Protein AF-0000000084593505 (afdb_homodimer)

Radius of gyration: 20.77 Å; Cα contacts (8 Å, |Δi|>4): 816; chains: 2; bounding box: 50×58×51 Å

Sequence (398 aa):
MEMLSFASVDAYVKARTGWPTPNVEFELDYVAETMNPIVPSGGARILPSKTFEEVQDKQFDIILVPGGPGARPNVISPSVHEFVRKQAPRATYVLSVCTGSWILADAGVLEGKRATSNKAAFRDLVANTSRGIQWVPKARWVVDGNIWTASGVTAGADMGYAFMTEVCGDVFATRVKNIVELHASGPEDDEYADVWGLVMEMLSFASVDAYVKARTGWPTPNVEFELDYVAETMNPIVPSGGARILPSKTFEEVQDKQFDIILVPGGPGARPNVISPSVHEFVRKQAPRATYVLSVCTGSWILADAGVLEGKRATSNKAAFRDLVANTSRGIQWVPKARWVVDGNIWTASGVTAGADMGYAFMTEVCGDVFATRVKNIVELHASGPEDDEYADVWGLV

Organism: NCBI:txid1423351

InterPro domains:
  IPR002818 DJ-1/PfpI [PF01965] (25-165)
  IPR029062 Class I glutamine amidotransferase-like [G3DSA:3.40.50.880] (1-194)
  IPR029062 Class I glutamine amidotransferase-like [SSF52317] (26-182)
  IPR052158 Isonitrile Hydratase and Quaternary Amine Regulator [PTHR43130] (11-184)

Secondary structure (DSSP, 8-state):
-GGGGGGBTT-GGGGSTTPPPPSS-B----EESSSSPB--SSSSEEE-SEETTTTTTPPPSEEEE--SGGGSTTTS-HHHHHHHHHHGGG-SEEEE-TTHHHHHHHTTTTTTSEE---GGGHHHHHHTS-TTSEE-SS-SEEEETTEEEE-SHHHHHHHHHHHHHHHH-HHHHHHHHHHHT-----TT--SHHHHTT--/-GGGGGGBTT-GGGGSTTPPPPSS-B----EESSSSPB--SSSSEEE-SEETTTTTTPPPSEEEE--SGGGSTTTS-HHHHHHHHHHGGG-SEEEE-TTHHHHHHHTTTTTTSEE---GGGHHHHHHTS-TTSEE-SS-SEEEETTEEEE-SHHHHHHHHHHHHHHHH-HHHHHHHHHHHT-----TT--THHHHTT--

Nearest PDB structures (foldseek):
  3mgk-assembly1_A  TM=9.082E-01  e=1.115E-14  Clostridium acetobutylicum
  3ewn-assembly1_A  TM=8.687E-01  e=7.189E-12  Pseudomonas syringae pv. tomato
  4ofw-assembly1_C  TM=7.201E-01  e=1.565E-06  Arabidopsis thaliana
  4ogg-assembly1_B  TM=7.476E-01  e=2.875E-05  Arabidopsis thaliana
  3uk7-assembly1_C  TM=7.150E-01  e=3.724E-05  Arabidopsis thaliana

Foldseek 3Di:
DVLLCCQAPPHPCVVDPPADFFLDHDDDFFEEQDQDWDDAPDDDTDGGPYYCVRCVVPAEQEAEFEDDPCLDPVRDDVVLLVSCLVRVVPHNAYEYAACSVLSCQVSVNQQQHEWEHALLCGVVSCVPGDPRHRYDLQWQWDDDRRYIYGYHDLSVVLVVLVVSCVGTNDSNSVVSCVVVVDPHDDGRPGPVSVVSPVD/DVLLCCQAPPHPCVVPPPADFFLDHDDDFFEEQDQDWDDAPDDDTDGGPYYCVRCVPPAEQEAEFEDHPCLDPVRDDVVLLVSCLVRLVPHNAYEYAACSVLSCQVSVNQQQHEWEHALLCGVVSCVPGDPRGRYDLQWQWDDDRRYIYGYHDLSVVLVVLVVSCVGTNDSNSVVSCVVVVDPHDDGRPGPVSVVSPVD

Solvent-accessible surface area (backbone atoms only — not comparable to full-atom values): 21102 Å² total; per-residue (Å²): 116,40,69,62,25,68,37,25,78,80,24,70,59,74,76,42,86,86,56,69,76,51,74,44,68,39,86,86,78,44,71,31,88,47,71,61,69,42,74,49,78,41,61,62,32,30,43,41,75,37,30,51,76,78,42,66,88,58,80,53,55,65,47,74,36,68,42,52,83,57,35,38,83,95,61,39,57,68,67,56,39,52,51,48,48,67,44,52,84,73,25,67,32,38,35,21,24,13,36,11,33,48,42,39,43,76,37,52,72,37,62,73,30,56,33,27,37,17,50,79,49,36,69,63,49,58,72,71,44,69,86,55,34,45,71,44,66,67,33,18,33,32,75,43,90,51,35,37,18,9,6,15,57,49,22,31,54,32,44,49,48,54,49,33,32,71,56,20,30,58,71,33,33,49,51,51,37,58,51,35,45,56,85,76,57,55,48,69,64,36,68,50,19,50,76,60,63,67,100,116,42,71,62,25,67,38,25,78,81,24,70,61,76,76,42,86,87,55,70,77,51,74,42,68,38,87,87,77,44,70,30,86,48,71,61,68,43,76,50,77,41,60,64,33,30,42,42,73,38,29,51,76,78,44,66,90,58,82,52,55,64,47,76,36,66,42,50,83,58,35,37,85,93,60,40,59,68,66,58,39,53,51,47,47,66,42,54,85,74,25,66,31,38,37,22,23,15,37,11,35,50,43,39,43,76,37,52,72,37,63,74,31,55,33,28,37,16,49,80,50,35,67,63,50,59,74,72,46,69,86,54,35,44,71,42,67,67,33,18,32,31,76,43,88,54,35,36,17,8,7,16,59,47,22,30,53,32,44,49,48,55,48,32,32,72,55,20,30,59,70,34,32,49,52,51,38,59,51,36,45,56,86,74,57,55,48,68,64,36,69,50,19,49,76,59,63,68,100

pLDDT: mean 95.3, std 5.59, range [55.53, 98.94]

Structure (mmCIF, N/CA/C/O backbone):
data_AF-0000000084593505-model_v1
#
loop_
_entity.id
_entity.type
_entity.pdbx_description
1 polymer 'DJ-1/PfpI family protein'
#
loop_
_atom_site.group_PDB
_atom_site.id
_atom_site.type_symbol
_atom_site.label_atom_id
_atom_site.label_alt_id
_atom_site.label_comp_id
_atom_site.label_asym_id
_atom_site.label_entity_id
_atom_site.label_seq_id
_atom_site.pdbx_PDB_ins_code
_atom_site.Cartn_x
_atom_site.Cartn_y
_atom_site.Cartn_z
_atom_site.occupancy
_atom_site.B_iso_or_equiv
_atom_site.auth_seq_id
_atom_site.auth_comp_id
_atom_site.auth_asym_id
_atom_site.auth_atom_id
_atom_site.pdbx_PDB_model_num
ATOM 1 N N . MET A 1 1 ? -2.961 -4.918 -1.441 1 55.53 1 MET A N 1
ATOM 2 C CA . MET A 1 1 ? -4.266 -5.574 -1.437 1 55.53 1 MET A CA 1
ATOM 3 C C . MET A 1 1 ? -5.18 -4.961 -0.378 1 55.53 1 MET A C 1
ATOM 5 O O . MET A 1 1 ? -6.176 -5.57 0.013 1 55.53 1 MET A O 1
ATOM 9 N N . GLU A 1 2 ? -4.805 -3.879 -0.123 1 71.25 2 GLU A N 1
ATOM 10 C CA . GLU A 1 2 ? -5.523 -3.076 0.862 1 71.25 2 GLU A CA 1
ATOM 11 C C . GLU A 1 2 ? -6.949 -2.783 0.4 1 71.25 2 GLU A C 1
ATOM 13 O O . GLU A 1 2 ? -7.883 -2.777 1.208 1 71.25 2 GLU A O 1
ATOM 18 N N . MET A 1 3 ? -7.074 -2.896 -0.898 1 83.94 3 MET A N 1
ATOM 19 C CA . MET A 1 3 ? -8.383 -2.539 -1.436 1 83.94 3 MET A CA 1
ATOM 20 C C . MET A 1 3 ? -9.406 -3.635 -1.152 1 83.94 3 MET A C 1
ATOM 22 O O . MET A 1 3 ? -10.578 -3.346 -0.891 1 83.94 3 MET A O 1
ATOM 26 N N . LEU A 1 4 ? -8.938 -4.875 -1.129 1 88.5 4 LEU A N 1
ATOM 27 C CA . LEU A 1 4 ? -9.844 -5.996 -0.936 1 88.5 4 LEU A CA 1
ATOM 28 C C . LEU A 1 4 ? -10.422 -5.996 0.477 1 88.5 4 LEU A C 1
ATOM 30 O O . LEU A 1 4 ? -11.477 -6.586 0.725 1 88.5 4 LEU A O 1
ATOM 34 N N . SER A 1 5 ? -9.695 -5.32 1.359 1 90.44 5 SER A N 1
ATOM 35 C CA . SER A 1 5 ? -10.133 -5.273 2.75 1 90.44 5 SER A CA 1
ATOM 36 C C . SER A 1 5 ? -11.43 -4.484 2.896 1 90.44 5 SER A C 1
ATOM 38 O O . SER A 1 5 ? -12.133 -4.617 3.9 1 90.44 5 SER A O 1
ATOM 40 N N . PHE A 1 6 ? -11.766 -3.682 1.907 1 92.69 6 PHE A N 1
ATOM 41 C CA . PHE A 1 6 ? -13.016 -2.926 1.938 1 92.69 6 PHE A CA 1
ATOM 42 C C . PHE A 1 6 ? -14.211 -3.863 1.884 1 92.69 6 PHE A C 1
ATOM 44 O O . PHE A 1 6 ? -15.312 -3.498 2.305 1 92.69 6 PHE A O 1
ATOM 51 N N . ALA A 1 7 ? -13.977 -5.074 1.341 1 94.06 7 ALA A N 1
ATOM 52 C CA . ALA A 1 7 ? -15.062 -6.047 1.223 1 94.06 7 ALA A CA 1
ATOM 53 C C . ALA A 1 7 ? -15 -7.078 2.346 1 94.06 7 ALA A C 1
ATOM 55 O O . ALA A 1 7 ? -15.672 -8.109 2.283 1 94.06 7 ALA A O 1
ATOM 56 N N . SER A 1 8 ? -14.164 -6.844 3.311 1 93.31 8 SER A N 1
ATOM 57 C CA . SER A 1 8 ? -14.086 -7.75 4.453 1 93.31 8 SER A CA 1
ATOM 58 C C . SER A 1 8 ? -15.359 -7.707 5.281 1 93.31 8 SER A C 1
ATOM 60 O O . SER A 1 8 ? -15.992 -6.656 5.398 1 93.31 8 SER A O 1
ATOM 62 N N . VAL A 1 9 ? -15.664 -8.781 5.934 1 91.69 9 VAL A N 1
ATOM 63 C CA . VAL A 1 9 ? -16.844 -8.883 6.785 1 91.69 9 VAL A CA 1
ATOM 64 C C . VAL A 1 9 ? -16.734 -7.898 7.945 1 91.69 9 VAL A C 1
ATOM 66 O O . VAL A 1 9 ? -17.75 -7.43 8.469 1 91.69 9 VAL A O 1
ATOM 69 N N . ASP A 1 10 ? -15.531 -7.461 8.25 1 86.69 10 ASP A N 1
ATOM 70 C CA . ASP A 1 10 ? -15.312 -6.59 9.398 1 86.69 10 ASP A CA 1
ATOM 71 C C . ASP A 1 10 ? -14.945 -5.176 8.953 1 86.69 10 ASP A C 1
ATOM 73 O O . ASP A 1 10 ? -14.43 -4.383 9.742 1 86.69 10 ASP A O 1
ATOM 77 N N . ALA A 1 11 ? -15.203 -4.902 7.691 1 87.19 11 ALA A N 1
ATOM 78 C CA . ALA A 1 11 ? -14.781 -3.607 7.164 1 87.19 11 ALA A CA 1
ATOM 79 C C . ALA A 1 11 ? -15.516 -2.463 7.852 1 87.19 11 ALA A C 1
ATOM 81 O O . ALA A 1 11 ? -16.734 -2.537 8.062 1 87.19 11 ALA A O 1
ATOM 82 N N . TYR A 1 12 ? -14.797 -1.421 8.117 1 82.69 12 TYR A N 1
ATOM 83 C CA . TYR A 1 12 ? -15.352 -0.256 8.805 1 82.69 12 TYR A CA 1
ATOM 84 C C . TYR A 1 12 ? -16.422 0.413 7.953 1 82.69 12 TYR A C 1
ATOM 86 O O . TYR A 1 12 ? -17.344 1.034 8.484 1 82.69 12 TYR A O 1
ATOM 94 N N . VAL A 1 13 ? -16.312 0.259 6.723 1 81 13 VAL A N 1
ATOM 95 C CA . VAL A 1 13 ? -17.203 0.961 5.793 1 81 13 VAL A CA 1
ATOM 96 C C . VAL A 1 13 ? -18.625 0.44 5.941 1 81 13 VAL A C 1
ATOM 98 O O . VAL A 1 13 ? -19.578 1.127 5.578 1 81 13 VAL A O 1
ATOM 101 N N . LYS A 1 14 ? -18.797 -0.645 6.48 1 81.94 14 LYS A N 1
ATOM 102 C CA . LYS A 1 14 ? -20.125 -1.246 6.617 1 81.94 14 LYS A CA 1
ATOM 103 C C . LYS A 1 14 ? -20.984 -0.458 7.602 1 81.94 14 LYS A C 1
ATOM 105 O O . LYS A 1 14 ? -22.219 -0.57 7.586 1 81.94 14 LYS A O 1
ATOM 110 N N . ALA A 1 15 ? -20.328 0.276 8.375 1 77.75 15 ALA A N 1
ATOM 111 C CA . ALA A 1 15 ? -21.047 1.062 9.367 1 77.75 15 ALA A CA 1
ATOM 112 C C . ALA A 1 15 ? -21.516 2.389 8.781 1 77.75 15 ALA A C 1
ATOM 114 O O . ALA A 1 15 ? -22.297 3.117 9.406 1 77.75 15 ALA A O 1
ATOM 115 N N . ARG A 1 16 ? -21.109 2.662 7.547 1 82.56 16 ARG A N 1
ATOM 116 C CA . ARG A 1 16 ? -21.469 3.938 6.93 1 82.56 16 ARG A CA 1
ATOM 117 C C . ARG A 1 16 ? -22.797 3.836 6.184 1 82.56 16 ARG A C 1
ATOM 119 O O . ARG A 1 16 ? -23 2.902 5.406 1 82.56 16 ARG A O 1
ATOM 126 N N . THR A 1 17 ? -23.531 4.852 6.434 1 85 17 THR A N 1
ATOM 127 C CA . THR A 1 17 ? -24.828 4.879 5.77 1 85 17 THR A CA 1
ATOM 128 C C . THR A 1 17 ? -24.672 5.02 4.262 1 85 17 THR A C 1
ATOM 130 O O . THR A 1 17 ? -23.859 5.824 3.789 1 85 17 THR A O 1
ATOM 133 N N . GLY A 1 18 ? -25.406 4.223 3.539 1 89.56 18 GLY A N 1
ATOM 134 C CA . GLY A 1 18 ? -25.453 4.355 2.092 1 89.56 18 GLY A CA 1
ATOM 135 C C . GLY A 1 18 ? -24.328 3.625 1.392 1 89.56 18 GLY A C 1
ATOM 136 O O . GLY A 1 18 ? -24.203 3.684 0.166 1 89.56 18 GLY A O 1
ATOM 137 N N . TRP A 1 19 ? -23.562 3.002 2.152 1 91.69 19 TRP A N 1
ATOM 138 C CA . TRP A 1 19 ? -22.484 2.225 1.535 1 91.69 19 TRP A CA 1
ATOM 139 C C . TRP A 1 19 ? -23.062 1.031 0.771 1 91.69 19 TRP A C 1
ATOM 141 O O . TRP A 1 19 ? -23.953 0.339 1.264 1 91.69 19 TRP A O 1
ATOM 151 N N . PRO A 1 20 ? -22.516 0.832 -0.457 1 95.88 20 PRO A N 1
ATOM 152 C CA . PRO A 1 20 ? -23.047 -0.29 -1.234 1 95.88 20 PRO A CA 1
ATOM 153 C C . PRO A 1 20 ? -22.672 -1.647 -0.635 1 95.88 20 PRO A C 1
ATOM 155 O O . PRO A 1 20 ? -21.594 -1.804 -0.057 1 95.88 20 PRO A O 1
ATOM 158 N N . THR A 1 21 ? -23.547 -2.641 -0.848 1 95.06 21 THR A N 1
ATOM 159 C CA . THR A 1 21 ? -23.312 -4.008 -0.397 1 95.06 21 THR A CA 1
ATOM 160 C C . THR A 1 21 ? -22.578 -4.809 -1.471 1 95.06 21 THR A C 1
ATOM 162 O O . THR A 1 21 ? -23.031 -4.879 -2.615 1 95.06 21 THR A O 1
ATOM 165 N N . PRO A 1 22 ? -21.5 -5.402 -1.088 1 96.31 22 PRO A N 1
ATOM 166 C CA . PRO A 1 22 ? -20.828 -6.23 -2.09 1 96.31 22 PRO A CA 1
ATOM 167 C C . PRO A 1 22 ? -21.531 -7.562 -2.33 1 96.31 22 PRO A C 1
ATOM 169 O O . PRO A 1 22 ? -22.219 -8.078 -1.436 1 96.31 22 PRO A O 1
ATOM 172 N N . ASN A 1 23 ? -21.344 -8.133 -3.531 1 97.5 23 ASN A N 1
ATOM 173 C CA . ASN A 1 23 ? -21.875 -9.453 -3.848 1 97.5 23 ASN A CA 1
ATOM 174 C C . ASN A 1 23 ? -21.25 -10.539 -2.971 1 97.5 23 ASN A C 1
ATOM 176 O O . ASN A 1 23 ? -21.906 -11.523 -2.633 1 97.5 23 ASN A O 1
ATOM 180 N N . VAL A 1 24 ? -19.969 -10.328 -2.672 1 96.12 24 VAL A N 1
ATOM 181 C CA . VAL A 1 24 ? -19.203 -11.266 -1.856 1 96.12 24 VAL A CA 1
ATOM 182 C C . VAL A 1 24 ? -18.406 -10.492 -0.801 1 96.12 24 VAL A C 1
ATOM 184 O O . VAL A 1 24 ? -17.844 -9.438 -1.091 1 96.12 24 VAL A O 1
ATOM 187 N N . GLU A 1 25 ? -18.453 -11.023 0.406 1 95.38 25 GLU A N 1
ATOM 188 C CA . GLU A 1 25 ? -17.609 -10.5 1.471 1 95.38 25 GLU A CA 1
ATOM 189 C C . GLU A 1 25 ? -16.484 -11.477 1.81 1 95.38 25 GLU A C 1
ATOM 191 O O . GLU A 1 25 ? -16.641 -12.688 1.646 1 95.38 25 GLU A O 1
ATOM 196 N N . PHE A 1 26 ? -15.43 -10.898 2.289 1 95.06 26 PHE A N 1
ATOM 197 C CA . PHE A 1 26 ? -14.242 -11.711 2.529 1 95.06 26 PHE A CA 1
ATOM 198 C C . PHE A 1 26 ? -14 -11.891 4.023 1 95.06 26 PHE A C 1
ATOM 200 O O . PHE A 1 26 ? -14.07 -10.922 4.789 1 95.06 26 PHE A O 1
ATOM 207 N N . GLU A 1 27 ? -13.789 -13.078 4.426 1 95.06 27 GLU A N 1
ATOM 208 C CA . GLU A 1 27 ? -13.055 -13.344 5.66 1 95.06 27 GLU A CA 1
ATOM 209 C C . GLU A 1 27 ? -11.562 -13.477 5.398 1 95.06 27 GLU A C 1
ATOM 211 O O . GLU A 1 27 ? -11.117 -14.438 4.762 1 95.06 27 GLU A O 1
ATOM 216 N N . LEU A 1 28 ? -10.781 -12.547 5.922 1 94.81 28 LEU A N 1
ATOM 217 C CA . LEU A 1 28 ? -9.383 -12.43 5.523 1 94.81 28 LEU A CA 1
ATOM 218 C C . LEU A 1 28 ? -8.461 -13.023 6.578 1 94.81 28 LEU A C 1
ATOM 220 O O . LEU A 1 28 ? -8.586 -12.711 7.766 1 94.81 28 LEU A O 1
ATOM 224 N N . ASP A 1 29 ? -7.559 -13.875 6.164 1 95.56 29 ASP A N 1
ATOM 225 C CA . ASP A 1 29 ? -6.453 -14.367 6.98 1 95.56 29 ASP A CA 1
ATOM 226 C C . ASP A 1 29 ? -5.109 -14.016 6.352 1 95.56 29 ASP A C 1
ATOM 228 O O . ASP A 1 29 ? -4.957 -14.07 5.129 1 95.56 29 ASP A O 1
ATOM 232 N N . TYR A 1 30 ? -4.219 -13.625 7.152 1 96.25 30 TYR A N 1
ATOM 233 C CA . TYR A 1 30 ? -2.809 -13.492 6.801 1 96.25 30 TYR A CA 1
ATOM 234 C C . TYR A 1 30 ? -1.996 -14.648 7.363 1 96.25 30 TYR A C 1
ATOM 236 O O . TYR A 1 30 ? -1.678 -14.672 8.555 1 96.25 30 TYR A O 1
ATOM 244 N N . VAL A 1 31 ? -1.683 -15.562 6.484 1 97.5 31 VAL A N 1
ATOM 245 C CA . VAL A 1 31 ? -1.169 -16.859 6.934 1 97.5 31 VAL A CA 1
ATOM 246 C C . VAL A 1 31 ? 0.339 -16.922 6.707 1 97.5 31 VAL A C 1
ATOM 248 O O . VAL A 1 31 ? 0.834 -16.5 5.66 1 97.5 31 VAL A O 1
ATOM 251 N N . ALA A 1 32 ? 1.06 -17.375 7.711 1 97 32 ALA A N 1
ATOM 252 C CA . ALA A 1 32 ? 2.514 -17.5 7.641 1 97 32 ALA A CA 1
ATOM 253 C C . ALA A 1 32 ? 2.99 -18.75 8.359 1 97 32 ALA A C 1
ATOM 255 O O . ALA A 1 32 ? 2.186 -19.484 8.93 1 97 32 ALA A O 1
ATOM 256 N N . GLU A 1 33 ? 4.289 -19.016 8.234 1 96.31 33 GLU A N 1
ATOM 257 C CA . GLU A 1 33 ? 4.887 -20.203 8.836 1 96.31 33 GLU A CA 1
ATOM 258 C C . GLU A 1 33 ? 4.797 -20.141 10.359 1 96.31 33 GLU A C 1
ATOM 260 O O . GLU A 1 33 ? 4.555 -21.156 11.016 1 96.31 33 GLU A O 1
ATOM 265 N N . THR A 1 34 ? 5.07 -18.984 10.938 1 96.94 34 THR A N 1
ATOM 266 C CA . THR A 1 34 ? 4.98 -18.734 12.375 1 96.94 34 THR A CA 1
ATOM 267 C C . THR A 1 34 ? 4.176 -17.469 12.648 1 96.94 34 THR A C 1
ATOM 269 O O . THR A 1 34 ? 3.787 -16.766 11.727 1 96.94 34 THR A O 1
ATOM 272 N N . MET A 1 35 ? 3.957 -17.234 13.922 1 96.94 35 MET A N 1
ATOM 273 C CA . MET A 1 35 ? 3.246 -16.031 14.32 1 96.94 35 MET A CA 1
ATOM 274 C C . MET A 1 35 ? 4.219 -14.867 14.531 1 96.94 35 MET A C 1
ATOM 276 O O . MET A 1 35 ? 3.812 -13.773 14.938 1 96.94 35 MET A O 1
ATOM 280 N N . ASN A 1 36 ? 5.547 -15.125 14.242 1 96.38 36 ASN A N 1
ATOM 281 C CA . ASN A 1 36 ? 6.523 -14.047 14.359 1 96.38 36 ASN A CA 1
ATOM 282 C C . ASN A 1 36 ? 6.234 -12.922 13.367 1 96.38 36 ASN A C 1
ATOM 284 O O . ASN A 1 36 ? 5.828 -13.172 12.234 1 96.38 36 ASN A O 1
ATOM 288 N N . PRO A 1 37 ? 6.477 -11.633 13.797 1 96.06 37 PRO A N 1
ATOM 289 C CA . PRO A 1 37 ? 6.297 -10.523 12.852 1 96.06 37 PRO A CA 1
ATOM 290 C C . PRO A 1 37 ? 7.113 -10.695 11.578 1 96.06 37 PRO A C 1
ATOM 292 O O . PRO A 1 37 ? 8.25 -11.18 11.625 1 96.06 37 PRO A O 1
ATOM 295 N N . ILE A 1 38 ? 6.523 -10.344 10.461 1 92.62 38 ILE A N 1
ATOM 296 C CA . ILE A 1 38 ? 7.188 -10.336 9.164 1 92.62 38 ILE A CA 1
ATOM 297 C C . ILE A 1 38 ? 7.652 -8.922 8.82 1 92.62 38 ILE A C 1
ATOM 299 O O . ILE A 1 38 ? 6.883 -7.965 8.945 1 92.62 38 ILE A O 1
ATOM 303 N N . VAL A 1 39 ? 8.867 -8.82 8.414 1 87.56 39 VAL A N 1
ATOM 304 C CA . VAL A 1 39 ? 9.422 -7.531 8.016 1 87.56 39 VAL A CA 1
ATOM 305 C C . VAL A 1 39 ? 9.406 -7.41 6.492 1 87.56 39 VAL A C 1
ATOM 307 O O . VAL A 1 39 ? 10.25 -7.996 5.809 1 87.56 39 VAL A O 1
ATOM 310 N N . PRO A 1 40 ? 8.461 -6.637 6.016 1 86.69 40 PRO A N 1
ATOM 311 C CA . PRO A 1 40 ? 8.492 -6.418 4.566 1 86.69 40 PRO A CA 1
ATOM 312 C C . PRO A 1 40 ? 9.641 -5.52 4.125 1 86.69 40 PRO A C 1
ATOM 314 O O . PRO A 1 40 ? 10.273 -4.867 4.961 1 86.69 40 PRO A O 1
ATOM 317 N N . SER A 1 41 ? 9.992 -5.637 2.789 1 79.69 41 SER A N 1
ATOM 318 C CA . SER A 1 41 ? 10.992 -4.715 2.256 1 79.69 41 SER A CA 1
ATOM 319 C C . SER A 1 41 ? 10.547 -3.266 2.404 1 79.69 41 SER A C 1
ATOM 321 O O . SER A 1 41 ? 11.383 -2.365 2.547 1 79.69 41 SER A O 1
ATOM 323 N N . GLY A 1 42 ? 9.25 -3.105 2.314 1 74.88 42 GLY A N 1
ATOM 324 C CA . GLY A 1 42 ? 8.703 -1.77 2.492 1 74.88 42 GLY A CA 1
ATOM 325 C C . GLY A 1 42 ? 7.648 -1.695 3.58 1 74.88 42 GLY A C 1
ATOM 326 O O . GLY A 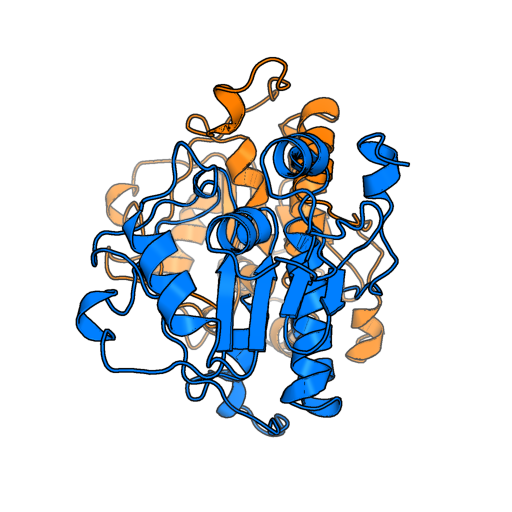1 42 ? 6.832 -2.609 3.725 1 74.88 42 GLY A O 1
ATOM 327 N N . GLY A 1 43 ? 7.859 -0.808 4.547 1 77.19 43 GLY A N 1
ATOM 328 C CA . GLY A 1 43 ? 6.762 -0.53 5.461 1 77.19 43 GLY A CA 1
ATOM 329 C C . GLY A 1 43 ? 7 -1.072 6.859 1 77.19 43 GLY A C 1
ATOM 330 O O . GLY A 1 43 ? 8.133 -1.409 7.215 1 77.19 43 GLY A O 1
ATOM 331 N N . ALA A 1 44 ? 5.957 -1.116 7.57 1 87.12 44 ALA A N 1
ATOM 332 C CA . ALA A 1 44 ? 5.949 -1.532 8.969 1 87.12 44 ALA A CA 1
ATOM 333 C C . ALA A 1 44 ? 5.902 -3.053 9.094 1 87.12 44 ALA A C 1
ATOM 335 O O . ALA A 1 44 ? 5.414 -3.738 8.188 1 87.12 44 ALA A O 1
ATOM 336 N N . ARG A 1 45 ? 6.379 -3.584 10.227 1 93.38 45 ARG A N 1
ATOM 337 C CA . ARG A 1 45 ? 6.258 -5.004 10.539 1 93.38 45 ARG A CA 1
ATOM 338 C C . ARG A 1 45 ? 4.793 -5.438 10.562 1 93.38 45 ARG A C 1
ATOM 340 O O . ARG A 1 45 ? 3.936 -4.715 11.07 1 93.38 45 ARG A O 1
ATOM 347 N N . ILE A 1 46 ? 4.57 -6.613 9.984 1 93.94 46 ILE A N 1
ATOM 348 C CA . ILE A 1 46 ? 3.211 -7.137 9.883 1 93.94 46 ILE A CA 1
ATOM 349 C C . ILE A 1 46 ? 3.072 -8.383 10.75 1 93.94 46 ILE A C 1
ATOM 351 O O . ILE A 1 46 ? 4.008 -9.18 10.859 1 93.94 46 ILE A O 1
ATOM 355 N N . LEU A 1 47 ? 1.874 -8.547 11.344 1 96 47 LEU A N 1
ATOM 356 C CA . LEU A 1 47 ? 1.597 -9.727 12.164 1 96 47 LEU A CA 1
ATOM 357 C C . LEU A 1 47 ? 0.675 -10.695 11.43 1 96 47 LEU A C 1
ATOM 359 O O . LEU A 1 47 ? -0.417 -10.312 11 1 96 47 LEU A O 1
ATOM 363 N N . PRO A 1 48 ? 1.164 -11.953 11.289 1 96.38 48 PRO A N 1
ATOM 364 C CA . PRO A 1 48 ? 0.233 -12.953 10.758 1 96.38 48 PRO A CA 1
ATOM 365 C C . PRO A 1 48 ? -0.974 -13.18 11.672 1 96.38 48 PRO A C 1
ATOM 367 O O . PRO A 1 48 ? -0.913 -12.883 12.867 1 96.38 48 PRO A O 1
ATOM 370 N N . SER A 1 49 ? -2.109 -13.719 11.109 1 96.19 49 SER A N 1
ATOM 371 C CA . SER A 1 49 ? -3.287 -14.031 11.914 1 96.19 49 SER A CA 1
ATOM 372 C C . SER A 1 49 ? -3.365 -15.523 12.219 1 96.19 49 SER A C 1
ATOM 374 O O . SER A 1 49 ? -4.023 -15.938 13.172 1 96.19 49 SER A O 1
ATOM 376 N N . LYS A 1 50 ? -2.777 -16.359 11.359 1 98 50 LYS A N 1
ATOM 377 C CA . LYS A 1 50 ? -2.736 -17.812 11.5 1 98 50 LYS A CA 1
ATOM 378 C C . LYS A 1 50 ? -1.426 -18.375 10.961 1 98 50 LYS A C 1
ATOM 380 O O . LYS A 1 50 ? -0.751 -17.734 10.156 1 98 50 LYS A O 1
ATOM 385 N N . THR A 1 51 ? -1.136 -19.531 11.5 1 98.38 51 THR A N 1
ATOM 386 C CA . THR A 1 51 ? -0.025 -20.281 10.906 1 98.38 51 THR A CA 1
ATOM 387 C C . THR A 1 51 ? -0.532 -21.297 9.883 1 98.38 51 THR A C 1
ATOM 389 O O . THR A 1 51 ? -1.721 -21.609 9.859 1 98.38 51 THR A O 1
ATOM 392 N N . PHE A 1 52 ? 0.393 -21.75 9.055 1 98.12 52 PHE A N 1
ATOM 393 C CA . PHE A 1 52 ? 0.052 -22.812 8.109 1 98.12 52 PHE A CA 1
ATOM 394 C C . PHE A 1 52 ? -0.511 -24.016 8.844 1 98.12 52 PHE A C 1
ATOM 396 O O . PHE A 1 52 ? -1.46 -24.656 8.367 1 98.12 52 PHE A O 1
ATOM 403 N N . GLU A 1 53 ? 0.02 -24.328 9.977 1 97.69 53 GLU A N 1
ATOM 404 C CA . GLU A 1 53 ? -0.417 -25.469 10.766 1 97.69 53 GLU A CA 1
ATOM 405 C C . GLU A 1 53 ? -1.85 -25.281 11.266 1 97.69 53 GLU A C 1
ATOM 407 O O . GLU A 1 53 ? -2.658 -26.219 11.203 1 97.69 53 GLU A O 1
ATOM 412 N N . GLU A 1 54 ? -2.16 -24.141 11.672 1 98.25 54 GLU A N 1
ATOM 413 C CA . GLU A 1 54 ? -3.477 -23.844 12.234 1 98.25 54 GLU A CA 1
ATOM 414 C C . GLU A 1 54 ? -4.566 -23.984 11.172 1 98.25 54 GLU A C 1
ATOM 416 O O . GLU A 1 54 ? -5.73 -24.219 11.5 1 98.25 54 GLU A O 1
ATOM 421 N N . VAL A 1 55 ? -4.168 -23.797 9.891 1 98.19 55 VAL A N 1
ATOM 422 C CA . VAL A 1 55 ? -5.191 -23.828 8.852 1 98.19 55 VAL A CA 1
ATOM 423 C C . VAL A 1 55 ? -4.984 -25.031 7.949 1 98.19 55 VAL A C 1
ATOM 425 O O . VAL A 1 55 ? -5.434 -25.047 6.801 1 98.19 55 VAL A O 1
ATOM 428 N N . GLN A 1 56 ? -4.262 -26.016 8.391 1 95.88 56 GLN A N 1
ATOM 429 C CA . GLN A 1 56 ? -3.875 -27.156 7.574 1 95.88 56 GLN A CA 1
ATOM 430 C C . GLN A 1 56 ? -5.105 -27.906 7.051 1 95.88 56 GLN A C 1
ATOM 432 O O . GLN A 1 56 ? -5.062 -28.5 5.977 1 95.88 56 GLN A O 1
ATOM 437 N N . ASP A 1 57 ? -6.266 -27.828 7.738 1 96.88 57 ASP A N 1
ATOM 438 C CA . ASP A 1 57 ? -7.473 -28.547 7.352 1 96.88 57 ASP A CA 1
ATOM 439 C C . ASP A 1 57 ? -8.484 -27.625 6.688 1 96.88 57 ASP A C 1
ATOM 441 O O . ASP A 1 57 ? -9.617 -28.031 6.402 1 96.88 57 ASP A O 1
ATOM 445 N N . LYS A 1 58 ? -8.117 -26.438 6.473 1 97.75 58 LYS A N 1
ATOM 446 C CA . LYS A 1 58 ? -8.992 -25.453 5.844 1 97.75 58 LYS A CA 1
ATOM 447 C C . LYS A 1 58 ? -8.656 -25.281 4.363 1 97.75 58 LYS A C 1
ATOM 449 O O . LYS A 1 58 ? -7.488 -25.281 3.98 1 97.75 58 LYS A O 1
ATOM 454 N N . GLN A 1 59 ? -9.719 -25.219 3.525 1 98.62 59 GLN A N 1
ATOM 455 C CA . GLN A 1 59 ? -9.555 -24.828 2.129 1 98.62 59 GLN A CA 1
ATOM 456 C C . GLN A 1 59 ? -9.992 -23.391 1.905 1 98.62 59 GLN A C 1
ATOM 458 O O . GLN A 1 59 ? -11.141 -23.031 2.156 1 98.62 59 GLN A O 1
ATOM 463 N N . PHE A 1 60 ? -9.07 -22.625 1.492 1 98.5 60 PHE A N 1
ATOM 464 C CA . PHE A 1 60 ? -9.406 -21.234 1.188 1 98.5 60 PHE A CA 1
ATOM 465 C C . PHE A 1 60 ? -10.055 -21.125 -0.189 1 98.5 60 PHE A C 1
ATOM 467 O O . PHE A 1 60 ? -9.633 -21.797 -1.134 1 98.5 60 PHE A O 1
ATOM 474 N N . ASP A 1 61 ? -11.062 -20.266 -0.309 1 98.38 61 ASP A N 1
ATOM 475 C CA . ASP A 1 61 ? -11.68 -19.984 -1.604 1 98.38 61 ASP A CA 1
ATOM 476 C C . ASP A 1 61 ? -10.75 -19.172 -2.49 1 98.38 61 ASP A C 1
ATOM 478 O O . ASP A 1 61 ? -10.672 -19.391 -3.699 1 98.38 61 ASP A O 1
ATOM 482 N N . ILE A 1 62 ? -10.016 -18.219 -1.862 1 98.06 62 ILE A N 1
ATOM 483 C CA . ILE A 1 62 ? -9.141 -17.297 -2.58 1 98.06 62 ILE A CA 1
ATOM 484 C C . ILE A 1 62 ? -7.758 -17.297 -1.939 1 98.06 62 ILE A C 1
ATOM 486 O O . ILE A 1 62 ? -7.629 -17.172 -0.718 1 98.06 62 ILE A O 1
ATOM 490 N N . ILE A 1 63 ? -6.734 -17.422 -2.742 1 98.12 63 ILE A N 1
ATOM 491 C CA . ILE A 1 63 ? -5.348 -17.297 -2.305 1 98.12 63 ILE A CA 1
ATOM 492 C C . ILE A 1 63 ? -4.672 -16.141 -3.027 1 98.12 63 ILE A C 1
ATOM 494 O O . ILE A 1 63 ? -4.738 -16.031 -4.254 1 98.12 63 ILE A O 1
ATOM 498 N N . LEU A 1 64 ? -4.164 -15.266 -2.324 1 97.75 64 LEU A N 1
ATOM 499 C CA . LEU A 1 64 ? -3.369 -14.172 -2.867 1 97.75 64 LEU A CA 1
ATOM 500 C C . LEU A 1 64 ? -1.924 -14.258 -2.387 1 97.75 64 LEU A C 1
ATOM 502 O O . LEU A 1 64 ? -1.664 -14.25 -1.182 1 97.75 64 LEU A O 1
ATOM 506 N N . VAL A 1 65 ? -0.993 -14.344 -3.289 1 97.44 65 VAL A N 1
ATOM 507 C CA . VAL A 1 65 ? 0.422 -14.508 -2.977 1 97.44 65 VAL A CA 1
ATOM 508 C C . VAL A 1 65 ? 1.185 -13.234 -3.328 1 97.44 65 VAL A C 1
ATOM 510 O O . VAL A 1 65 ? 1.377 -12.922 -4.508 1 97.44 65 VAL A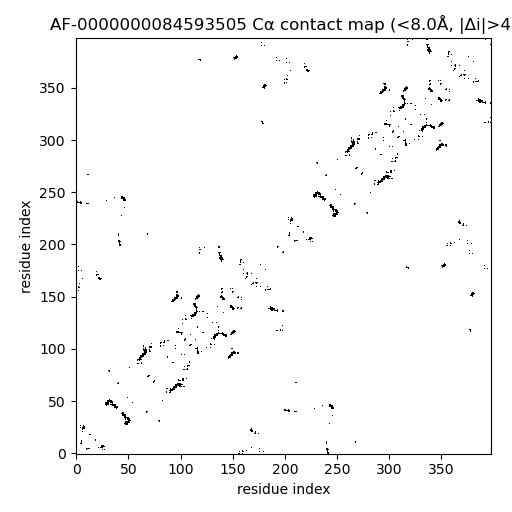 O 1
ATOM 513 N N . PRO A 1 66 ? 1.658 -12.531 -2.361 1 95.31 66 PRO A N 1
ATOM 514 C CA . PRO A 1 66 ? 2.439 -11.32 -2.635 1 95.31 66 PRO A CA 1
ATOM 515 C C . PRO A 1 66 ? 3.891 -11.625 -2.996 1 95.31 66 PRO A C 1
ATOM 517 O O . PRO A 1 66 ? 4.367 -12.742 -2.76 1 95.31 66 PRO A O 1
ATOM 520 N N . GLY A 1 67 ? 4.531 -10.672 -3.6 1 94.56 67 GLY A N 1
ATOM 521 C CA . GLY A 1 67 ? 5.926 -10.82 -3.971 1 94.56 67 GLY A CA 1
ATOM 522 C C . GLY A 1 67 ? 6.863 -9.992 -3.107 1 94.56 67 GLY A C 1
ATOM 523 O O . GLY A 1 67 ? 6.547 -9.688 -1.958 1 94.56 67 GLY A O 1
ATOM 524 N N . GLY A 1 68 ? 8.031 -9.797 -3.607 1 91.69 68 GLY A N 1
ATOM 525 C CA . GLY A 1 68 ? 9.125 -9.102 -2.941 1 91.69 68 GLY A CA 1
ATOM 526 C C . GLY A 1 68 ? 10.422 -9.875 -2.957 1 91.69 68 GLY A C 1
ATOM 527 O O . GLY A 1 68 ? 10.508 -10.953 -3.555 1 91.69 68 GLY A O 1
ATOM 528 N N . PRO A 1 69 ? 11.383 -9.297 -2.326 1 88.19 69 PRO A N 1
ATOM 529 C CA . PRO A 1 69 ? 12.695 -9.953 -2.311 1 88.19 69 PRO A CA 1
ATOM 530 C C . PRO A 1 69 ? 12.648 -11.352 -1.703 1 88.19 69 PRO A C 1
ATOM 532 O O . PRO A 1 69 ? 13.445 -12.219 -2.074 1 88.19 69 PRO A O 1
ATOM 535 N N . GLY A 1 70 ? 11.695 -11.555 -0.861 1 88.25 70 GLY A N 1
ATOM 536 C CA . GLY A 1 70 ? 11.578 -12.836 -0.184 1 88.25 70 GLY A CA 1
ATOM 537 C C . GLY A 1 70 ? 10.977 -13.922 -1.062 1 88.25 70 GLY A C 1
ATOM 538 O O . GLY A 1 70 ? 11.008 -15.102 -0.703 1 88.25 70 GLY A O 1
ATOM 539 N N . ALA A 1 71 ? 10.492 -13.57 -2.221 1 90.56 71 ALA A N 1
ATOM 540 C CA . ALA A 1 71 ? 9.805 -14.516 -3.092 1 90.56 71 ALA A CA 1
ATOM 541 C C . ALA A 1 71 ? 10.797 -15.273 -3.971 1 90.56 71 ALA A C 1
ATOM 543 O O . ALA A 1 71 ? 10.406 -16.172 -4.719 1 90.56 71 ALA A O 1
ATOM 544 N N . ARG A 1 72 ? 12.016 -14.992 -3.885 1 88.06 72 ARG A N 1
ATOM 545 C CA . ARG A 1 72 ? 13.031 -15.633 -4.715 1 88.06 72 ARG A CA 1
ATOM 546 C C . ARG A 1 72 ? 13.289 -17.062 -4.258 1 88.06 72 ARG A C 1
ATOM 548 O O . ARG A 1 72 ? 13.273 -17.344 -3.059 1 88.06 72 ARG A O 1
ATOM 555 N N . PRO A 1 73 ? 13.516 -18.016 -5.25 1 84.5 73 PRO A N 1
ATOM 556 C CA . PRO A 1 73 ? 13.672 -19.438 -4.934 1 84.5 73 PRO A CA 1
ATOM 557 C C . PRO A 1 73 ? 14.711 -19.688 -3.844 1 84.5 73 PRO A C 1
ATOM 559 O O . PRO A 1 73 ? 14.508 -20.562 -2.986 1 84.5 73 PRO A O 1
ATOM 562 N N . ASN A 1 74 ? 15.828 -19 -3.701 1 83.81 74 ASN A N 1
ATOM 563 C CA . ASN A 1 74 ? 16.859 -19.297 -2.709 1 83.81 74 ASN A CA 1
ATOM 564 C C . ASN A 1 74 ? 16.594 -18.562 -1.397 1 83.81 74 ASN A C 1
ATOM 566 O O . ASN A 1 74 ? 17.328 -18.734 -0.421 1 83.81 74 ASN A O 1
ATOM 570 N N . VAL A 1 75 ? 15.461 -17.922 -1.318 1 86.62 75 VAL A N 1
ATOM 571 C CA . VAL A 1 75 ? 15.18 -17.109 -0.134 1 86.62 75 VAL A CA 1
ATOM 572 C C . VAL A 1 75 ? 13.891 -17.609 0.529 1 86.62 75 VAL A C 1
ATOM 574 O O . VAL A 1 75 ? 13.82 -17.703 1.756 1 86.62 75 VAL A O 1
ATOM 577 N N . ILE A 1 76 ? 12.906 -18 -0.253 1 90.62 76 ILE A N 1
ATOM 578 C CA . ILE A 1 76 ? 11.57 -18.328 0.231 1 90.62 76 ILE A CA 1
ATOM 579 C C . ILE A 1 76 ? 11.594 -19.656 0.975 1 90.62 76 ILE A C 1
ATOM 581 O O . ILE A 1 76 ? 12.281 -20.594 0.558 1 90.62 76 ILE A O 1
ATOM 585 N N . SER A 1 77 ? 10.875 -19.734 2.033 1 91.5 77 SER A N 1
ATOM 586 C CA . SER A 1 77 ? 10.742 -20.969 2.818 1 91.5 77 SER A CA 1
ATOM 587 C C . SER A 1 77 ? 10.031 -22.062 2.027 1 91.5 77 SER A C 1
ATOM 589 O O . SER A 1 77 ? 9.008 -21.797 1.386 1 91.5 77 SER A O 1
ATOM 591 N N . PRO A 1 78 ? 10.508 -23.312 2.16 1 93.5 78 PRO A N 1
ATOM 592 C CA . PRO A 1 78 ? 9.82 -24.422 1.506 1 93.5 78 PRO A CA 1
ATOM 593 C C . PRO A 1 78 ? 8.391 -24.594 1.996 1 93.5 78 PRO A C 1
ATOM 595 O O . PRO A 1 78 ? 7.527 -25.078 1.246 1 93.5 78 PRO A O 1
ATOM 598 N N . SER A 1 79 ? 8.164 -24.172 3.234 1 95.19 79 SER A N 1
ATOM 599 C CA . SER A 1 79 ? 6.828 -24.344 3.795 1 95.19 79 SER A CA 1
ATOM 600 C C . SER A 1 79 ? 5.805 -23.484 3.055 1 95.19 79 SER A C 1
ATOM 602 O O . SER A 1 79 ? 4.633 -23.859 2.961 1 95.19 79 SER A O 1
ATOM 604 N N . VAL A 1 80 ? 6.223 -22.328 2.492 1 95.06 80 VAL A N 1
ATOM 605 C CA . VAL A 1 80 ? 5.332 -21.484 1.714 1 95.06 80 VAL A CA 1
ATOM 606 C C . VAL A 1 80 ? 4.938 -22.188 0.42 1 95.06 80 VAL A C 1
ATOM 608 O O . VAL A 1 80 ? 3.76 -22.219 0.054 1 95.06 80 VAL A O 1
ATOM 611 N N . HIS A 1 81 ? 5.922 -22.828 -0.223 1 94.25 81 HIS A N 1
ATOM 612 C CA . HIS A 1 81 ? 5.652 -23.578 -1.451 1 94.25 81 HIS A CA 1
ATOM 613 C C . HIS A 1 81 ? 4.684 -24.719 -1.201 1 94.25 81 HIS A C 1
ATOM 615 O O . HIS A 1 81 ? 3.746 -24.938 -1.976 1 94.25 81 HIS A O 1
ATOM 621 N N . GLU A 1 82 ? 4.961 -25.422 -0.15 1 95.75 82 GLU A N 1
ATOM 622 C CA . GLU A 1 82 ? 4.105 -26.562 0.183 1 95.75 82 GLU A CA 1
ATOM 623 C C . GLU A 1 82 ? 2.668 -26.109 0.436 1 95.75 82 GLU A C 1
ATOM 625 O O . GLU A 1 82 ? 1.722 -26.734 -0.044 1 95.75 82 GLU A O 1
ATOM 630 N N . PHE A 1 83 ? 2.518 -25.031 1.21 1 97.69 83 PHE A N 1
ATOM 631 C CA . PHE A 1 83 ? 1.193 -24.5 1.503 1 97.69 83 PHE A CA 1
ATOM 632 C C . PHE A 1 83 ? 0.462 -24.125 0.217 1 97.69 83 PHE A C 1
ATOM 634 O O . PHE A 1 83 ? -0.693 -24.516 0.023 1 97.69 83 PHE A O 1
ATOM 641 N N . VAL A 1 84 ? 1.146 -23.422 -0.69 1 97.31 84 VAL A N 1
ATOM 642 C CA . VAL A 1 84 ? 0.557 -22.953 -1.941 1 97.31 84 VAL A CA 1
ATOM 643 C C . VAL A 1 84 ? 0.205 -24.156 -2.822 1 97.31 84 VAL A C 1
ATOM 645 O O . VAL A 1 84 ? -0.88 -24.203 -3.408 1 97.31 84 VAL A O 1
ATOM 648 N N . ARG A 1 85 ? 1.072 -25.125 -2.91 1 96.56 85 ARG A N 1
ATOM 649 C CA . ARG A 1 85 ? 0.848 -26.328 -3.711 1 96.56 85 ARG A CA 1
ATOM 650 C C . ARG A 1 85 ? -0.407 -27.062 -3.256 1 96.56 85 ARG A C 1
ATOM 652 O O . ARG A 1 85 ? -1.162 -27.594 -4.078 1 96.56 85 ARG A O 1
ATOM 659 N N . LYS A 1 86 ? -0.611 -27.078 -2.006 1 97.31 86 LYS A N 1
ATOM 660 C CA . LYS A 1 86 ? -1.751 -27.781 -1.436 1 97.31 86 LYS A CA 1
ATOM 661 C C . LYS A 1 86 ? -3.047 -27 -1.648 1 97.31 86 LYS A C 1
ATOM 663 O O . LYS A 1 86 ? -4.094 -27.594 -1.922 1 97.31 86 LYS A O 1
ATOM 668 N N . GLN A 1 87 ? -3.027 -25.75 -1.517 1 98.19 87 GLN A N 1
ATOM 669 C CA . GLN A 1 87 ? -4.215 -24.906 -1.485 1 98.19 87 GLN A CA 1
ATOM 670 C C . GLN A 1 87 ? -4.672 -24.531 -2.896 1 98.19 87 GLN A C 1
ATOM 672 O O . GLN A 1 87 ? -5.871 -24.5 -3.178 1 98.19 87 GLN A O 1
ATOM 677 N N . ALA A 1 88 ? -3.807 -24.297 -3.828 1 98 88 ALA A N 1
ATOM 678 C CA . ALA A 1 88 ? -4.07 -23.609 -5.094 1 98 88 ALA A CA 1
ATOM 679 C C . ALA A 1 88 ? -4.992 -24.438 -5.98 1 98 88 ALA A C 1
ATOM 681 O O . ALA A 1 88 ? -5.953 -23.922 -6.551 1 98 88 ALA A O 1
ATOM 682 N N . PRO A 1 89 ? -4.793 -25.781 -6.113 1 96.06 89 PRO A N 1
ATOM 683 C CA . PRO A 1 89 ? -5.598 -26.578 -7.051 1 96.06 89 PRO A CA 1
ATOM 684 C C . PRO A 1 89 ? -7.086 -26.562 -6.707 1 96.06 89 PRO A C 1
ATOM 686 O O . PRO A 1 89 ? -7.93 -26.781 -7.582 1 96.06 89 PRO A O 1
ATOM 689 N N . ARG A 1 90 ? -7.438 -26.281 -5.48 1 97.5 90 ARG A N 1
ATOM 690 C CA . ARG A 1 90 ? -8.836 -26.375 -5.066 1 97.5 90 ARG A CA 1
ATOM 691 C C . ARG A 1 90 ? -9.391 -24.984 -4.754 1 97.5 90 ARG A C 1
ATOM 693 O O . ARG A 1 90 ? -10.555 -24.844 -4.363 1 97.5 90 ARG A O 1
ATOM 700 N N . ALA A 1 91 ? -8.602 -23.984 -4.914 1 98.62 91 ALA A N 1
ATOM 701 C CA . ALA A 1 91 ? -9.078 -22.625 -4.676 1 98.62 91 ALA A CA 1
ATOM 702 C C . ALA A 1 91 ? -9.969 -22.141 -5.82 1 98.62 91 ALA A C 1
ATOM 704 O O . ALA A 1 91 ? -9.719 -22.469 -6.984 1 98.62 91 ALA A O 1
ATOM 705 N N . THR A 1 92 ? -10.961 -21.359 -5.469 1 98.62 92 THR A N 1
ATOM 706 C CA . THR A 1 92 ? -11.812 -20.75 -6.484 1 98.62 92 THR A CA 1
ATOM 707 C C . THR A 1 92 ? -11.023 -19.734 -7.309 1 98.62 92 THR A C 1
ATOM 709 O O . THR A 1 92 ? -11.227 -19.609 -8.516 1 98.62 92 THR A O 1
ATOM 712 N N . TYR A 1 93 ? -10.148 -18.953 -6.668 1 98.69 93 TYR A N 1
ATOM 713 C CA . TYR A 1 93 ? -9.258 -18.016 -7.344 1 98.69 93 TYR A CA 1
ATOM 714 C C . TYR A 1 93 ? -7.855 -18.062 -6.75 1 98.69 93 TYR A C 1
ATOM 716 O O . TYR A 1 93 ? -7.695 -18.266 -5.543 1 98.69 93 TYR A O 1
ATOM 724 N N . VAL A 1 94 ? -6.902 -17.906 -7.559 1 98.81 94 VAL A N 1
ATOM 725 C CA . VAL A 1 94 ? -5.504 -17.734 -7.176 1 98.81 94 VAL A CA 1
ATOM 726 C C . VAL A 1 94 ? -4.957 -16.438 -7.77 1 98.81 94 VAL A C 1
ATOM 728 O O . VAL A 1 94 ? -5.023 -16.234 -8.984 1 98.81 94 VAL A O 1
ATOM 731 N N . LEU A 1 95 ? -4.48 -15.578 -6.914 1 98.75 95 LEU A N 1
ATOM 732 C CA . LEU A 1 95 ? -3.941 -14.297 -7.348 1 98.75 95 LEU A CA 1
ATOM 733 C C . LEU A 1 95 ? -2.49 -14.141 -6.91 1 98.75 95 LEU A C 1
ATOM 735 O O . LEU A 1 95 ? -2.09 -14.672 -5.871 1 98.75 95 LEU A O 1
ATOM 739 N N . SER A 1 96 ? -1.726 -13.43 -7.672 1 98.56 96 SER A N 1
ATOM 740 C CA . SER A 1 96 ? -0.392 -13.023 -7.25 1 98.56 96 SER A CA 1
ATOM 741 C C . SER A 1 96 ? -0.105 -11.578 -7.652 1 98.56 96 SER A C 1
ATOM 743 O O . SER A 1 96 ? -0.699 -11.062 -8.602 1 98.56 96 SER A O 1
ATOM 745 N N . VAL A 1 97 ? 0.691 -10.945 -6.906 1 97.81 97 VAL A N 1
ATOM 746 C CA . VAL A 1 97 ? 1.194 -9.609 -7.215 1 97.81 97 VAL A CA 1
ATOM 747 C C . VAL A 1 97 ? 2.721 -9.625 -7.242 1 97.81 97 VAL A C 1
ATOM 749 O O . VAL A 1 97 ? 3.355 -10.273 -6.41 1 97.81 97 VAL A O 1
ATOM 752 N N . CYS A 1 98 ? 3.281 -8.836 -8.203 1 97.25 98 CYS A N 1
ATOM 753 C CA . CYS A 1 98 ? 4.734 -8.75 -8.289 1 97.25 98 CYS A CA 1
ATOM 754 C C . CYS A 1 98 ? 5.355 -10.141 -8.398 1 97.25 98 CYS A C 1
ATOM 756 O O . CYS A 1 98 ? 4.93 -10.945 -9.227 1 97.25 98 CYS A O 1
ATOM 758 N N . THR A 1 99 ? 6.391 -10.422 -7.656 1 97.06 99 THR A N 1
ATOM 759 C CA . THR A 1 99 ? 7.098 -11.695 -7.809 1 97.06 99 THR A CA 1
ATOM 760 C C . THR A 1 99 ? 6.379 -12.805 -7.051 1 97.06 99 THR A C 1
ATOM 762 O O . THR A 1 99 ? 6.887 -13.922 -6.953 1 97.06 99 THR A O 1
ATOM 765 N N . GLY A 1 100 ? 5.156 -12.508 -6.602 1 97.44 100 GLY A N 1
ATOM 766 C CA . GLY A 1 100 ? 4.336 -13.594 -6.094 1 97.44 100 GLY A CA 1
ATOM 767 C C . GLY A 1 100 ? 4.098 -14.688 -7.117 1 97.44 100 GLY A C 1
ATOM 768 O O . GLY A 1 100 ? 3.922 -15.859 -6.762 1 97.44 100 GLY A O 1
ATOM 769 N N . SER A 1 101 ? 4.125 -14.328 -8.352 1 98.44 101 SER A N 1
ATOM 770 C CA . SER A 1 101 ? 3.947 -15.289 -9.43 1 98.44 101 SER A CA 1
ATOM 771 C C . SER A 1 101 ? 5.121 -16.266 -9.508 1 98.44 101 SER A C 1
ATOM 773 O O . SER A 1 101 ? 4.992 -17.359 -10.039 1 98.44 101 SER A O 1
ATOM 775 N N . TRP A 1 102 ? 6.305 -15.828 -9.016 1 97.88 102 TRP A N 1
ATOM 776 C CA . TRP A 1 102 ? 7.449 -16.734 -8.953 1 97.88 102 TRP A CA 1
ATOM 777 C C . TRP A 1 102 ? 7.176 -17.891 -8 1 97.88 102 TRP A C 1
ATOM 779 O O . TRP A 1 102 ? 7.492 -19.047 -8.305 1 97.88 102 TRP A O 1
ATOM 789 N N . ILE A 1 103 ? 6.539 -17.578 -6.902 1 97.56 103 ILE A N 1
ATOM 790 C CA . ILE A 1 103 ? 6.164 -18.609 -5.93 1 97.56 103 ILE A CA 1
ATOM 791 C C . ILE A 1 103 ? 5.141 -19.547 -6.543 1 97.56 103 ILE A C 1
ATOM 793 O O . ILE A 1 103 ? 5.262 -20.781 -6.414 1 97.56 103 ILE A O 1
ATOM 797 N N . LEU A 1 104 ? 4.145 -19.016 -7.25 1 97.94 104 LEU A N 1
ATOM 798 C CA . LEU A 1 104 ? 3.154 -19.844 -7.922 1 97.94 104 LEU A CA 1
ATOM 799 C C . LEU A 1 104 ? 3.814 -20.766 -8.953 1 97.94 104 LEU A C 1
ATOM 801 O O . LEU A 1 104 ? 3.459 -21.938 -9.062 1 97.94 104 LEU A O 1
ATOM 805 N N . ALA A 1 105 ? 4.742 -20.188 -9.68 1 97.62 105 ALA A N 1
ATOM 806 C CA . ALA A 1 105 ? 5.457 -20.953 -10.695 1 97.62 105 ALA A CA 1
ATOM 807 C C . ALA A 1 105 ? 6.215 -22.109 -10.07 1 97.62 105 ALA A C 1
ATOM 809 O O . ALA A 1 105 ? 6.094 -23.25 -10.516 1 97.62 105 ALA A O 1
ATOM 810 N N . ASP A 1 106 ? 6.93 -21.828 -9.008 1 95.69 106 ASP A N 1
ATOM 811 C CA . ASP A 1 106 ? 7.75 -22.828 -8.344 1 95.69 106 ASP A CA 1
ATOM 812 C C . ASP A 1 106 ? 6.887 -23.906 -7.695 1 95.69 106 ASP A C 1
ATOM 814 O O . ASP A 1 106 ? 7.316 -25.047 -7.551 1 95.69 106 ASP A O 1
ATOM 818 N N . ALA A 1 107 ? 5.703 -23.531 -7.359 1 95.38 107 ALA A N 1
ATOM 819 C CA . ALA A 1 107 ? 4.77 -24.484 -6.75 1 95.38 107 ALA A CA 1
ATOM 820 C C . ALA A 1 107 ? 4.062 -25.312 -7.812 1 95.38 107 ALA A C 1
ATOM 822 O O . ALA A 1 107 ? 3.283 -26.219 -7.488 1 95.38 107 ALA A O 1
ATOM 823 N N . GLY A 1 108 ? 4.277 -24.984 -9.055 1 96.25 108 GLY A N 1
ATOM 824 C CA . GLY A 1 108 ? 3.717 -25.766 -10.156 1 96.25 108 GLY A CA 1
ATOM 825 C C . GLY A 1 108 ? 2.342 -25.281 -10.578 1 96.25 108 GLY A C 1
ATOM 826 O O . GLY A 1 108 ? 1.75 -25.828 -11.516 1 96.25 108 GLY A O 1
ATOM 827 N N . VAL A 1 109 ? 1.856 -24.219 -9.992 1 97.94 109 VAL A N 1
ATOM 828 C CA . VAL A 1 109 ? 0.492 -23.734 -10.172 1 97.94 109 VAL A CA 1
ATOM 829 C C . VAL A 1 109 ? 0.332 -23.156 -11.57 1 97.94 109 VAL A C 1
ATOM 831 O O . VAL A 1 109 ? -0.745 -23.234 -12.164 1 97.94 109 VAL A O 1
ATOM 834 N N . LEU A 1 110 ? 1.404 -22.609 -12.211 1 98.62 110 LEU A N 1
ATOM 835 C CA . LEU A 1 110 ? 1.313 -21.844 -13.453 1 98.62 110 LEU A CA 1
ATOM 836 C C . LEU A 1 110 ? 1.678 -22.719 -14.648 1 98.62 110 LEU A C 1
ATOM 838 O O . LEU A 1 110 ? 1.745 -22.219 -15.781 1 98.62 110 LEU A O 1
ATOM 842 N N . GLU A 1 111 ? 1.971 -24.047 -14.43 1 98.62 111 GLU A N 1
ATOM 843 C CA . GLU A 1 111 ? 2.314 -24.922 -15.547 1 98.62 111 GLU A CA 1
ATOM 844 C C . GLU A 1 111 ? 1.195 -24.953 -16.578 1 98.62 111 GLU A C 1
ATOM 846 O O . GLU A 1 111 ? 0.04 -25.234 -16.25 1 98.62 111 GLU A O 1
ATOM 851 N N . GLY A 1 112 ? 1.542 -24.609 -17.828 1 98.69 112 GLY A N 1
ATOM 852 C CA . GLY A 1 112 ? 0.591 -24.641 -18.922 1 98.69 112 GLY A CA 1
ATOM 853 C C . GLY A 1 112 ? -0.307 -23.406 -18.953 1 98.69 112 GLY A C 1
ATOM 854 O O . GLY A 1 112 ? -1.271 -23.359 -19.719 1 98.69 112 GLY A O 1
ATOM 855 N N . LYS A 1 113 ? -0.011 -22.422 -18.156 1 98.81 113 LYS A N 1
ATOM 856 C CA . LYS A 1 113 ? -0.867 -21.25 -18.031 1 98.81 113 LYS A CA 1
ATOM 857 C C . LYS A 1 113 ? -0.163 -20 -18.547 1 98.81 113 LYS A C 1
ATOM 859 O O . LYS A 1 113 ? 1.062 -19.969 -18.672 1 98.81 113 LYS A O 1
ATOM 864 N N . ARG A 1 114 ? -0.958 -18.938 -18.859 1 98.88 114 ARG A N 1
ATOM 865 C CA . ARG A 1 114 ? -0.445 -17.594 -19.078 1 98.88 114 ARG A CA 1
ATOM 866 C C . ARG A 1 114 ? -0.274 -16.844 -17.75 1 98.88 114 ARG A C 1
ATOM 868 O O . ARG A 1 114 ? -1.115 -16.969 -16.859 1 98.88 114 ARG A O 1
ATOM 875 N N . ALA A 1 115 ? 0.777 -16.125 -17.625 1 98.94 115 ALA A N 1
ATOM 876 C CA . ALA A 1 115 ? 1.025 -15.383 -16.391 1 98.94 115 ALA A CA 1
ATOM 877 C C . ALA A 1 115 ? 1.97 -14.211 -16.641 1 98.94 115 ALA A C 1
ATOM 879 O O . ALA A 1 115 ? 2.664 -14.172 -17.656 1 98.94 115 ALA A O 1
ATOM 880 N N . THR A 1 116 ? 1.979 -13.266 -15.844 1 98.94 116 THR A N 1
ATOM 881 C CA . THR A 1 116 ? 2.947 -12.172 -15.859 1 98.94 116 THR A CA 1
ATOM 882 C C . THR A 1 116 ? 3.537 -11.961 -14.461 1 98.94 116 THR A C 1
ATOM 884 O O . THR A 1 116 ? 3.223 -12.703 -13.531 1 98.94 116 THR A O 1
ATOM 887 N N . SER A 1 117 ? 4.52 -11.102 -14.359 1 98.75 117 SER A N 1
ATOM 888 C CA . SER A 1 117 ? 5.227 -10.789 -13.125 1 98.75 117 SER A CA 1
ATOM 889 C C . SER A 1 117 ? 5.84 -9.391 -13.18 1 98.75 117 SER A C 1
ATOM 891 O O . SER A 1 117 ? 5.625 -8.656 -14.148 1 98.75 117 SER A O 1
ATOM 893 N N . ASN A 1 118 ? 6.457 -9.008 -12.125 1 98.44 118 ASN A N 1
ATOM 894 C CA . ASN A 1 118 ? 7.191 -7.746 -12.117 1 98.44 118 ASN A CA 1
ATOM 895 C C . ASN A 1 118 ? 8.219 -7.684 -13.234 1 98.44 118 ASN A C 1
ATOM 897 O O . ASN A 1 118 ? 9 -8.617 -13.422 1 98.44 118 ASN A O 1
ATOM 901 N N . LYS A 1 119 ? 8.297 -6.516 -13.914 1 98.69 119 LYS A N 1
ATOM 902 C CA . LYS A 1 119 ? 9.102 -6.434 -15.125 1 98.69 119 LYS A CA 1
ATOM 903 C C . LYS A 1 119 ? 10.586 -6.355 -14.789 1 98.69 119 LYS A C 1
ATOM 905 O O . LYS A 1 119 ? 11.43 -6.844 -15.547 1 98.69 119 LYS A O 1
ATOM 910 N N . ALA A 1 120 ? 10.93 -5.809 -13.641 1 96.62 120 ALA A N 1
ATOM 911 C CA . ALA A 1 120 ? 12.328 -5.719 -13.227 1 96.62 120 ALA A CA 1
ATOM 912 C C . ALA A 1 120 ? 12.914 -7.105 -12.984 1 96.62 120 ALA A C 1
ATOM 914 O O . ALA A 1 120 ? 14.125 -7.305 -13.117 1 96.62 120 ALA A O 1
ATOM 915 N N . ALA A 1 121 ? 12.086 -8.039 -12.602 1 96.62 121 ALA A N 1
ATOM 916 C CA . ALA A 1 121 ? 12.531 -9.383 -12.273 1 96.62 121 ALA A CA 1
ATOM 917 C C . ALA A 1 121 ? 12.172 -10.375 -13.375 1 96.62 121 ALA A C 1
ATOM 919 O O . ALA A 1 121 ? 12.445 -11.57 -13.266 1 96.62 121 ALA A O 1
ATOM 920 N N . PHE A 1 122 ? 11.602 -9.93 -14.453 1 98.44 122 PHE A N 1
ATOM 921 C CA . PHE A 1 122 ? 10.891 -10.773 -15.406 1 98.44 122 PHE A CA 1
ATOM 922 C C . PHE A 1 122 ? 11.859 -11.742 -16.094 1 98.44 122 PHE A C 1
ATOM 924 O O . PHE A 1 122 ? 11.602 -12.945 -16.156 1 98.44 122 PHE A O 1
ATOM 931 N N . ARG A 1 123 ? 12.977 -11.297 -16.578 1 97.81 123 ARG A N 1
ATOM 932 C CA . ARG A 1 123 ? 13.93 -12.148 -17.281 1 97.81 123 ARG A CA 1
ATOM 933 C C . ARG A 1 123 ? 14.469 -13.242 -16.375 1 97.81 123 ARG A C 1
ATOM 935 O O . ARG A 1 123 ? 14.57 -14.398 -16.797 1 97.81 123 ARG A O 1
ATOM 942 N N . ASP A 1 124 ? 14.797 -12.805 -15.156 1 96.25 124 ASP A N 1
ATOM 943 C CA . ASP A 1 124 ? 15.328 -13.766 -14.203 1 96.25 124 ASP A CA 1
ATOM 944 C C . ASP A 1 124 ? 14.297 -14.836 -13.859 1 96.25 124 ASP A C 1
ATOM 946 O O . ASP A 1 124 ? 14.625 -16.031 -13.789 1 96.25 124 ASP A O 1
ATOM 950 N N . LEU A 1 125 ? 13.086 -14.406 -13.648 1 96.81 125 LEU A N 1
ATOM 951 C CA . LEU A 1 125 ? 12.008 -15.328 -13.305 1 96.81 125 LEU A CA 1
ATOM 952 C C . LEU A 1 125 ? 11.75 -16.312 -14.438 1 96.81 125 LEU A C 1
ATOM 954 O O . LEU A 1 125 ? 11.617 -17.516 -14.203 1 96.81 125 LEU A O 1
ATOM 958 N N . VAL A 1 126 ? 11.711 -15.805 -15.672 1 98 126 VAL A N 1
ATOM 959 C CA . VAL A 1 126 ? 11.453 -16.656 -16.828 1 98 126 VAL A CA 1
ATOM 960 C C . VAL A 1 126 ? 12.578 -17.672 -17 1 98 126 VAL A C 1
ATOM 962 O O . VAL A 1 126 ? 12.328 -18.844 -17.25 1 98 126 VAL A O 1
ATOM 965 N N . ALA A 1 127 ? 13.781 -17.234 -16.75 1 97.69 127 ALA A N 1
ATOM 966 C CA . ALA A 1 127 ? 14.953 -18.094 -16.922 1 97.69 127 ALA A CA 1
ATOM 967 C C . ALA A 1 127 ? 14.992 -19.203 -15.875 1 97.69 127 ALA A C 1
ATOM 969 O O . ALA A 1 127 ? 15.617 -20.234 -16.078 1 97.69 127 ALA A O 1
ATOM 970 N N . ASN A 1 128 ? 14.25 -19 -14.781 1 96.81 128 ASN A N 1
ATOM 971 C CA . ASN A 1 128 ? 14.414 -19.922 -13.664 1 96.81 128 ASN A CA 1
ATOM 972 C C . ASN A 1 128 ? 13.109 -20.641 -13.336 1 96.81 128 ASN A C 1
ATOM 974 O O . ASN A 1 128 ? 12.945 -21.172 -12.234 1 96.81 128 ASN A O 1
ATOM 978 N N . THR A 1 129 ? 12.195 -20.609 -14.234 1 97.38 129 THR A N 1
ATOM 979 C CA . THR A 1 129 ? 10.938 -21.328 -14.055 1 97.38 129 THR A CA 1
ATOM 980 C C . THR A 1 129 ? 10.641 -22.219 -15.258 1 97.38 129 THR A C 1
ATOM 982 O O . THR A 1 129 ? 11.391 -22.203 -16.234 1 97.38 129 THR A O 1
ATOM 985 N N . SER A 1 130 ? 9.609 -23 -15.164 1 97.88 130 SER A N 1
ATOM 986 C CA . SER A 1 130 ? 9.258 -24 -16.172 1 97.88 130 SER A CA 1
ATOM 987 C C . SER A 1 130 ? 9.023 -23.359 -17.531 1 97.88 130 SER A C 1
ATOM 989 O O . SER A 1 130 ? 8.422 -22.297 -17.625 1 97.88 130 SER A O 1
ATOM 991 N N . ARG A 1 131 ? 9.398 -24 -18.656 1 98.12 131 ARG A N 1
ATOM 992 C CA . ARG A 1 131 ? 9.188 -23.547 -20.016 1 98.12 131 ARG A CA 1
ATOM 993 C C . ARG A 1 131 ? 7.738 -23.75 -20.453 1 98.12 131 ARG A C 1
ATOM 995 O O . ARG A 1 131 ? 7.309 -23.234 -21.484 1 98.12 131 ARG A O 1
ATOM 1002 N N . GLY A 1 132 ? 7.027 -24.453 -19.578 1 98.69 132 GLY A N 1
ATOM 1003 C CA . GLY A 1 132 ? 5.625 -24.688 -19.875 1 98.69 132 GLY A CA 1
ATOM 1004 C C . GLY A 1 132 ? 4.734 -23.516 -19.531 1 98.69 132 GLY A C 1
ATOM 1005 O O . GLY A 1 132 ? 3.576 -23.469 -19.953 1 98.69 132 GLY A O 1
ATOM 1006 N N . ILE A 1 133 ? 5.25 -22.609 -18.812 1 98.88 133 ILE A N 1
ATOM 1007 C CA . ILE A 1 133 ? 4.504 -21.406 -18.469 1 98.88 133 ILE A CA 1
ATOM 1008 C C . ILE A 1 133 ? 4.574 -20.406 -19.609 1 98.88 133 ILE A C 1
ATOM 1010 O O . ILE A 1 133 ? 5.648 -20.156 -20.172 1 98.88 133 ILE A O 1
ATOM 1014 N N . GLN A 1 134 ? 3.463 -19.891 -20.062 1 98.88 134 GLN A N 1
ATOM 1015 C CA . GLN A 1 134 ? 3.436 -18.828 -21.078 1 98.88 134 GLN A CA 1
ATOM 1016 C C . GLN A 1 134 ? 3.549 -17.453 -20.422 1 98.88 134 GLN A C 1
ATOM 1018 O O . GLN A 1 134 ? 2.537 -16.797 -20.172 1 98.88 134 GLN A O 1
ATOM 1023 N N . TRP A 1 135 ? 4.734 -17.016 -20.219 1 98.88 135 TRP A N 1
ATOM 1024 C CA . TRP A 1 135 ? 4.98 -15.727 -19.594 1 98.88 135 TRP A CA 1
ATOM 1025 C C . TRP A 1 135 ? 4.664 -14.594 -20.562 1 98.88 135 TRP A C 1
ATOM 1027 O O . TRP A 1 135 ? 5.148 -14.586 -21.703 1 98.88 135 TRP A O 1
ATOM 1037 N N . VAL A 1 136 ? 3.863 -13.641 -20.156 1 98.94 136 VAL A N 1
ATOM 1038 C CA . VAL A 1 136 ? 3.471 -12.484 -20.938 1 98.94 136 VAL A CA 1
ATOM 1039 C C . VAL A 1 136 ? 4.266 -11.258 -20.5 1 98.94 136 VAL A C 1
ATOM 1041 O O . VAL A 1 136 ? 3.979 -10.672 -19.438 1 98.94 136 VAL A O 1
ATOM 1044 N N . PRO A 1 137 ? 5.211 -10.828 -21.25 1 98.69 137 PRO A N 1
ATOM 1045 C CA . PRO A 1 137 ? 6.129 -9.781 -20.781 1 98.69 137 PRO A CA 1
ATOM 1046 C C . PRO A 1 137 ? 5.473 -8.406 -20.719 1 98.69 137 PRO A C 1
ATOM 1048 O O . PRO A 1 137 ? 5.875 -7.562 -19.922 1 98.69 137 PRO A O 1
ATOM 1051 N N . LYS A 1 138 ? 4.527 -8.164 -21.656 1 98.75 138 LYS A N 1
ATOM 1052 C CA . LYS A 1 138 ? 3.844 -6.875 -21.656 1 98.75 138 LYS A CA 1
ATOM 1053 C C . LYS A 1 138 ? 2.398 -7.016 -21.188 1 98.75 138 LYS A C 1
ATOM 1055 O O . LYS A 1 138 ? 1.51 -7.32 -22 1 98.75 138 LYS A O 1
ATOM 1060 N N . ALA A 1 139 ? 2.17 -6.766 -19.938 1 98.88 139 ALA A N 1
ATOM 1061 C CA . ALA A 1 139 ? 0.86 -6.832 -19.297 1 98.88 139 ALA A CA 1
ATOM 1062 C C . ALA A 1 139 ? 0.888 -6.164 -17.922 1 98.88 139 ALA A C 1
ATOM 1064 O O . ALA A 1 139 ? 1.86 -6.305 -17.172 1 98.88 139 ALA A O 1
ATOM 1065 N N . ARG A 1 140 ? -0.147 -5.449 -17.656 1 98.75 140 ARG A N 1
ATOM 1066 C CA . ARG A 1 140 ? -0.343 -4.977 -16.281 1 98.75 140 ARG A CA 1
ATOM 1067 C C . ARG A 1 140 ? -0.766 -6.117 -15.367 1 98.75 140 ARG A C 1
ATOM 1069 O O . ARG A 1 140 ? -0.274 -6.23 -14.242 1 98.75 140 ARG A O 1
ATOM 1076 N N . TRP A 1 141 ? -1.681 -6.93 -15.836 1 98.88 141 TRP A N 1
ATOM 1077 C CA . TRP A 1 141 ? -1.988 -8.227 -15.242 1 98.88 141 TRP A CA 1
ATOM 1078 C C . TRP A 1 141 ? -2.496 -9.203 -16.297 1 98.88 141 TRP A C 1
ATOM 1080 O O . TRP A 1 141 ? -2.818 -8.805 -17.422 1 98.88 141 TRP A O 1
ATOM 1090 N N . VAL A 1 142 ? -2.482 -10.461 -15.992 1 98.94 142 VAL A N 1
ATOM 1091 C CA . VAL A 1 142 ? -2.957 -11.531 -16.859 1 98.94 142 VAL A CA 1
ATOM 1092 C C . VAL A 1 142 ? -3.975 -12.398 -16.109 1 98.94 142 VAL A C 1
ATOM 1094 O O . VAL A 1 142 ? -3.787 -12.711 -14.938 1 98.94 142 VAL A O 1
ATOM 1097 N N . VAL A 1 143 ? -5.066 -12.758 -16.812 1 98.94 143 VAL A N 1
ATOM 1098 C CA . VAL A 1 143 ? -6.047 -13.711 -16.312 1 98.94 143 VAL A CA 1
ATOM 1099 C C . VAL A 1 143 ? -6.047 -14.961 -17.203 1 98.94 143 VAL A C 1
ATOM 1101 O O . VAL A 1 143 ? -6.18 -14.867 -18.422 1 98.94 143 VAL A O 1
ATOM 1104 N N . ASP A 1 144 ? -5.812 -16.031 -16.578 1 98.88 144 ASP A N 1
ATOM 1105 C CA . ASP A 1 144 ? -5.973 -17.344 -17.219 1 98.88 144 ASP A CA 1
ATOM 1106 C C . ASP A 1 144 ? -6.863 -18.25 -16.375 1 98.88 144 ASP A C 1
ATOM 1108 O O . ASP A 1 144 ? -6.391 -18.906 -15.438 1 98.88 144 ASP A O 1
ATOM 1112 N N . GLY A 1 145 ? -8.188 -18.312 -16.781 1 98.31 145 GLY A N 1
ATOM 1113 C CA . GLY A 1 145 ? -9.141 -19 -15.922 1 98.31 145 GLY A CA 1
ATOM 1114 C C . GLY A 1 145 ? -9.305 -18.328 -14.57 1 98.31 145 GLY A C 1
ATOM 1115 O O . GLY A 1 145 ? -9.641 -17.141 -14.5 1 98.31 145 GLY A O 1
ATOM 1116 N N . ASN A 1 146 ? -9.008 -19.141 -13.523 1 98.56 146 ASN A N 1
ATOM 1117 C CA . ASN 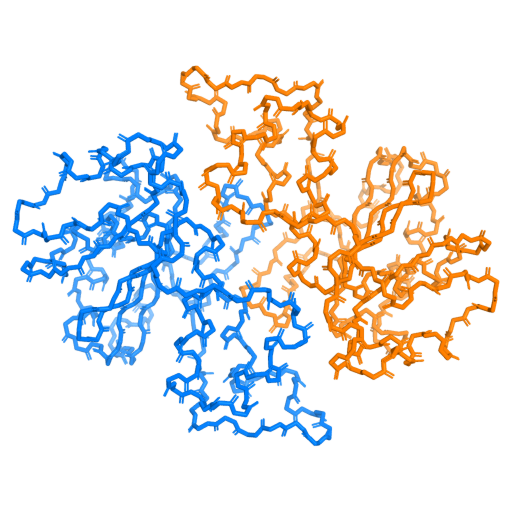A 1 146 ? -9.18 -18.609 -12.172 1 98.56 146 ASN A CA 1
ATOM 1118 C C . ASN A 1 146 ? -7.859 -18.094 -11.602 1 98.56 146 ASN A C 1
ATOM 1120 O O . ASN A 1 146 ? -7.777 -17.781 -10.414 1 98.56 146 ASN A O 1
ATOM 1124 N N . ILE A 1 147 ? -6.832 -17.953 -12.43 1 98.88 147 ILE A N 1
ATOM 1125 C CA . ILE A 1 147 ? -5.523 -17.484 -11.984 1 98.88 147 ILE A CA 1
ATOM 1126 C C . ILE A 1 147 ? -5.301 -16.047 -12.469 1 98.88 147 ILE A C 1
ATOM 1128 O O . ILE A 1 147 ? -5.398 -15.766 -13.664 1 98.88 147 ILE A O 1
ATOM 1132 N N . TRP A 1 148 ? -5.074 -15.164 -11.547 1 98.88 148 TRP A N 1
ATOM 1133 C CA . TRP A 1 148 ? -4.805 -13.758 -11.805 1 98.88 148 TRP A CA 1
ATOM 1134 C C . TRP A 1 148 ? -3.387 -13.391 -11.375 1 98.88 148 TRP A C 1
ATOM 1136 O O . TRP A 1 148 ? -3.029 -13.523 -10.203 1 98.88 148 TRP A O 1
ATOM 1146 N N . THR A 1 149 ? -2.521 -12.961 -12.273 1 98.94 149 THR A N 1
ATOM 1147 C CA . THR A 1 149 ? -1.168 -12.547 -11.93 1 98.94 149 THR A CA 1
ATOM 1148 C C . THR A 1 149 ? -0.931 -11.094 -12.328 1 98.94 149 THR A C 1
ATOM 1150 O O . THR A 1 149 ? -1.138 -10.719 -13.484 1 98.94 149 THR A O 1
ATOM 1153 N N . ALA A 1 150 ? -0.54 -10.289 -11.391 1 98.75 150 ALA A N 1
ATOM 1154 C CA . ALA A 1 150 ? -0.249 -8.875 -11.648 1 98.75 150 ALA A CA 1
ATOM 1155 C C . ALA A 1 150 ? 1.255 -8.641 -11.75 1 98.75 150 ALA A C 1
ATOM 1157 O O . ALA A 1 150 ? 2.047 -9.359 -11.141 1 98.75 150 ALA A O 1
ATOM 1158 N N . SER A 1 151 ? 1.585 -7.637 -12.508 1 98.44 151 SER A N 1
ATOM 1159 C CA . SER A 1 151 ? 2.957 -7.141 -12.562 1 98.44 151 SER A CA 1
ATOM 1160 C C . SER A 1 151 ? 3.34 -6.422 -11.273 1 98.44 151 SER A C 1
ATOM 1162 O O . SER A 1 151 ? 2.953 -6.848 -10.18 1 98.44 151 SER A O 1
ATOM 1164 N N . GLY A 1 152 ? 4.105 -5.363 -11.344 1 96 152 GLY A N 1
ATOM 1165 C CA . GLY A 1 152 ? 4.703 -4.723 -10.188 1 96 152 GLY A CA 1
ATOM 1166 C C . GLY A 1 152 ? 3.68 -4.105 -9.25 1 96 152 GLY A C 1
ATOM 1167 O O . GLY A 1 152 ? 2.549 -3.83 -9.656 1 96 152 GLY A O 1
ATOM 1168 N N . VAL A 1 153 ? 3.896 -3.893 -8.109 1 94 153 VAL A N 1
ATOM 1169 C CA . VAL A 1 153 ? 3.209 -3.387 -6.926 1 94 153 VAL A CA 1
ATOM 1170 C C . VAL A 1 153 ? 1.934 -2.656 -7.344 1 94 153 VAL A C 1
ATOM 1172 O O . VAL A 1 153 ? 0.827 -3.092 -7.02 1 94 153 VAL A O 1
ATOM 1175 N N . THR A 1 154 ? 2.023 -1.552 -8.195 1 96.38 154 THR A N 1
ATOM 1176 C CA . THR A 1 154 ? 0.835 -0.759 -8.5 1 96.38 154 THR A CA 1
ATOM 1177 C C . THR A 1 154 ? -0.081 -1.505 -9.469 1 96.38 154 THR A C 1
ATOM 1179 O O . THR A 1 154 ? -1.289 -1.262 -9.5 1 96.38 154 THR A O 1
ATOM 1182 N N . ALA A 1 155 ? 0.487 -2.42 -10.234 1 97.56 155 ALA A N 1
ATOM 1183 C CA . ALA A 1 155 ? -0.346 -3.299 -11.047 1 97.56 155 ALA A CA 1
ATOM 1184 C C . ALA A 1 155 ? -1.268 -4.145 -10.172 1 97.56 155 ALA A C 1
ATOM 1186 O O . ALA A 1 155 ? -2.375 -4.496 -10.586 1 97.56 155 ALA A O 1
ATOM 1187 N N . GLY A 1 156 ? -0.78 -4.426 -9 1 96.88 156 GLY A N 1
ATOM 1188 C CA . GLY A 1 156 ? -1.615 -5.141 -8.047 1 96.88 156 GLY A CA 1
ATOM 1189 C C . GLY A 1 156 ? -2.885 -4.391 -7.688 1 96.88 156 GLY A C 1
ATOM 1190 O O . GLY A 1 156 ? -3.941 -5 -7.504 1 96.88 156 GLY A O 1
ATOM 1191 N N . ALA A 1 157 ? -2.75 -3.092 -7.582 1 96.38 157 ALA A N 1
ATOM 1192 C CA . ALA A 1 157 ? -3.926 -2.277 -7.285 1 96.38 157 ALA A CA 1
ATOM 1193 C C . ALA A 1 157 ? -4.91 -2.289 -8.453 1 96.38 157 ALA A C 1
ATOM 1195 O O . ALA A 1 157 ? -6.121 -2.389 -8.242 1 96.38 157 ALA A O 1
ATOM 1196 N N . ASP A 1 158 ? -4.391 -2.201 -9.633 1 97.81 158 ASP A N 1
ATOM 1197 C CA . ASP A 1 158 ? -5.234 -2.24 -10.82 1 97.81 158 ASP A CA 1
ATOM 1198 C C . ASP A 1 158 ? -5.941 -3.588 -10.945 1 97.81 158 ASP A C 1
ATOM 1200 O O . ASP A 1 158 ? -7.156 -3.641 -11.164 1 97.81 158 ASP A O 1
ATOM 1204 N N . MET A 1 159 ? -5.18 -4.637 -10.734 1 98.44 159 MET A N 1
ATOM 1205 C CA . MET A 1 159 ? -5.777 -5.969 -10.773 1 98.44 159 MET A CA 1
ATOM 1206 C C . MET A 1 159 ? -6.797 -6.141 -9.648 1 98.44 159 MET A C 1
ATOM 1208 O O . MET A 1 159 ? -7.848 -6.75 -9.852 1 98.44 159 MET A O 1
ATOM 1212 N N . GLY A 1 160 ? -6.426 -5.641 -8.438 1 97.38 160 GLY A N 1
ATOM 1213 C CA . GLY A 1 160 ? -7.348 -5.719 -7.316 1 97.38 160 GLY A CA 1
ATOM 1214 C C . GLY A 1 160 ? -8.695 -5.082 -7.605 1 97.38 160 GLY A C 1
ATOM 1215 O O . GLY A 1 160 ? -9.734 -5.629 -7.238 1 97.38 160 GLY A O 1
ATOM 1216 N N . TYR A 1 161 ? -8.656 -3.953 -8.289 1 97.81 161 TYR A N 1
ATOM 1217 C CA . TYR A 1 161 ? -9.898 -3.293 -8.672 1 97.81 161 TYR A CA 1
ATOM 1218 C C . TYR A 1 161 ? -10.68 -4.137 -9.664 1 97.81 161 TYR A C 1
ATOM 1220 O O . TYR A 1 161 ? -11.891 -4.328 -9.508 1 97.81 161 TYR A O 1
ATOM 1228 N N . ALA A 1 162 ? -10.023 -4.645 -10.656 1 98.44 162 ALA A N 1
ATOM 1229 C CA . ALA A 1 162 ? -10.68 -5.5 -11.641 1 98.44 162 ALA A CA 1
ATOM 1230 C C . ALA A 1 162 ? -11.281 -6.734 -10.977 1 98.44 162 ALA A C 1
ATOM 1232 O O . ALA A 1 162 ? -12.406 -7.121 -11.289 1 98.44 162 ALA A O 1
ATOM 1233 N N . PHE A 1 163 ? -10.562 -7.309 -10.078 1 98.56 163 PHE A N 1
ATOM 1234 C CA . PHE A 1 163 ? -11.023 -8.5 -9.383 1 98.56 163 PHE A CA 1
ATOM 1235 C C . PHE A 1 163 ? -12.242 -8.188 -8.523 1 98.56 163 PHE A C 1
ATOM 1237 O O . PHE A 1 163 ? -13.203 -8.961 -8.5 1 98.56 163 PHE A O 1
ATOM 1244 N N . MET A 1 164 ? -12.188 -7.078 -7.785 1 97.62 164 MET A N 1
ATOM 1245 C CA . MET A 1 164 ? -13.328 -6.656 -6.984 1 97.62 164 MET A CA 1
ATOM 1246 C C . MET A 1 164 ? -14.562 -6.469 -7.859 1 97.62 164 MET A C 1
ATOM 1248 O O . MET A 1 164 ? -15.68 -6.816 -7.457 1 97.62 164 MET A O 1
ATOM 1252 N N . THR A 1 165 ? -14.305 -5.836 -9.023 1 98.12 165 THR A N 1
ATOM 1253 C CA . THR A 1 165 ? -15.422 -5.668 -9.945 1 98.12 165 THR A CA 1
ATOM 1254 C C . THR A 1 165 ? -16.031 -7.016 -10.297 1 98.12 165 THR A C 1
ATOM 1256 O O . THR A 1 165 ? -17.266 -7.16 -10.312 1 98.12 165 THR A O 1
ATOM 1259 N N . GLU A 1 166 ? -15.18 -7.969 -10.477 1 97.62 166 GLU A N 1
ATOM 1260 C CA . GLU A 1 166 ? -15.609 -9.312 -10.867 1 97.62 166 GLU A CA 1
ATOM 1261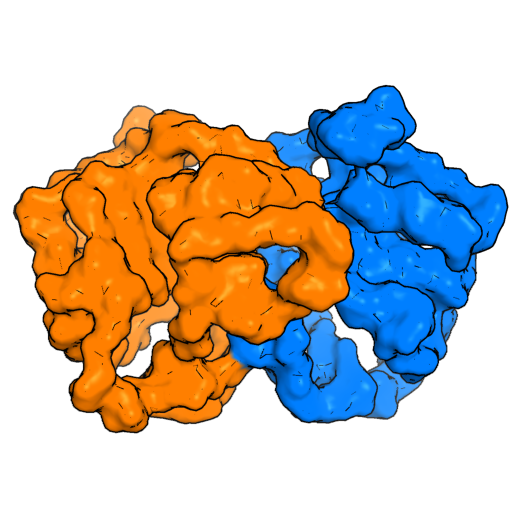 C C . GLU A 1 166 ? -16.391 -9.984 -9.742 1 97.62 166 GLU A C 1
ATOM 1263 O O . GLU A 1 166 ? -17.438 -10.594 -9.992 1 97.62 166 GLU A O 1
ATOM 1268 N N . VAL A 1 167 ? -15.953 -9.836 -8.484 1 97.75 167 VAL A N 1
ATOM 1269 C CA . VAL A 1 167 ? -16.5 -10.727 -7.465 1 97.75 167 VAL A CA 1
ATOM 1270 C C . VAL A 1 167 ? -17.406 -9.938 -6.516 1 97.75 167 VAL A C 1
ATOM 1272 O O . VAL A 1 167 ? -18.328 -10.492 -5.914 1 97.75 167 VAL A O 1
ATOM 1275 N N . CYS A 1 168 ? -17.141 -8.625 -6.379 1 97.69 168 CYS A N 1
ATOM 1276 C CA . CYS A 1 168 ? -17.891 -7.832 -5.414 1 97.69 168 CYS A CA 1
ATOM 1277 C C . CYS A 1 168 ? -18.953 -6.988 -6.113 1 97.69 168 CYS A C 1
ATOM 1279 O O . CYS A 1 168 ? -19.859 -6.461 -5.465 1 97.69 168 CYS A O 1
ATOM 1281 N N . GLY A 1 169 ? -18.859 -6.781 -7.391 1 98.31 169 GLY A N 1
ATOM 1282 C CA . GLY A 1 169 ? -19.812 -5.984 -8.141 1 98.31 169 GLY A CA 1
ATOM 1283 C C . GLY A 1 169 ? -19.297 -4.602 -8.484 1 98.31 169 GLY A C 1
ATOM 1284 O O . GLY A 1 169 ? -18.547 -4.004 -7.719 1 98.31 169 GLY A O 1
ATOM 1285 N N . ASP A 1 170 ? -19.844 -4.027 -9.586 1 98.19 170 ASP A N 1
ATOM 1286 C CA . ASP A 1 170 ? -19.359 -2.777 -10.164 1 98.19 170 ASP A CA 1
ATOM 1287 C C . ASP A 1 170 ? -19.594 -1.604 -9.219 1 98.19 170 ASP A C 1
ATOM 1289 O O . ASP A 1 170 ? -18.719 -0.773 -9.016 1 98.19 170 ASP A O 1
ATOM 1293 N N . VAL A 1 171 ? -20.766 -1.548 -8.656 1 98.06 171 VAL A N 1
ATOM 1294 C CA . VAL A 1 171 ? -21.141 -0.415 -7.812 1 98.06 171 VAL A CA 1
ATOM 1295 C C . VAL A 1 171 ? -20.234 -0.358 -6.59 1 98.06 171 VAL A C 1
ATOM 1297 O O . VAL A 1 171 ? -19.688 0.698 -6.262 1 98.06 171 VAL A O 1
ATOM 1300 N N . PHE A 1 172 ? -20 -1.508 -5.93 1 97.38 172 PHE A N 1
ATOM 1301 C CA . PHE A 1 172 ? -19.141 -1.575 -4.746 1 97.38 172 PHE A CA 1
ATOM 1302 C C . PHE A 1 172 ? -17.703 -1.243 -5.102 1 97.38 172 PHE A C 1
ATOM 1304 O O . PHE A 1 172 ? -17.078 -0.388 -4.465 1 97.38 172 PHE A O 1
ATOM 1311 N N . ALA A 1 173 ? -17.234 -1.861 -6.164 1 97.94 173 ALA A N 1
ATOM 1312 C CA . ALA A 1 173 ? -15.852 -1.675 -6.57 1 97.94 173 ALA A CA 1
ATOM 1313 C C . ALA A 1 173 ? -15.578 -0.22 -6.941 1 97.94 173 ALA A C 1
ATOM 1315 O O . ALA A 1 173 ? -14.531 0.329 -6.594 1 97.94 173 ALA A O 1
ATOM 1316 N N . THR A 1 174 ? -16.5 0.36 -7.629 1 97.94 174 THR A N 1
ATOM 1317 C CA . THR A 1 174 ? -16.328 1.748 -8.039 1 97.94 174 THR A CA 1
ATOM 1318 C C . THR A 1 174 ? -16.297 2.674 -6.828 1 97.94 174 THR A C 1
ATOM 1320 O O . THR A 1 174 ? -15.523 3.627 -6.789 1 97.94 174 THR A O 1
ATOM 1323 N N . ARG A 1 175 ? -17.125 2.404 -5.871 1 96.94 175 ARG A N 1
ATOM 1324 C CA . ARG A 1 175 ? -17.109 3.205 -4.652 1 96.94 175 ARG A CA 1
ATOM 1325 C C . ARG A 1 175 ? -15.742 3.121 -3.963 1 96.94 175 ARG A C 1
ATOM 1327 O O . ARG A 1 175 ? -15.195 4.141 -3.531 1 96.94 175 ARG A O 1
ATOM 1334 N N . VAL A 1 176 ? -15.188 1.96 -3.859 1 96.38 176 VAL A N 1
ATOM 1335 C CA . VAL A 1 176 ? -13.883 1.76 -3.238 1 96.38 176 VAL A CA 1
ATOM 1336 C C . VAL A 1 176 ? -12.812 2.5 -4.035 1 96.38 176 VAL A C 1
ATOM 1338 O O . VAL A 1 176 ? -12 3.23 -3.467 1 96.38 176 VAL A O 1
ATOM 1341 N N . LYS A 1 177 ? -12.875 2.314 -5.375 1 97.44 177 LYS A N 1
ATOM 1342 C CA . LYS A 1 177 ? -11.938 3 -6.258 1 97.44 177 LYS A CA 1
ATOM 1343 C C . LYS A 1 177 ? -11.961 4.508 -6.027 1 97.44 177 LYS A C 1
ATOM 1345 O O . LYS A 1 177 ? -10.914 5.148 -5.957 1 97.44 177 LYS A O 1
ATOM 1350 N N . ASN A 1 178 ? -13.172 5.027 -5.898 1 97.31 178 ASN A N 1
ATOM 1351 C CA . ASN A 1 178 ? -13.336 6.465 -5.711 1 97.31 178 ASN A CA 1
ATOM 1352 C C . ASN A 1 178 ? -12.773 6.922 -4.367 1 97.31 178 ASN A C 1
ATOM 1354 O O . ASN A 1 178 ? -12.195 8 -4.262 1 97.31 178 ASN A O 1
ATOM 1358 N N . ILE A 1 179 ? -12.867 6.121 -3.361 1 95.62 179 ILE A N 1
ATOM 1359 C CA . ILE A 1 179 ? -12.398 6.469 -2.023 1 95.62 179 ILE A CA 1
ATOM 1360 C C . ILE A 1 179 ? -10.875 6.461 -1.994 1 95.62 179 ILE A C 1
ATOM 1362 O O . ILE A 1 179 ? -10.25 7.379 -1.456 1 95.62 179 ILE A O 1
ATOM 1366 N N . VAL A 1 180 ? -10.289 5.453 -2.635 1 96.06 180 VAL A N 1
ATOM 1367 C CA . VAL A 1 180 ? -8.836 5.359 -2.59 1 96.06 180 VAL A CA 1
ATOM 1368 C C . VAL A 1 180 ? -8.227 6.207 -3.703 1 96.06 180 VAL A C 1
ATOM 1370 O O . VAL A 1 180 ? -7.004 6.375 -3.771 1 96.06 180 VAL A O 1
ATOM 1373 N N . GLU A 1 181 ? -9.055 6.664 -4.617 1 97.75 181 GLU A N 1
ATOM 1374 C CA . GLU A 1 181 ? -8.703 7.566 -5.711 1 97.75 181 GLU A CA 1
ATOM 1375 C C . GLU A 1 181 ? -7.68 6.926 -6.645 1 97.75 181 GLU A C 1
ATOM 1377 O O . GLU A 1 181 ? -6.656 7.535 -6.965 1 97.75 181 GLU A O 1
ATOM 1382 N N . LEU A 1 182 ? -8.031 5.746 -7.078 1 97.62 182 LEU A N 1
ATOM 1383 C CA . LEU A 1 182 ? -7.195 4.957 -7.977 1 97.62 182 LEU A CA 1
ATOM 1384 C C . LEU A 1 182 ? -7.426 5.359 -9.43 1 97.62 182 LEU A C 1
ATOM 1386 O O . LEU A 1 182 ? -8.555 5.305 -9.922 1 97.62 182 LEU A O 1
ATOM 1390 N N . HIS A 1 183 ? -6.359 5.809 -10.109 1 96.44 183 HIS A N 1
ATOM 1391 C CA . HIS A 1 183 ? -6.367 5.898 -11.562 1 96.44 183 HIS A CA 1
ATOM 1392 C C . HIS A 1 183 ? -6.234 4.52 -12.203 1 96.44 183 HIS A C 1
ATOM 1394 O O . HIS A 1 183 ? -5.129 4.086 -12.531 1 96.44 183 HIS A O 1
ATOM 1400 N N . ALA A 1 184 ? -7.309 3.916 -12.398 1 94.94 184 ALA A N 1
ATOM 1401 C CA . ALA A 1 184 ? -7.328 2.508 -12.781 1 94.94 184 ALA A CA 1
ATOM 1402 C C . ALA A 1 184 ? -6.809 2.322 -14.203 1 94.94 184 ALA A C 1
ATOM 1404 O O . ALA A 1 184 ? -7.234 3.025 -15.125 1 94.94 184 ALA A O 1
ATOM 1405 N N . SER A 1 185 ? -5.914 1.396 -14.359 1 97.31 185 SER A N 1
ATOM 1406 C CA . SER A 1 185 ? -5.379 1.006 -15.656 1 97.31 185 SER A CA 1
ATOM 1407 C C . SER A 1 185 ? -5.949 -0.334 -16.109 1 97.31 185 SER A C 1
ATOM 1409 O O . SER A 1 185 ? -6.473 -1.1 -15.297 1 97.31 185 SER A O 1
ATOM 1411 N N . GLY A 1 186 ? -5.953 -0.559 -17.453 1 98.06 186 GLY A N 1
ATOM 1412 C CA . GLY A 1 186 ? -6.387 -1.836 -18 1 98.06 186 GLY A CA 1
ATOM 1413 C C . GLY A 1 186 ? -5.281 -2.879 -18.016 1 98.06 186 GLY A C 1
ATOM 1414 O O . GLY A 1 186 ? -4.117 -2.564 -17.766 1 98.06 186 GLY A O 1
ATOM 1415 N N . PRO A 1 187 ? -5.641 -4.102 -18.297 1 98.56 187 PRO A N 1
ATOM 1416 C CA . PRO A 1 187 ? -4.688 -5.211 -18.219 1 98.56 187 PRO A CA 1
ATOM 1417 C C . PRO A 1 187 ? -3.523 -5.062 -19.188 1 98.56 187 PRO A C 1
ATOM 1419 O O . PRO A 1 187 ? -2.438 -5.594 -18.953 1 98.56 187 PRO A O 1
ATOM 1422 N N . GLU A 1 188 ? -3.666 -4.25 -20.266 1 98.06 188 GLU A N 1
ATOM 1423 C CA . GLU A 1 188 ? -2.623 -4.148 -21.281 1 98.06 188 GLU A CA 1
ATOM 1424 C C . GLU A 1 188 ? -1.823 -2.857 -21.109 1 98.06 188 GLU A C 1
ATOM 1426 O O . GLU A 1 188 ? -0.871 -2.613 -21.859 1 98.06 188 GLU A O 1
ATOM 1431 N N . ASP A 1 189 ? -2.24 -2.021 -20.156 1 97.75 189 ASP A N 1
ATOM 1432 C CA . ASP A 1 189 ? -1.574 -0.741 -19.938 1 97.75 189 ASP A CA 1
ATOM 1433 C C . ASP A 1 189 ? -0.253 -0.929 -19.188 1 97.75 189 ASP A C 1
ATOM 1435 O O . ASP A 1 189 ? -0.173 -0.685 -17.984 1 97.75 189 ASP A O 1
ATOM 1439 N N . ASP A 1 190 ? 0.759 -1.338 -19.953 1 97.94 190 ASP A N 1
ATOM 1440 C CA . ASP A 1 190 ? 2.045 -1.629 -19.328 1 97.94 190 ASP A CA 1
ATOM 1441 C C . ASP A 1 190 ? 3.189 -0.967 -20.094 1 97.94 190 ASP A C 1
ATOM 1443 O O . ASP A 1 190 ? 3.736 -1.552 -21.031 1 97.94 190 ASP A O 1
ATOM 1447 N N . GLU A 1 191 ? 3.625 0.125 -19.672 1 97.44 191 GLU A N 1
ATOM 1448 C CA . GLU A 1 191 ? 4.773 0.802 -20.266 1 97.44 191 GLU A CA 1
ATOM 1449 C C . GLU A 1 191 ? 6.086 0.229 -19.75 1 97.44 191 GLU A C 1
ATOM 1451 O O . GLU A 1 191 ? 7.148 0.469 -20.328 1 97.44 191 GLU A O 1
ATOM 1456 N N . TYR A 1 192 ? 6.074 -0.511 -18.75 1 98.56 192 TYR A N 1
ATOM 1457 C CA . TYR A 1 192 ? 7.297 -0.918 -18.062 1 98.56 192 TYR A CA 1
ATOM 1458 C C . TYR A 1 192 ? 7.949 -2.098 -18.781 1 98.56 192 TYR A C 1
ATOM 1460 O O . TYR A 1 192 ? 9.141 -2.361 -18.594 1 98.56 192 TYR A O 1
ATOM 1468 N N . ALA A 1 193 ? 7.145 -2.861 -19.547 1 98.56 193 ALA A N 1
ATOM 1469 C CA . ALA A 1 193 ? 7.77 -3.863 -20.406 1 98.56 193 ALA A CA 1
ATOM 1470 C C . ALA A 1 193 ? 8.867 -3.242 -21.266 1 98.56 193 ALA A C 1
ATOM 1472 O O . ALA A 1 193 ? 9.938 -3.83 -21.438 1 98.56 193 ALA A O 1
ATOM 1473 N N . ASP A 1 194 ? 8.562 -2.027 -21.75 1 98.38 194 ASP A N 1
ATOM 1474 C CA . ASP A 1 194 ? 9.539 -1.311 -22.562 1 98.38 194 ASP A CA 1
ATOM 1475 C C . ASP A 1 194 ? 10.656 -0.738 -21.688 1 98.38 194 ASP A C 1
ATOM 1477 O O . ASP A 1 194 ? 11.836 -0.796 -22.062 1 98.38 194 ASP A O 1
ATOM 1481 N N . VAL A 1 195 ? 10.359 -0.21 -20.578 1 98.31 195 VAL A N 1
ATOM 1482 C CA . VAL A 1 195 ? 11.32 0.402 -19.656 1 98.31 195 VAL A CA 1
ATOM 1483 C C . VAL A 1 195 ? 12.398 -0.612 -19.281 1 98.31 195 VAL A C 1
ATOM 1485 O O . VAL A 1 195 ? 13.578 -0.268 -19.188 1 98.31 195 VAL A O 1
ATOM 1488 N N . TRP A 1 196 ? 11.977 -1.844 -19.094 1 98.19 196 TRP A N 1
ATOM 1489 C CA . TRP A 1 196 ? 12.922 -2.865 -18.641 1 98.19 196 TRP A CA 1
ATOM 1490 C C . TRP A 1 196 ? 13.398 -3.705 -19.828 1 98.19 196 TRP A C 1
ATOM 1492 O O . TRP A 1 196 ? 14.008 -4.762 -19.641 1 98.19 196 TRP A O 1
ATOM 1502 N N . GLY A 1 197 ? 13.055 -3.311 -21.031 1 98.12 197 GLY A N 1
ATOM 1503 C CA . GLY A 1 197 ? 13.625 -3.875 -22.25 1 98.12 197 GLY A CA 1
ATOM 1504 C C . GLY A 1 197 ? 13.078 -5.254 -22.578 1 98.12 197 GLY A C 1
ATOM 1505 O O . GLY A 1 197 ? 13.797 -6.102 -23.109 1 98.12 197 GLY A O 1
ATOM 1506 N N . LEU A 1 198 ? 11.852 -5.484 -22.234 1 98.12 198 LEU A N 1
ATOM 1507 C CA . LEU A 1 198 ? 11.273 -6.801 -22.469 1 98.12 198 LEU A CA 1
ATOM 1508 C C . LEU A 1 198 ? 10.586 -6.855 -23.828 1 98.12 198 LEU A C 1
ATOM 1510 O O . LEU A 1 198 ? 10.273 -7.941 -24.328 1 98.12 198 LEU A O 1
ATOM 1514 N N . VAL A 1 199 ? 10.273 -5.711 -24.391 1 95.56 199 VAL A N 1
ATOM 1515 C CA . VAL A 1 199 ? 9.688 -5.605 -25.719 1 95.56 199 VAL A CA 1
ATOM 1516 C C . VAL A 1 199 ? 10.328 -4.445 -26.484 1 95.56 199 VAL A C 1
ATOM 1518 O O . VAL A 1 199 ? 10.898 -3.533 -25.859 1 95.56 199 VAL A O 1
ATOM 1521 N N . MET B 1 1 ? 3.457 4.148 2.895 1 59.34 1 MET B N 1
ATOM 1522 C CA . MET B 1 1 ? 4.438 4.719 1.975 1 59.34 1 MET B CA 1
ATOM 1523 C C . MET B 1 1 ? 5.621 3.771 1.787 1 59.34 1 MET B C 1
ATOM 1525 O O . MET B 1 1 ? 6.711 4.027 2.297 1 59.34 1 MET B O 1
ATOM 1529 N N . GLU B 1 2 ? 5.301 2.785 1.237 1 72.19 2 GLU B N 1
ATOM 1530 C CA . GLU B 1 2 ? 6.176 1.645 0.991 1 72.19 2 GLU B CA 1
ATOM 1531 C C . GLU B 1 2 ? 7.348 2.031 0.091 1 72.19 2 GLU B C 1
ATOM 1533 O O . GLU B 1 2 ? 8.469 1.562 0.286 1 72.19 2 GLU B O 1
ATOM 1538 N N . MET B 1 3 ? 7.105 3.104 -0.657 1 84 3 MET B N 1
ATOM 1539 C CA . MET B 1 3 ? 8.133 3.471 -1.626 1 84 3 MET B CA 1
ATOM 1540 C C . MET B 1 3 ? 9.328 4.129 -0.935 1 84 3 MET B C 1
ATOM 1542 O O . MET B 1 3 ? 10.469 3.92 -1.332 1 84 3 MET B O 1
ATOM 1546 N N . LEU B 1 4 ? 9.047 4.852 0.138 1 88.44 4 LEU B N 1
ATOM 1547 C CA . LEU B 1 4 ? 10.109 5.57 0.827 1 88.44 4 LEU B CA 1
ATOM 1548 C C . LEU B 1 4 ? 11.07 4.602 1.504 1 88.44 4 LEU B C 1
ATOM 1550 O O . LEU B 1 4 ? 12.219 4.953 1.785 1 88.44 4 LEU B O 1
ATOM 1554 N N . SER B 1 5 ? 10.57 3.4 1.737 1 90.44 5 SER B N 1
ATOM 1555 C CA . SER B 1 5 ? 11.391 2.398 2.41 1 90.44 5 SER B CA 1
ATOM 1556 C C . SER B 1 5 ? 12.555 1.955 1.531 1 90.44 5 SER B C 1
ATOM 1558 O O . SER B 1 5 ? 13.531 1.394 2.025 1 90.44 5 SER B O 1
ATOM 1560 N N . PHE B 1 6 ? 12.469 2.219 0.235 1 92.81 6 PHE B N 1
ATOM 1561 C CA . PHE B 1 6 ? 13.555 1.883 -0.671 1 92.81 6 PHE B CA 1
ATOM 1562 C C . PHE B 1 6 ? 14.805 2.703 -0.348 1 92.81 6 PHE B C 1
ATOM 1564 O O . PHE B 1 6 ? 15.922 2.305 -0.682 1 92.81 6 PHE B O 1
ATOM 1571 N N . ALA B 1 7 ? 14.578 3.857 0.301 1 94.06 7 ALA B N 1
ATOM 1572 C CA . ALA B 1 7 ? 15.703 4.734 0.641 1 94.06 7 ALA B CA 1
ATOM 1573 C C . ALA B 1 7 ? 16.109 4.559 2.1 1 94.06 7 ALA B C 1
ATOM 1575 O O . ALA B 1 7 ? 16.859 5.371 2.643 1 94.06 7 ALA B O 1
ATOM 1576 N N . SER B 1 8 ? 15.555 3.568 2.746 1 93.31 8 SER B N 1
ATOM 1577 C CA . SER B 1 8 ? 15.938 3.297 4.129 1 93.31 8 SER B CA 1
ATOM 1578 C C . SER B 1 8 ? 17.391 2.828 4.219 1 93.31 8 SER B C 1
ATOM 1580 O O . SER B 1 8 ? 17.891 2.154 3.316 1 93.31 8 SER B O 1
ATOM 1582 N N . VAL B 1 9 ? 18.016 3.078 5.328 1 91.81 9 VAL B N 1
ATOM 1583 C CA . VAL B 1 9 ? 19.391 2.678 5.574 1 91.81 9 VAL B CA 1
ATOM 1584 C C . VAL B 1 9 ? 19.5 1.155 5.559 1 91.81 9 VAL B C 1
ATOM 1586 O O . VAL B 1 9 ? 20.547 0.604 5.23 1 91.81 9 VAL B O 1
ATOM 1589 N N . ASP B 1 10 ? 18.375 0.476 5.758 1 86.81 10 ASP B N 1
ATOM 1590 C CA . ASP B 1 10 ? 18.391 -0.981 5.852 1 86.81 10 ASP B CA 1
ATOM 1591 C C . ASP B 1 10 ? 17.719 -1.614 4.637 1 86.81 10 ASP B C 1
ATOM 1593 O O . ASP B 1 10 ? 17.359 -2.793 4.66 1 86.81 10 ASP B O 1
ATOM 1597 N N . ALA B 1 11 ? 17.578 -0.824 3.602 1 87.62 11 ALA B N 1
ATOM 1598 C CA . ALA B 1 11 ? 16.844 -1.32 2.438 1 87.62 11 ALA B CA 1
ATOM 1599 C C . ALA B 1 11 ? 17.578 -2.484 1.783 1 87.62 11 ALA B C 1
ATOM 1601 O O . ALA B 1 11 ? 18.812 -2.443 1.631 1 87.62 11 ALA B O 1
ATOM 1602 N N . TYR B 1 12 ? 16.828 -3.439 1.348 1 82.81 12 TYR B N 1
ATOM 1603 C CA . TYR B 1 12 ? 17.391 -4.633 0.723 1 82.81 12 TYR B CA 1
ATOM 1604 C C . TYR B 1 12 ? 18.094 -4.289 -0.585 1 82.81 12 TYR B C 1
ATOM 1606 O O . TYR B 1 12 ? 19.016 -4.98 -1 1 82.81 12 TYR B O 1
ATOM 1614 N N . VAL B 1 13 ? 17.672 -3.266 -1.185 1 81.44 13 VAL B N 1
ATOM 1615 C CA . VAL B 1 13 ? 18.172 -2.898 -2.508 1 81.44 13 VAL B CA 1
ATOM 1616 C C . VAL B 1 13 ? 19.641 -2.508 -2.418 1 81.44 13 VAL B C 1
ATOM 1618 O O . VAL B 1 13 ? 20.359 -2.541 -3.418 1 81.44 13 VAL B O 1
ATOM 1621 N N . LYS B 1 14 ? 20.094 -2.205 -1.306 1 82.19 14 LYS B N 1
ATOM 1622 C CA . LYS B 1 14 ? 21.484 -1.775 -1.131 1 82.19 14 LYS B CA 1
ATOM 1623 C C . LYS B 1 14 ? 22.453 -2.928 -1.387 1 82.19 14 LYS B C 1
ATOM 1625 O O . LYS B 1 14 ? 23.641 -2.703 -1.643 1 82.19 14 LYS B O 1
ATOM 1630 N N . ALA B 1 15 ? 21.922 -4.062 -1.313 1 77.88 15 ALA B N 1
ATOM 1631 C CA . ALA B 1 15 ? 22.766 -5.23 -1.534 1 77.88 15 ALA B CA 1
ATOM 1632 C C . ALA B 1 15 ? 22.859 -5.566 -3.02 1 77.88 15 ALA B C 1
ATOM 1634 O O . ALA B 1 15 ? 23.656 -6.422 -3.42 1 77.88 15 ALA B O 1
ATOM 1635 N N . ARG B 1 16 ? 22.109 -4.844 -3.83 1 82.62 16 ARG B N 1
ATOM 1636 C CA . ARG B 1 16 ? 22.078 -5.145 -5.258 1 82.62 16 ARG B CA 1
ATOM 1637 C C . ARG B 1 16 ? 23.141 -4.332 -6.008 1 82.62 16 ARG B C 1
ATOM 1639 O O . ARG B 1 16 ? 23.234 -3.117 -5.816 1 82.62 16 ARG B O 1
ATOM 1646 N N . THR B 1 17 ? 23.766 -5.07 -6.84 1 85.19 17 THR B N 1
ATOM 1647 C CA . THR B 1 17 ? 24.812 -4.41 -7.621 1 85.19 17 THR B CA 1
ATOM 1648 C C . THR B 1 17 ? 24.188 -3.408 -8.594 1 85.19 17 THR B C 1
ATOM 1650 O O . THR B 1 17 ? 23.188 -3.703 -9.25 1 85.19 17 THR B O 1
ATOM 1653 N N . GLY B 1 18 ? 24.797 -2.254 -8.656 1 89.62 18 GLY B N 1
ATOM 1654 C CA . GLY B 1 18 ? 24.391 -1.267 -9.648 1 89.62 18 GLY B CA 1
ATOM 1655 C C . GLY B 1 18 ? 23.219 -0.42 -9.211 1 89.62 18 GLY B C 1
ATOM 1656 O O . GLY B 1 18 ? 22.75 0.437 -9.961 1 89.62 18 GLY B O 1
ATOM 1657 N N . TRP B 1 19 ? 22.781 -0.677 -8.07 1 91.81 19 TRP B N 1
ATOM 1658 C CA . TRP B 1 19 ? 21.688 0.144 -7.559 1 91.81 19 TRP B CA 1
ATOM 1659 C C . TRP B 1 19 ? 22.156 1.569 -7.289 1 91.81 19 TRP B C 1
ATOM 1661 O O . TRP B 1 19 ? 23.25 1.777 -6.746 1 91.81 19 TRP B O 1
ATOM 1671 N N . PRO B 1 20 ? 21.312 2.537 -7.707 1 95.94 20 PRO B N 1
ATOM 1672 C CA . PRO B 1 20 ? 21.734 3.922 -7.484 1 95.94 20 PRO B CA 1
ATOM 1673 C C . PRO B 1 20 ? 21.75 4.301 -6.008 1 95.94 20 PRO B C 1
ATOM 1675 O O . PRO B 1 20 ? 20.922 3.816 -5.23 1 95.94 20 PRO B O 1
ATOM 1678 N N . THR B 1 21 ? 22.656 5.227 -5.648 1 95.12 21 THR B N 1
ATOM 1679 C CA . THR B 1 21 ? 22.734 5.742 -4.285 1 95.12 21 THR B CA 1
ATOM 1680 C C . THR B 1 21 ? 21.844 6.965 -4.109 1 95.12 21 THR B C 1
ATOM 1682 O O . THR B 1 21 ? 21.938 7.926 -4.875 1 95.12 21 THR B O 1
ATOM 1685 N N . PRO B 1 22 ? 21.016 6.918 -3.117 1 96.31 22 PRO B N 1
ATOM 1686 C CA . PRO B 1 22 ? 20.203 8.109 -2.895 1 96.31 22 PRO B CA 1
ATOM 1687 C C . PRO B 1 22 ? 20.984 9.25 -2.25 1 96.31 22 PRO B C 1
ATOM 1689 O O . PRO B 1 22 ? 21.953 9.008 -1.529 1 96.31 22 PRO B O 1
ATOM 1692 N N . ASN B 1 23 ? 20.516 10.492 -2.484 1 97.56 23 ASN B N 1
ATOM 1693 C CA . ASN B 1 23 ? 21.109 11.656 -1.843 1 97.56 23 ASN B CA 1
ATOM 1694 C C . ASN B 1 23 ? 20.922 11.625 -0.329 1 97.56 23 ASN B C 1
ATOM 1696 O O . ASN B 1 23 ? 21.781 12.102 0.419 1 97.56 23 ASN B O 1
ATOM 1700 N N . VAL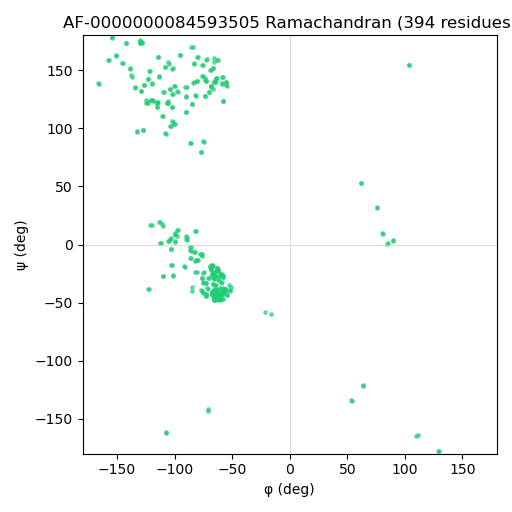 B 1 24 ? 19.781 11.086 0.075 1 96.19 24 VAL B N 1
ATOM 1701 C CA . VAL B 1 24 ? 19.406 10.984 1.482 1 96.19 24 VAL B CA 1
ATOM 1702 C C . VAL B 1 24 ? 18.859 9.586 1.774 1 96.19 24 VAL B C 1
ATOM 1704 O O . VAL B 1 24 ? 18.109 9.031 0.979 1 96.19 24 VAL B O 1
ATOM 1707 N N . GLU B 1 25 ? 19.328 9.047 2.873 1 95.38 25 GLU B N 1
ATOM 1708 C CA . GLU B 1 25 ? 18.766 7.789 3.371 1 95.38 25 GLU B CA 1
ATOM 1709 C C . GLU B 1 25 ? 17.938 8.023 4.633 1 95.38 25 GLU B C 1
ATOM 1711 O O . GLU B 1 25 ? 18.203 8.953 5.395 1 95.38 25 GLU B O 1
ATOM 1716 N N . PHE B 1 26 ? 17 7.133 4.805 1 95.06 26 PHE B N 1
ATOM 1717 C CA . PHE B 1 26 ? 16.062 7.32 5.902 1 95.06 26 PHE B CA 1
ATOM 1718 C C . PHE B 1 26 ? 16.297 6.285 6.996 1 95.06 26 PHE B C 1
ATOM 1720 O O . PHE B 1 26 ? 16.453 5.098 6.715 1 95.06 26 PHE B O 1
ATOM 1727 N N . GLU B 1 27 ? 16.375 6.734 8.188 1 95.06 27 GLU B N 1
ATOM 1728 C CA . GLU B 1 27 ? 16.078 5.879 9.336 1 95.06 27 GLU B CA 1
ATOM 1729 C C . GLU B 1 27 ? 14.602 5.957 9.711 1 95.06 27 GLU B C 1
ATOM 1731 O O . GLU B 1 27 ? 14.125 6.992 10.18 1 95.06 27 GLU B O 1
ATOM 1736 N N . LEU B 1 28 ? 13.883 4.848 9.547 1 94.81 28 LEU B N 1
ATOM 1737 C CA . LEU B 1 28 ? 12.422 4.875 9.625 1 94.81 28 LEU B CA 1
ATOM 1738 C C . LEU B 1 28 ? 11.945 4.352 10.969 1 94.81 28 LEU B C 1
ATOM 1740 O O . LEU B 1 28 ? 12.352 3.271 11.406 1 94.81 28 LEU B O 1
ATOM 1744 N N . ASP B 1 29 ? 11.094 5.094 11.625 1 95.56 29 ASP B N 1
ATOM 1745 C CA . ASP B 1 29 ? 10.344 4.652 12.797 1 95.56 29 ASP B CA 1
ATOM 1746 C C . ASP B 1 29 ? 8.844 4.715 12.555 1 95.56 29 ASP B C 1
ATOM 1748 O O . ASP B 1 29 ? 8.352 5.641 11.906 1 95.56 29 ASP B O 1
ATOM 1752 N N . TYR B 1 30 ? 8.18 3.74 13.016 1 96.25 30 TYR B N 1
ATOM 1753 C CA . TYR B 1 30 ? 6.723 3.727 13.109 1 96.25 30 TYR B CA 1
ATOM 1754 C C . TYR B 1 30 ? 6.27 3.949 14.547 1 96.25 30 TYR B C 1
ATOM 1756 O O . TYR B 1 30 ? 6.332 3.033 15.375 1 96.25 30 TYR B O 1
ATOM 1764 N N . VAL B 1 31 ? 5.844 5.16 14.797 1 97.56 31 VAL B N 1
ATOM 1765 C CA . VAL B 1 31 ? 5.664 5.59 16.188 1 97.56 31 VAL B CA 1
ATOM 1766 C C . VAL B 1 31 ? 4.18 5.602 16.531 1 97.56 31 VAL B C 1
ATOM 1768 O O . VAL B 1 31 ? 3.35 6.047 15.734 1 97.56 31 VAL B O 1
ATOM 1771 N N . ALA B 1 32 ? 3.84 5.043 17.688 1 97.06 32 ALA B N 1
ATOM 1772 C CA . ALA B 1 32 ? 2.459 4.984 18.156 1 97.06 32 ALA B CA 1
ATOM 1773 C C . ALA B 1 32 ? 2.387 5.203 19.656 1 97.06 32 ALA B C 1
ATOM 1775 O O . ALA B 1 32 ? 3.414 5.359 20.328 1 97.06 32 ALA B O 1
ATOM 1776 N N . GLU B 1 33 ? 1.168 5.305 20.141 1 96.44 33 GLU B N 1
ATOM 1777 C CA . GLU B 1 33 ? 0.938 5.539 21.562 1 96.44 33 GLU B CA 1
ATOM 1778 C C . GLU B 1 33 ? 1.461 4.379 22.406 1 96.44 33 GLU B C 1
ATOM 1780 O O . GLU B 1 33 ? 2.016 4.594 23.484 1 96.44 33 GLU B O 1
ATOM 1785 N N . THR B 1 34 ? 1.213 3.168 21.984 1 97.06 34 THR B N 1
ATOM 1786 C CA . THR B 1 34 ? 1.683 1.946 22.625 1 97.06 34 THR B CA 1
ATOM 1787 C C . THR B 1 34 ? 2.348 1.021 21.609 1 97.06 34 THR B C 1
ATOM 1789 O O . THR B 1 34 ? 2.346 1.305 20.406 1 97.06 34 THR B O 1
ATOM 1792 N N . MET B 1 35 ? 2.873 -0.065 22.141 1 97 35 MET B N 1
ATOM 1793 C CA . MET B 1 35 ? 3.486 -1.059 21.266 1 97 35 MET B CA 1
ATOM 1794 C C . MET B 1 35 ? 2.461 -2.094 20.812 1 97 35 MET B C 1
ATOM 1796 O O . MET B 1 35 ? 2.809 -3.061 20.125 1 97 35 MET B O 1
ATOM 1800 N N . ASN B 1 36 ? 1.159 -1.871 21.203 1 96.44 36 ASN B N 1
ATOM 1801 C CA . ASN B 1 36 ? 0.116 -2.785 20.75 1 96.44 36 ASN B CA 1
ATOM 1802 C C . ASN B 1 36 ? -0.051 -2.74 19.234 1 96.44 36 ASN B C 1
ATOM 1804 O O . ASN B 1 36 ? 0.042 -1.671 18.625 1 96.44 36 ASN B O 1
ATOM 1808 N N . PRO B 1 37 ? -0.341 -3.924 18.609 1 96.06 37 PRO B N 1
ATOM 1809 C CA . PRO B 1 37 ? -0.588 -3.918 17.156 1 96.06 37 PRO B CA 1
ATOM 1810 C C . PRO B 1 37 ? -1.703 -2.955 16.75 1 96.06 37 PRO B C 1
ATOM 1812 O O . PRO B 1 37 ? -2.699 -2.824 17.469 1 96.06 37 PRO B O 1
ATOM 1815 N N . ILE B 1 38 ? -1.5 -2.27 15.656 1 92.62 38 ILE B N 1
ATOM 1816 C CA . ILE B 1 38 ? -2.502 -1.394 15.055 1 92.62 38 ILE B CA 1
ATOM 1817 C C . ILE B 1 38 ? -3.238 -2.135 13.945 1 92.62 38 ILE B C 1
ATOM 1819 O O . ILE B 1 38 ? -2.611 -2.76 13.086 1 92.62 38 ILE B O 1
ATOM 1823 N N . VAL B 1 39 ? -4.516 -2.061 13.977 1 87.81 39 VAL B N 1
ATOM 1824 C CA . VAL B 1 39 ? -5.34 -2.686 12.945 1 87.81 39 VAL B CA 1
ATOM 1825 C C . VAL B 1 39 ? -5.789 -1.633 11.938 1 87.81 39 VAL B C 1
ATOM 1827 O O . VAL B 1 39 ? -6.703 -0.852 12.203 1 87.81 39 VAL B O 1
ATOM 1830 N N . PRO B 1 40 ? -5.141 -1.659 10.789 1 86.88 40 PRO B N 1
ATOM 1831 C CA . PRO B 1 40 ? -5.609 -0.725 9.766 1 86.88 40 PRO B CA 1
ATOM 1832 C C . PRO B 1 40 ? -6.949 -1.14 9.156 1 86.88 40 PRO B C 1
ATOM 1834 O O . PRO B 1 40 ? -7.391 -2.275 9.344 1 86.88 40 PRO B O 1
ATOM 1837 N N . SER B 1 41 ? -7.648 -0.118 8.547 1 79.94 41 SER B N 1
ATOM 1838 C CA . SER B 1 41 ? -8.875 -0.453 7.824 1 79.94 41 SER B CA 1
ATOM 1839 C C . SER B 1 41 ? -8.594 -1.435 6.691 1 79.94 41 SER B C 1
ATOM 1841 O O . SER B 1 41 ? -9.461 -2.236 6.332 1 79.94 41 SER B O 1
ATOM 1843 N N . GLY B 1 42 ? -7.41 -1.266 6.145 1 75.25 42 GLY B N 1
ATOM 1844 C CA . GLY B 1 42 ? -7.016 -2.174 5.082 1 75.25 42 GLY B CA 1
ATOM 1845 C C . GLY B 1 42 ? -5.715 -2.9 5.371 1 75.25 42 GLY B C 1
ATOM 1846 O O . GLY B 1 42 ? -4.758 -2.301 5.867 1 75.25 42 GLY B O 1
ATOM 1847 N N . GLY B 1 43 ? -5.773 -4.234 5.375 1 77.5 43 GLY B N 1
ATOM 1848 C CA . GLY B 1 43 ? -4.508 -4.953 5.391 1 77.5 43 GLY B CA 1
ATOM 1849 C C . GLY B 1 43 ? -4.254 -5.68 6.699 1 77.5 43 GLY B C 1
ATOM 1850 O O . GLY B 1 43 ? -5.172 -5.871 7.5 1 77.5 43 GLY B O 1
ATOM 1851 N N . ALA B 1 44 ? -3.041 -6.035 6.863 1 87.38 44 ALA B N 1
ATOM 1852 C CA . ALA B 1 44 ? -2.57 -6.816 8 1 87.38 44 ALA B CA 1
ATOM 1853 C C . ALA B 1 44 ? -2.293 -5.918 9.203 1 87.38 44 ALA B C 1
ATOM 1855 O O . ALA B 1 44 ? -1.993 -4.734 9.047 1 87.38 44 ALA B O 1
ATOM 1856 N N . ARG B 1 45 ? -2.357 -6.488 10.406 1 93.31 45 ARG B N 1
ATOM 1857 C CA . ARG B 1 45 ? -1.962 -5.789 11.625 1 93.31 45 ARG B CA 1
ATOM 1858 C C . ARG B 1 45 ? -0.507 -5.336 11.555 1 93.31 45 ARG B C 1
ATOM 1860 O O . ARG B 1 45 ? 0.354 -6.074 11.07 1 93.31 45 ARG B O 1
ATOM 1867 N N . ILE B 1 46 ? -0.301 -4.121 12.039 1 93.94 46 ILE B N 1
ATOM 1868 C CA . ILE B 1 46 ? 1.026 -3.52 11.977 1 93.94 46 ILE B CA 1
ATOM 1869 C C . ILE B 1 46 ? 1.579 -3.348 13.391 1 93.94 46 ILE B C 1
ATOM 1871 O O . ILE B 1 46 ? 0.836 -3.025 14.32 1 93.94 46 ILE B O 1
ATOM 1875 N N . LEU B 1 47 ? 2.9 -3.543 13.531 1 95.94 47 LEU B N 1
ATOM 1876 C CA . LEU B 1 47 ? 3.564 -3.357 14.812 1 95.94 47 LEU B CA 1
ATOM 1877 C C . LEU B 1 47 ? 4.371 -2.064 14.828 1 95.94 47 LEU B C 1
ATOM 1879 O O . LEU B 1 47 ? 5.246 -1.864 13.977 1 95.94 47 LEU B O 1
ATOM 1883 N N . PRO B 1 48 ? 4.035 -1.172 15.805 1 96.38 48 PRO B N 1
ATOM 1884 C CA . PRO B 1 48 ? 4.898 0 15.953 1 96.38 48 PRO B CA 1
ATOM 1885 C C . PRO B 1 48 ? 6.336 -0.369 16.328 1 96.38 48 PRO B C 1
ATOM 1887 O O . PRO B 1 48 ? 6.582 -1.463 16.844 1 96.38 48 PRO B O 1
ATOM 1890 N N . SER B 1 49 ? 7.316 0.551 16.062 1 96.25 49 SER B N 1
ATOM 1891 C CA . SER B 1 49 ? 8.711 0.313 16.438 1 96.25 49 SER B CA 1
ATOM 1892 C C . SER B 1 49 ? 9.078 1.066 17.703 1 96.25 49 SER B C 1
ATOM 1894 O O . SER B 1 49 ? 10.031 0.701 18.391 1 96.25 49 SER B O 1
ATOM 1896 N N . LYS B 1 50 ? 8.398 2.182 17.984 1 98 50 LYS B N 1
ATOM 1897 C CA . LYS B 1 50 ? 8.602 3.016 19.156 1 98 50 LYS B CA 1
ATOM 1898 C C . LYS B 1 50 ? 7.285 3.611 19.656 1 98 50 LYS B C 1
ATOM 1900 O O . LYS B 1 50 ? 6.324 3.715 18.891 1 98 50 LYS B O 1
ATOM 1905 N N . THR B 1 51 ? 7.32 3.924 20.906 1 98.38 51 THR B N 1
ATOM 1906 C CA . THR B 1 51 ? 6.199 4.695 21.438 1 98.38 51 THR B CA 1
ATOM 1907 C C . THR B 1 51 ? 6.523 6.188 21.438 1 98.38 51 THR B C 1
ATOM 1909 O O . THR B 1 51 ? 7.688 6.574 21.328 1 98.38 51 THR B O 1
ATOM 1912 N N . PHE B 1 52 ? 5.465 6.98 21.562 1 98.12 52 PHE B N 1
ATOM 1913 C CA . PHE B 1 52 ? 5.66 8.422 21.688 1 98.12 52 PHE B CA 1
ATOM 1914 C C . PHE B 1 52 ? 6.574 8.742 22.859 1 98.12 52 PHE B C 1
ATOM 1916 O O . PHE B 1 52 ? 7.426 9.625 22.781 1 98.12 52 PHE B O 1
ATOM 1923 N N . GLU B 1 53 ? 6.441 8.016 23.922 1 97.69 53 GLU B N 1
ATOM 1924 C CA . GLU B 1 53 ? 7.242 8.227 25.125 1 97.69 53 GLU B CA 1
ATOM 1925 C C . GLU B 1 53 ? 8.719 7.93 24.859 1 97.69 53 GLU B C 1
ATOM 1927 O O . GLU B 1 53 ? 9.594 8.688 25.297 1 97.69 53 GLU B O 1
ATOM 1932 N N . GLU B 1 54 ? 8.969 6.926 24.156 1 98.25 54 GLU B N 1
ATOM 1933 C CA . GLU B 1 54 ? 10.336 6.496 23.891 1 98.25 54 GLU B CA 1
ATOM 1934 C C . GLU B 1 54 ? 11.086 7.52 23.047 1 98.25 54 GLU B C 1
ATOM 1936 O O . GLU B 1 54 ? 12.312 7.59 23.094 1 98.25 54 GLU B O 1
ATOM 1941 N N . VAL B 1 55 ? 10.305 8.297 22.25 1 98.19 55 VAL B N 1
ATOM 1942 C CA . VAL B 1 55 ? 10.977 9.227 21.359 1 98.19 55 VAL B CA 1
ATOM 1943 C C . VAL B 1 55 ? 10.688 10.664 21.781 1 98.19 55 VAL B C 1
ATOM 1945 O O . VAL B 1 55 ? 10.789 11.594 20.984 1 98.19 55 VAL B O 1
ATOM 1948 N N . GLN B 1 56 ? 10.266 10.875 22.984 1 95.94 56 GLN B N 1
ATOM 1949 C CA . GLN B 1 56 ? 9.82 12.18 23.453 1 95.94 56 GLN B CA 1
ATOM 1950 C C . GLN B 1 56 ? 10.93 13.219 23.344 1 95.94 56 GLN B C 1
ATOM 1952 O O . GLN B 1 56 ? 10.656 14.406 23.156 1 95.94 56 GLN B O 1
ATOM 1957 N N . ASP B 1 57 ? 12.227 12.82 23.359 1 96.81 57 ASP B N 1
ATOM 1958 C CA . ASP B 1 57 ? 13.359 13.75 23.312 1 96.81 57 ASP B CA 1
ATOM 1959 C C . ASP B 1 57 ? 14 13.781 21.938 1 96.81 57 ASP B C 1
ATOM 1961 O O . ASP B 1 57 ? 15.031 14.422 21.734 1 96.81 57 ASP B O 1
ATOM 1965 N N . LYS B 1 58 ? 13.438 13.109 21.031 1 97.81 58 LYS B N 1
ATOM 1966 C CA . LYS B 1 58 ? 13.945 13.055 19.656 1 97.81 58 LYS B CA 1
ATOM 1967 C C . LYS B 1 58 ? 13.172 14.008 18.75 1 97.81 58 LYS B C 1
ATOM 1969 O O . LYS B 1 58 ? 11.953 14.117 18.859 1 97.81 58 LYS B O 1
ATOM 1974 N N . GLN B 1 59 ? 13.93 14.742 17.891 1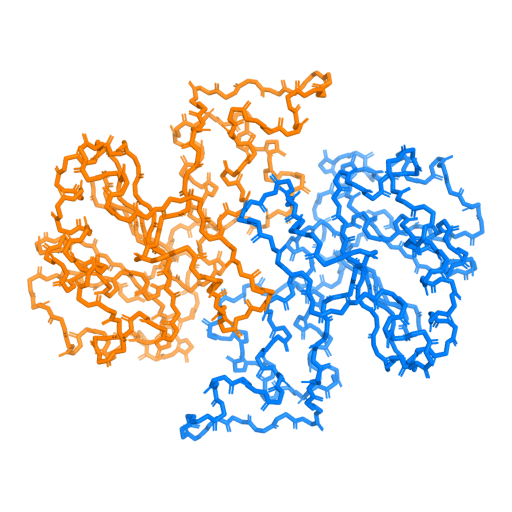 98.62 59 GLN B N 1
ATOM 1975 C CA . GLN B 1 59 ? 13.312 15.508 16.812 1 98.62 59 GLN B CA 1
ATOM 1976 C C . GLN B 1 59 ? 13.461 14.797 15.477 1 98.62 59 GLN B C 1
ATOM 1978 O O . GLN B 1 59 ? 14.578 14.539 15.023 1 98.62 59 GLN B O 1
ATOM 1983 N N . PHE B 1 60 ? 12.3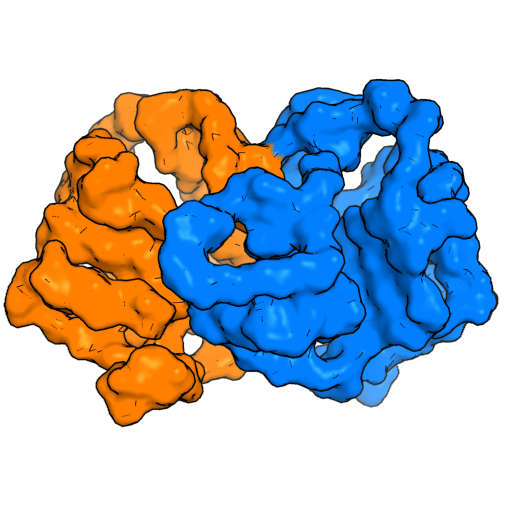59 14.484 14.93 1 98.5 60 PHE B N 1
ATOM 1984 C CA . PHE B 1 60 ? 12.398 13.852 13.617 1 98.5 60 PHE B CA 1
ATOM 1985 C C . PHE B 1 60 ? 12.586 14.898 12.516 1 98.5 60 PHE B C 1
ATOM 1987 O O . PHE B 1 60 ? 12 15.984 12.578 1 98.5 60 PHE B O 1
ATOM 1994 N N . ASP B 1 61 ? 13.391 14.562 11.508 1 98.38 61 ASP B N 1
ATOM 1995 C CA . ASP B 1 61 ? 13.555 15.43 10.352 1 98.38 61 ASP B CA 1
ATOM 1996 C C . ASP B 1 61 ? 12.305 15.43 9.477 1 98.38 61 ASP B C 1
ATOM 1998 O O . ASP B 1 61 ? 11.906 16.469 8.945 1 98.38 61 ASP B O 1
ATOM 2002 N N . ILE B 1 62 ? 11.672 14.25 9.359 1 98.06 62 ILE B N 1
ATOM 2003 C CA . ILE B 1 62 ? 10.508 14.062 8.5 1 98.06 62 ILE B CA 1
ATOM 2004 C C . ILE B 1 62 ? 9.383 13.398 9.289 1 98.06 62 ILE B C 1
ATOM 2006 O O . ILE B 1 62 ? 9.602 12.398 9.977 1 98.06 62 ILE B O 1
ATOM 2010 N N . ILE B 1 63 ? 8.195 13.938 9.195 1 98.12 63 ILE B N 1
ATOM 2011 C CA . ILE B 1 63 ? 6.992 13.352 9.781 1 98.12 63 ILE B CA 1
ATOM 2012 C C . ILE B 1 63 ? 5.98 13.039 8.68 1 98.12 63 ILE B C 1
ATOM 2014 O O . ILE B 1 63 ? 5.668 13.906 7.855 1 98.12 63 ILE B O 1
ATOM 2018 N N . LEU B 1 64 ? 5.586 11.883 8.594 1 97.75 64 LEU B N 1
ATOM 2019 C CA . LEU B 1 64 ? 4.523 11.469 7.688 1 97.75 64 LEU B CA 1
ATOM 2020 C C . LEU B 1 64 ? 3.311 10.969 8.461 1 97.75 64 LEU B C 1
ATOM 2022 O O . LEU B 1 64 ? 3.418 10.023 9.25 1 97.75 64 LEU B O 1
ATOM 2026 N N . VAL B 1 65 ? 2.178 11.57 8.258 1 97.5 65 VAL B N 1
ATOM 2027 C CA . VAL B 1 65 ? 0.955 11.25 8.984 1 97.5 65 VAL B CA 1
ATOM 2028 C C . VAL B 1 65 ? -0.047 10.586 8.047 1 97.5 65 VAL B C 1
ATOM 2030 O O . VAL B 1 65 ? -0.62 11.234 7.172 1 97.5 65 VAL B O 1
ATOM 2033 N N . PRO B 1 66 ? -0.303 9.336 8.234 1 95.44 66 PRO B N 1
ATOM 2034 C CA . PRO B 1 66 ? -1.289 8.648 7.398 1 95.44 66 PRO B CA 1
ATOM 2035 C C . PRO B 1 66 ? -2.727 8.922 7.836 1 95.44 66 PRO B C 1
ATOM 2037 O O . PRO B 1 66 ? -2.957 9.391 8.953 1 95.44 66 PRO B O 1
ATOM 2040 N N . GLY B 1 67 ? -3.639 8.664 6.945 1 94.62 67 GLY B N 1
ATOM 2041 C CA . GLY B 1 67 ? -5.051 8.852 7.242 1 94.62 67 GLY B CA 1
ATOM 2042 C C . GLY B 1 67 ? -5.801 7.543 7.406 1 94.62 67 GLY B C 1
ATOM 2043 O O . GLY B 1 67 ? -5.211 6.523 7.777 1 94.62 67 GLY B O 1
ATOM 2044 N N . GLY B 1 68 ? -7.078 7.625 7.293 1 91.81 68 GLY B N 1
ATOM 2045 C CA . GLY B 1 68 ? -8.008 6.527 7.484 1 91.81 68 GLY B CA 1
ATOM 2046 C C . GLY B 1 68 ? -9.141 6.863 8.438 1 91.81 68 GLY B C 1
ATOM 2047 O O . GLY B 1 68 ? -9.234 7.992 8.922 1 91.81 68 GLY B O 1
ATOM 2048 N N . PRO B 1 69 ? -9.945 5.887 8.648 1 88.19 69 PRO B N 1
ATOM 2049 C CA . PRO B 1 69 ? -11.086 6.117 9.539 1 88.19 69 PRO B CA 1
ATOM 2050 C C . PRO B 1 69 ? -10.672 6.57 10.93 1 88.19 69 PRO B C 1
ATOM 2052 O O . PRO B 1 69 ? -11.406 7.305 11.594 1 88.19 69 PRO B O 1
ATOM 2055 N N . GLY B 1 70 ? -9.508 6.199 11.305 1 88.44 70 GLY B N 1
ATOM 2056 C CA . GLY B 1 70 ? -9.016 6.531 12.633 1 88.44 70 GLY B CA 1
ATOM 2057 C C . GLY B 1 70 ? -8.547 7.969 12.758 1 88.44 70 GLY B C 1
ATOM 2058 O O . GLY B 1 70 ? -8.305 8.453 13.859 1 88.44 70 GLY B O 1
ATOM 2059 N N . ALA B 1 71 ? -8.484 8.68 11.664 1 90.75 71 ALA B N 1
ATOM 2060 C CA . ALA B 1 71 ? -7.949 10.039 11.656 1 90.75 71 ALA B CA 1
ATOM 2061 C C . ALA B 1 71 ? -9.031 11.055 12 1 90.75 71 ALA B C 1
ATOM 2063 O O . ALA B 1 71 ? -8.758 12.25 12.133 1 90.75 71 ALA B O 1
ATOM 2064 N N . ARG B 1 72 ? -10.211 10.648 12.203 1 88.25 72 ARG B N 1
ATOM 2065 C CA . ARG B 1 72 ? -11.32 11.547 12.484 1 88.25 72 ARG B CA 1
ATOM 2066 C C . ARG B 1 72 ? -11.234 12.102 13.898 1 88.25 72 ARG B C 1
ATOM 2068 O O . ARG B 1 72 ? -10.836 11.391 14.828 1 88.25 72 ARG B O 1
ATOM 2075 N N . PRO B 1 73 ? -11.625 13.422 14.078 1 84.81 73 PRO B N 1
ATOM 2076 C CA . PRO B 1 73 ? -11.484 14.086 15.375 1 84.81 73 PRO B CA 1
ATOM 2077 C C . PRO B 1 73 ? -12.125 13.297 16.516 1 84.81 73 PRO B C 1
ATOM 2079 O O . PRO B 1 73 ? -11.586 13.258 17.625 1 84.81 73 PRO B O 1
ATOM 2082 N N . ASN B 1 74 ? -13.219 12.586 16.375 1 84 74 ASN B N 1
ATOM 2083 C CA . ASN B 1 74 ? -13.883 11.891 17.484 1 84 74 ASN B CA 1
ATOM 2084 C C . ASN B 1 74 ? -13.344 10.469 17.641 1 84 74 ASN B C 1
ATOM 2086 O O . ASN B 1 74 ? -13.742 9.758 18.562 1 84 74 ASN B O 1
ATOM 2090 N N . VAL B 1 75 ? -12.328 10.148 16.906 1 86.75 75 VAL B N 1
ATOM 2091 C CA . VAL B 1 75 ? -11.82 8.781 16.922 1 86.75 75 VAL B CA 1
ATOM 2092 C C . VAL B 1 75 ? -10.344 8.781 17.312 1 86.75 75 VAL B C 1
ATOM 2094 O O . VAL B 1 75 ? -9.906 7.949 18.109 1 86.75 75 VAL B O 1
ATOM 2097 N N . ILE B 1 76 ? -9.586 9.75 16.859 1 90.88 76 ILE B N 1
ATOM 2098 C CA . ILE B 1 76 ? -8.141 9.789 17 1 90.88 76 ILE B CA 1
ATOM 2099 C C . ILE B 1 76 ? -7.773 10.102 18.453 1 90.88 76 ILE B C 1
ATOM 2101 O O . ILE B 1 76 ? -8.422 10.922 19.094 1 90.88 76 ILE B O 1
ATOM 2105 N N . SER B 1 77 ? -6.77 9.461 18.938 1 91.62 77 SER B N 1
ATOM 2106 C CA . SER B 1 77 ? -6.254 9.695 20.281 1 91.62 77 SER B CA 1
ATOM 2107 C C . SER B 1 77 ? -5.664 11.094 20.422 1 91.62 77 SER B C 1
ATOM 2109 O O . SER B 1 77 ? -4.918 11.547 19.547 1 91.62 77 SER B O 1
ATOM 2111 N N . PRO B 1 78 ? -5.898 11.742 21.562 1 93.75 78 PRO B N 1
ATOM 2112 C CA . PRO B 1 78 ? -5.289 13.055 21.797 1 93.75 78 PRO B CA 1
ATOM 2113 C C . PRO B 1 78 ? -3.764 13 21.812 1 93.75 78 PRO B C 1
ATOM 2115 O O . PRO B 1 78 ? -3.105 13.984 21.453 1 93.75 78 PRO B O 1
ATOM 2118 N N . SER B 1 79 ? -3.244 11.836 22.172 1 95.31 79 SER B N 1
ATOM 2119 C CA . SER B 1 79 ? -1.793 11.711 22.25 1 95.31 79 SER B CA 1
ATOM 2120 C C . SER B 1 79 ? -1.157 11.844 20.875 1 95.31 79 SER B C 1
ATOM 2122 O O . SER B 1 79 ? -0.024 12.312 20.75 1 95.31 79 SER B O 1
ATOM 2124 N N . VAL B 1 80 ? -1.878 11.461 19.797 1 95.25 80 VAL B N 1
ATOM 2125 C CA . VAL B 1 80 ? -1.374 11.609 18.438 1 95.25 80 VAL B CA 1
ATOM 2126 C C . VAL B 1 80 ? -1.281 13.086 18.078 1 95.25 80 VAL B C 1
ATOM 2128 O O . VAL B 1 80 ? -0.27 13.539 17.531 1 95.25 80 VAL B O 1
ATOM 2131 N N . HIS B 1 81 ? -2.316 13.852 18.453 1 94.44 81 HIS B N 1
ATOM 2132 C CA . HIS B 1 81 ? -2.318 15.289 18.188 1 94.44 81 HIS B CA 1
ATOM 2133 C C . HIS B 1 81 ? -1.172 15.984 18.922 1 94.44 81 HIS B C 1
ATOM 2135 O O . HIS B 1 81 ? -0.487 16.828 18.344 1 94.44 81 HIS B O 1
ATOM 2141 N N . GLU B 1 82 ? -1.027 15.617 20.156 1 95.88 82 GLU B N 1
ATOM 2142 C CA . GLU B 1 82 ? 0.034 16.219 20.953 1 95.88 82 GLU B CA 1
ATOM 2143 C C . GLU B 1 82 ? 1.407 15.938 20.344 1 95.88 82 GLU B C 1
ATOM 2145 O O . GLU B 1 82 ? 2.248 16.844 20.25 1 95.88 82 GLU B O 1
ATOM 2150 N N . PHE B 1 83 ? 1.623 14.68 19.969 1 97.75 83 PHE B N 1
ATOM 2151 C CA . PHE B 1 83 ? 2.891 14.297 19.359 1 97.75 83 PHE B CA 1
ATOM 2152 C C . PHE B 1 83 ? 3.16 15.109 18.094 1 97.75 83 PHE B C 1
ATOM 2154 O O . PHE B 1 83 ? 4.25 15.664 17.922 1 97.75 83 PHE B O 1
ATOM 2161 N N . VAL B 1 84 ? 2.154 15.234 17.219 1 97.44 84 VAL B N 1
ATOM 2162 C CA . VAL B 1 84 ? 2.285 15.945 15.953 1 97.44 84 VAL B CA 1
ATOM 2163 C C . VAL B 1 84 ? 2.523 17.422 16.219 1 97.44 84 VAL B C 1
ATOM 2165 O O . VAL B 1 84 ? 3.387 18.047 15.586 1 97.44 84 VAL B O 1
ATOM 2168 N N . ARG B 1 85 ? 1.81 18.016 17.141 1 96.69 85 ARG B N 1
ATOM 2169 C CA . ARG B 1 85 ? 1.95 19.422 17.5 1 96.69 85 ARG B CA 1
ATOM 2170 C C . ARG B 1 85 ? 3.371 19.734 17.953 1 96.69 85 ARG B C 1
ATOM 2172 O O . ARG B 1 85 ? 3.916 20.797 17.625 1 96.69 85 ARG B O 1
ATOM 2179 N N . LYS B 1 86 ? 3.93 18.828 18.641 1 97.38 86 LYS B N 1
ATOM 2180 C CA . LYS B 1 86 ? 5.273 19.031 19.188 1 97.38 86 LYS B CA 1
ATOM 2181 C C . LYS B 1 86 ? 6.332 18.859 18.109 1 97.38 86 LYS B C 1
ATOM 2183 O O . LYS B 1 86 ? 7.32 19.594 18.078 1 97.38 86 LYS B O 1
ATOM 2188 N N . GLN B 1 87 ? 6.184 17.953 17.25 1 98.25 87 GLN B N 1
ATOM 2189 C CA . GLN B 1 87 ? 7.207 17.531 16.281 1 98.25 87 GLN B CA 1
ATOM 2190 C C . GLN B 1 87 ? 7.172 18.422 15.039 1 98.25 87 GLN B C 1
ATOM 2192 O O . GLN B 1 87 ? 8.219 18.766 14.5 1 98.25 87 GLN B O 1
ATOM 2197 N N . ALA B 1 88 ? 6.047 18.812 14.539 1 98.06 88 ALA B N 1
ATOM 2198 C CA . ALA B 1 88 ? 5.832 19.359 13.195 1 98.06 88 ALA B CA 1
ATOM 2199 C C . ALA B 1 88 ? 6.555 20.688 13.016 1 98.06 88 ALA B C 1
ATOM 2201 O O . ALA B 1 88 ? 7.227 20.906 12.008 1 98.06 88 ALA B O 1
ATOM 2202 N N . PRO B 1 89 ? 6.516 21.625 14.008 1 96.12 89 PRO B N 1
ATOM 2203 C CA . PRO B 1 89 ? 7.105 22.953 13.797 1 96.12 89 PRO B CA 1
ATOM 2204 C C . PRO B 1 89 ? 8.617 22.891 13.562 1 96.12 89 PRO B C 1
ATOM 2206 O O . PRO B 1 89 ? 9.188 23.797 12.961 1 96.12 89 PRO B O 1
ATOM 2209 N N . ARG B 1 90 ? 9.266 21.844 13.992 1 97.5 90 ARG B N 1
ATOM 2210 C CA . ARG B 1 90 ? 10.719 21.781 13.898 1 97.5 90 ARG B CA 1
ATOM 2211 C C . ARG B 1 90 ? 11.156 20.719 12.883 1 97.5 90 ARG B C 1
ATOM 2213 O O . ARG B 1 90 ? 12.352 20.5 12.68 1 97.5 90 ARG B O 1
ATOM 2220 N N . ALA B 1 91 ? 10.219 20.094 12.266 1 98.62 91 ALA B N 1
ATOM 2221 C CA . ALA B 1 91 ? 10.555 19.094 11.25 1 98.62 91 ALA B CA 1
ATOM 2222 C C . ALA B 1 91 ? 10.992 19.75 9.945 1 98.62 91 ALA B C 1
ATOM 2224 O O . ALA B 1 91 ? 10.461 20.797 9.57 1 98.62 91 ALA B O 1
ATOM 2225 N N . THR B 1 92 ? 11.93 19.125 9.273 1 98.62 92 THR B N 1
ATOM 2226 C CA . THR B 1 92 ? 12.352 19.594 7.965 1 98.62 92 THR B CA 1
ATOM 2227 C C . THR B 1 92 ? 11.234 19.453 6.941 1 98.62 92 THR B C 1
ATOM 2229 O O . THR B 1 92 ? 11.055 20.312 6.07 1 98.62 92 THR B O 1
ATOM 2232 N N . TYR B 1 93 ? 10.484 18.344 7 1 98.69 93 TYR B N 1
ATOM 2233 C CA . TYR B 1 93 ? 9.312 18.125 6.156 1 98.69 93 TYR B CA 1
ATOM 2234 C C . TYR B 1 93 ? 8.172 17.516 6.957 1 98.69 93 TYR B C 1
ATOM 2236 O O . TYR B 1 93 ? 8.398 16.719 7.867 1 98.69 93 TYR B O 1
ATOM 2244 N N . VAL B 1 94 ? 7.004 17.875 6.625 1 98.88 94 VAL B N 1
ATOM 2245 C CA . VAL B 1 94 ? 5.77 17.297 7.141 1 98.88 94 VAL B CA 1
ATOM 2246 C C . VAL B 1 94 ? 4.898 16.812 5.98 1 98.88 94 VAL B C 1
ATOM 2248 O O . VAL B 1 94 ? 4.578 17.594 5.078 1 98.88 94 VAL B O 1
ATOM 2251 N N . LEU B 1 95 ? 4.574 15.555 5.988 1 98.75 95 LEU B N 1
ATOM 2252 C CA . LEU B 1 95 ? 3.76 14.977 4.926 1 98.75 95 LEU B CA 1
ATOM 2253 C C . LEU B 1 95 ? 2.494 14.344 5.496 1 98.75 95 LEU B C 1
ATOM 2255 O O . LEU B 1 95 ? 2.494 13.852 6.629 1 98.75 95 LEU B O 1
ATOM 2259 N N . SER B 1 96 ? 1.452 14.352 4.738 1 98.56 96 SER B N 1
ATOM 2260 C CA . SER B 1 96 ? 0.26 13.578 5.078 1 98.56 96 SER B CA 1
ATOM 2261 C C . SER B 1 96 ? -0.332 12.906 3.844 1 98.56 96 SER B C 1
ATOM 2263 O O . SER B 1 96 ? -0.117 13.359 2.719 1 98.56 96 SER B O 1
ATOM 2265 N N . VAL B 1 97 ? -0.956 11.836 4.051 1 97.81 97 VAL B N 1
ATOM 2266 C CA . VAL B 1 97 ? -1.707 11.125 3.016 1 97.81 97 VAL B CA 1
ATOM 2267 C C . VAL B 1 97 ? -3.156 10.953 3.461 1 97.81 97 VAL B C 1
ATOM 2269 O O . VAL B 1 97 ? -3.424 10.664 4.633 1 97.81 97 VAL B O 1
ATOM 2272 N N . CYS B 1 98 ? -4.082 11.086 2.467 1 97.31 98 CYS B N 1
ATOM 2273 C CA . CYS B 1 98 ? -5.492 10.906 2.779 1 97.31 98 CYS B CA 1
ATOM 2274 C C . CYS B 1 98 ? -5.918 11.797 3.936 1 97.31 98 CYS B C 1
ATOM 2276 O O . CYS B 1 98 ? -5.641 13 3.93 1 97.31 98 CYS B O 1
ATOM 2278 N N . THR B 1 99 ? -6.641 11.289 4.898 1 97.06 99 THR B N 1
ATOM 2279 C CA . THR B 1 99 ? -7.172 12.133 5.965 1 97.06 99 THR B CA 1
ATOM 2280 C C . THR B 1 99 ? -6.117 12.375 7.039 1 97.06 99 THR B C 1
ATOM 2282 O O . THR B 1 99 ? -6.414 12.961 8.086 1 97.06 99 THR B O 1
ATOM 2285 N N . GLY B 1 100 ? -4.871 12.008 6.715 1 97.5 100 GLY B N 1
ATOM 2286 C CA . GLY B 1 100 ? -3.793 12.453 7.586 1 97.5 100 GLY B CA 1
ATOM 2287 C C . GLY B 1 100 ? -3.715 13.961 7.723 1 97.5 100 GLY B C 1
ATOM 2288 O O . GLY B 1 100 ? -3.283 14.477 8.758 1 97.5 100 GLY B O 1
ATOM 2289 N N . SER B 1 101 ? -4.156 14.641 6.73 1 98.44 101 SER B N 1
ATOM 2290 C CA . SER B 1 101 ? -4.176 16.094 6.75 1 98.44 101 SER B CA 1
ATOM 2291 C C . SER B 1 101 ? -5.176 16.625 7.773 1 98.44 101 SER B C 1
ATOM 2293 O O . SER B 1 101 ? -5.051 17.766 8.25 1 98.44 101 SER B O 1
ATOM 2295 N N . TRP B 1 102 ? -6.203 15.812 8.094 1 97.88 102 TRP B N 1
ATOM 2296 C CA . TRP B 1 102 ? -7.141 16.203 9.141 1 97.88 102 TRP B CA 1
ATOM 2297 C C . TRP B 1 102 ? -6.445 16.266 10.5 1 97.88 102 TRP B C 1
ATOM 2299 O O . TRP B 1 102 ? -6.672 17.203 11.266 1 97.88 102 TRP B O 1
ATOM 2309 N N . ILE B 1 103 ? -5.562 15.336 10.734 1 97.69 103 ILE B N 1
ATOM 2310 C CA . ILE B 1 103 ? -4.777 15.32 11.969 1 97.69 103 ILE B CA 1
ATOM 2311 C C . ILE B 1 103 ? -3.859 16.547 12.008 1 97.69 103 ILE B C 1
ATOM 2313 O O . ILE B 1 103 ? -3.77 17.219 13.039 1 97.69 103 ILE B O 1
ATOM 2317 N N . LEU B 1 104 ? -3.209 16.844 10.891 1 98 104 LEU B N 1
ATOM 2318 C CA . LEU B 1 104 ? -2.354 18.031 10.82 1 98 104 LEU B CA 1
ATOM 2319 C C . LEU B 1 104 ? -3.156 19.297 11.086 1 98 104 LEU B C 1
ATOM 2321 O O . LEU B 1 104 ? -2.688 20.203 11.781 1 98 104 LEU B O 1
ATOM 2325 N N . ALA B 1 105 ? -4.32 19.344 10.484 1 97.69 105 ALA B N 1
ATOM 2326 C CA . ALA B 1 105 ? -5.188 20.5 10.664 1 97.69 105 ALA B CA 1
ATOM 2327 C C . ALA B 1 105 ? -5.562 20.688 12.133 1 97.69 105 ALA B C 1
ATOM 2329 O O . ALA B 1 105 ? -5.426 21.781 12.68 1 97.69 105 ALA B O 1
ATOM 2330 N N . ASP B 1 106 ? -5.969 19.609 12.75 1 95.81 106 ASP B N 1
ATOM 2331 C CA . ASP B 1 106 ? -6.41 19.656 14.141 1 95.81 106 ASP B CA 1
ATOM 2332 C C . ASP B 1 106 ? -5.254 19.984 15.078 1 95.81 106 ASP B C 1
ATOM 2334 O O . ASP B 1 106 ? -5.457 20.578 16.156 1 95.81 106 ASP B O 1
ATOM 2338 N N . ALA B 1 107 ? -4.086 19.656 14.656 1 95.5 107 ALA B N 1
ATOM 2339 C CA . ALA B 1 107 ? -2.895 19.953 15.445 1 95.5 107 ALA B CA 1
ATOM 2340 C C . ALA B 1 107 ? -2.426 21.391 15.227 1 95.5 107 ALA B C 1
ATOM 2342 O O . ALA B 1 107 ? -1.469 21.828 15.867 1 95.5 107 ALA B O 1
ATOM 2343 N N . GLY B 1 108 ? -3.039 22.078 14.305 1 96.38 108 GLY B N 1
ATOM 2344 C CA . GLY B 1 108 ? -2.725 23.469 14.062 1 96.38 108 GLY B CA 1
ATOM 2345 C C . GLY B 1 108 ? -1.616 23.672 13.047 1 96.38 108 GLY B C 1
ATOM 2346 O O . GLY B 1 108 ? -1.258 24.797 12.727 1 96.38 108 GLY B O 1
ATOM 2347 N N . VAL B 1 109 ? -1.125 22.609 12.469 1 98 109 VAL B N 1
ATOM 2348 C CA . VAL B 1 109 ? 0.046 22.609 11.594 1 98 109 VAL B CA 1
ATOM 2349 C C . VAL B 1 109 ? -0.293 23.297 10.273 1 98 109 VAL B C 1
ATOM 2351 O O . VAL B 1 109 ? 0.563 23.938 9.664 1 98 109 VAL B O 1
ATOM 2354 N N . LEU B 1 110 ? -1.571 23.281 9.805 1 98.62 110 LEU B N 1
ATOM 2355 C CA . LEU B 1 110 ? -1.955 23.719 8.469 1 98.62 110 LEU B CA 1
ATOM 2356 C C . LEU B 1 110 ? -2.529 25.141 8.516 1 98.62 110 LEU B C 1
ATOM 2358 O O . LEU B 1 110 ? -2.988 25.656 7.492 1 98.62 110 LEU B O 1
ATOM 2362 N N . GLU B 1 111 ? -2.57 25.797 9.727 1 98.62 111 GLU B N 1
ATOM 2363 C CA . GLU B 1 111 ? -3.102 27.156 9.812 1 98.62 111 GLU B CA 1
ATOM 2364 C C . GLU B 1 111 ? -2.34 28.109 8.898 1 98.62 111 GLU B C 1
ATOM 2366 O O . GLU B 1 111 ? -1.111 28.188 8.969 1 98.62 111 GLU B O 1
ATOM 2371 N N . GLY B 1 112 ? -3.074 28.766 8 1 98.69 112 GLY B N 1
ATOM 2372 C CA . GLY B 1 112 ? -2.494 29.734 7.082 1 98.69 112 GLY B CA 1
ATOM 2373 C C . GLY B 1 112 ? -1.819 29.078 5.887 1 98.69 112 GLY B C 1
ATOM 2374 O O . GLY B 1 112 ? -1.141 29.75 5.109 1 98.69 112 GLY B O 1
ATOM 2375 N N . LYS B 1 113 ? -2.002 27.797 5.711 1 98.81 113 LYS B N 1
ATOM 2376 C CA . LYS B 1 113 ? -1.313 27.062 4.656 1 98.81 113 LYS B CA 1
ATOM 2377 C C . LYS B 1 113 ? -2.301 26.531 3.617 1 98.81 113 LYS B C 1
ATOM 2379 O O . LYS B 1 113 ? -3.502 26.438 3.885 1 98.81 113 LYS B O 1
ATOM 2384 N N . ARG B 1 114 ? -1.792 26.188 2.408 1 98.88 114 ARG B N 1
ATOM 2385 C CA . ARG B 1 114 ? -2.525 25.406 1.421 1 98.88 114 ARG B CA 1
ATOM 2386 C C . ARG B 1 114 ? -2.404 23.922 1.709 1 98.88 114 ARG B C 1
ATOM 2388 O O . ARG B 1 114 ? -1.333 23.438 2.082 1 98.88 114 ARG B O 1
ATOM 2395 N N . ALA B 1 115 ? -3.457 23.203 1.551 1 98.94 115 ALA B N 1
ATOM 2396 C CA . ALA B 1 115 ? -3.438 21.766 1.802 1 98.94 115 ALA B CA 1
ATOM 2397 C C . ALA B 1 115 ? -4.562 21.062 1.051 1 98.94 115 ALA B C 1
ATOM 2399 O O . ALA B 1 115 ? -5.52 21.703 0.613 1 98.94 115 ALA B O 1
ATOM 2400 N N . THR B 1 116 ? -4.469 19.859 0.829 1 98.94 116 THR B N 1
ATOM 2401 C CA . THR B 1 116 ? -5.539 19.016 0.294 1 98.94 116 THR B CA 1
ATOM 2402 C C . THR B 1 116 ? -5.719 17.766 1.14 1 98.94 116 THR B C 1
ATOM 2404 O O . THR B 1 116 ? -5.051 17.594 2.162 1 98.94 116 THR B O 1
ATOM 2407 N N . SER B 1 117 ? -6.734 17 0.845 1 98.75 117 SER B N 1
ATOM 2408 C CA . SER B 1 117 ? -7.086 15.766 1.552 1 98.75 117 SER B CA 1
ATOM 2409 C C . SER B 1 117 ? -7.871 14.82 0.653 1 98.75 117 SER B C 1
ATOM 2411 O O . SER B 1 117 ? -8.062 15.094 -0.533 1 98.75 117 SER B O 1
ATOM 2413 N N . ASN B 1 118 ? -8.188 13.68 1.181 1 98.44 118 ASN B N 1
ATOM 2414 C CA . ASN B 1 118 ? -9.055 12.75 0.461 1 98.44 118 ASN B CA 1
ATOM 2415 C C . ASN B 1 118 ? -10.367 13.414 0.048 1 98.44 118 ASN B C 1
ATOM 2417 O O . ASN B 1 118 ? -11.031 14.055 0.866 1 98.44 118 ASN B O 1
ATOM 2421 N N . LYS B 1 119 ? -10.797 13.156 -1.208 1 98.69 119 LYS B N 1
ATOM 2422 C CA . LYS B 1 119 ? -11.93 13.898 -1.755 1 98.69 119 LYS B CA 1
ATOM 2423 C C . LYS B 1 119 ? -13.25 13.391 -1.179 1 98.69 119 LYS B C 1
ATOM 2425 O O . LYS B 1 119 ? -14.203 14.164 -1.023 1 98.69 119 LYS B O 1
ATOM 2430 N N . ALA B 1 120 ? -13.312 12.125 -0.802 1 96.5 120 ALA B N 1
ATOM 2431 C CA . ALA B 1 120 ? -14.523 11.57 -0.214 1 96.5 120 ALA B CA 1
ATOM 2432 C C . ALA B 1 120 ? -14.82 12.211 1.14 1 96.5 120 ALA B C 1
ATOM 2434 O O . ALA B 1 120 ? -15.977 12.281 1.561 1 96.5 120 ALA B O 1
ATOM 2435 N N . ALA B 1 121 ? -13.789 12.648 1.812 1 96.56 121 ALA B N 1
ATOM 2436 C CA . ALA B 1 121 ? -13.93 13.211 3.15 1 96.56 121 ALA B CA 1
ATOM 2437 C C . ALA B 1 121 ? -13.781 14.734 3.121 1 96.56 121 ALA B C 1
ATOM 2439 O O . ALA B 1 121 ? -13.844 15.391 4.164 1 96.56 121 ALA B O 1
ATOM 2440 N N . PHE B 1 122 ? -13.617 15.328 1.985 1 98.44 122 PHE B N 1
ATOM 2441 C CA . PHE B 1 122 ? -13.109 16.688 1.84 1 98.44 122 PHE B CA 1
ATOM 2442 C C . PHE B 1 122 ? -14.094 17.688 2.428 1 98.44 122 PHE B C 1
ATOM 2444 O O . PHE B 1 122 ? -13.703 18.562 3.211 1 98.44 122 PHE B O 1
ATOM 2451 N N . ARG B 1 123 ? -15.359 17.609 2.145 1 97.81 123 ARG B N 1
ATOM 2452 C CA . ARG B 1 123 ? -16.359 18.562 2.633 1 97.81 123 ARG B CA 1
ATOM 2453 C C . ARG B 1 123 ? -16.438 18.531 4.156 1 97.81 123 ARG B C 1
ATOM 2455 O O . ARG B 1 123 ? -16.5 19.578 4.805 1 97.81 123 ARG B O 1
ATOM 2462 N N . ASP B 1 124 ? -16.469 17.281 4.645 1 96.25 124 ASP B N 1
ATOM 2463 C CA . ASP B 1 124 ? -16.562 17.125 6.094 1 96.25 124 ASP B CA 1
ATOM 2464 C C . ASP B 1 124 ? -15.328 17.703 6.789 1 96.25 124 ASP B C 1
ATOM 2466 O O . ASP B 1 124 ? -15.453 18.391 7.812 1 96.25 124 ASP B O 1
ATOM 2470 N N . LEU B 1 125 ? -14.188 17.422 6.246 1 96.81 125 LEU B N 1
ATOM 2471 C CA . LEU B 1 125 ? -12.938 17.922 6.82 1 96.81 125 LEU B CA 1
ATOM 2472 C C . LEU B 1 125 ? -12.891 19.438 6.801 1 96.81 125 LEU B C 1
ATOM 2474 O O . LEU B 1 125 ? -12.531 20.062 7.801 1 96.81 125 LEU B O 1
ATOM 2478 N N . VAL B 1 126 ? -13.273 20.047 5.684 1 98 126 VAL B N 1
ATOM 2479 C CA . VAL B 1 126 ? -13.258 21.5 5.547 1 98 126 VAL B CA 1
ATOM 2480 C C . VAL B 1 126 ? -14.234 22.125 6.543 1 98 126 VAL B C 1
ATOM 2482 O O . VAL B 1 126 ? -13.914 23.125 7.199 1 98 126 VAL B O 1
ATOM 2485 N N . ALA B 1 127 ? -15.352 21.5 6.719 1 97.69 127 ALA B N 1
ATOM 2486 C CA . ALA B 1 127 ? -16.391 22.016 7.598 1 97.69 127 ALA B CA 1
ATOM 2487 C C . ALA B 1 127 ? -15.969 21.953 9.062 1 97.69 127 ALA B C 1
ATOM 2489 O O . ALA B 1 127 ? -16.484 22.703 9.898 1 97.69 127 ALA B O 1
ATOM 2490 N N . ASN B 1 128 ? -14.969 21.125 9.344 1 96.88 128 ASN B N 1
ATOM 2491 C CA . ASN B 1 128 ? -14.672 20.859 10.75 1 96.88 128 ASN B CA 1
ATOM 2492 C C . ASN B 1 128 ? -13.242 21.25 11.102 1 96.88 128 ASN B C 1
ATOM 2494 O O . ASN B 1 128 ? -12.695 20.797 12.102 1 96.88 128 ASN B O 1
ATOM 2498 N N . THR B 1 129 ? -12.656 22.031 10.258 1 97.38 129 THR B N 1
ATOM 2499 C CA . THR B 1 129 ? -11.312 22.531 10.539 1 97.38 129 THR B CA 1
ATOM 2500 C C . THR B 1 129 ? -11.266 24.047 10.398 1 97.38 129 THR B C 1
ATOM 2502 O O . THR B 1 129 ? -12.258 24.672 10.031 1 97.38 129 THR B O 1
ATOM 2505 N N . SER B 1 130 ? -10.148 24.641 10.75 1 97.94 130 SER B N 1
ATOM 2506 C CA . SER B 1 130 ? -9.969 26.078 10.797 1 97.94 130 SER B CA 1
ATOM 2507 C C . SER B 1 130 ? -10.242 26.719 9.438 1 97.94 130 SER B C 1
ATOM 2509 O O . SER B 1 130 ? -9.844 26.172 8.406 1 97.94 130 SER B O 1
ATOM 2511 N N . ARG B 1 131 ? -10.828 27.922 9.359 1 98.12 131 ARG B N 1
ATOM 2512 C CA . ARG B 1 131 ? -11.094 28.688 8.141 1 98.12 131 ARG B CA 1
ATOM 2513 C C . ARG B 1 131 ? -9.82 29.328 7.609 1 98.12 131 ARG B C 1
ATOM 2515 O O . ARG B 1 131 ? -9.789 29.812 6.473 1 98.12 131 ARG B O 1
ATOM 2522 N N . GLY B 1 132 ? -8.805 29.234 8.445 1 98.69 132 GLY B N 1
ATOM 2523 C CA . GLY B 1 132 ? -7.527 29.797 8.031 1 98.69 132 GLY B CA 1
ATOM 2524 C C . GLY B 1 132 ? -6.75 28.906 7.094 1 98.69 132 GLY B C 1
ATOM 2525 O O . GLY B 1 132 ? -5.785 29.344 6.461 1 98.69 132 GLY B O 1
ATOM 2526 N N . ILE B 1 133 ? -7.152 27.703 6.996 1 98.88 133 ILE B N 1
ATOM 2527 C CA . ILE B 1 133 ? -6.512 26.75 6.086 1 98.88 133 ILE B CA 1
ATOM 2528 C C . ILE B 1 133 ? -7.047 26.953 4.672 1 98.88 133 ILE B C 1
ATOM 2530 O O . ILE B 1 133 ? -8.258 27.062 4.469 1 98.88 133 ILE B O 1
ATOM 2534 N N . GLN B 1 134 ? -6.188 27.109 3.705 1 98.88 134 GLN B N 1
ATOM 2535 C CA . GLN B 1 134 ? -6.598 27.172 2.307 1 98.88 134 GLN B CA 1
ATOM 2536 C C . GLN B 1 134 ? -6.707 25.781 1.695 1 98.88 134 GLN B C 1
ATOM 2538 O O . GLN B 1 134 ? -5.77 25.312 1.047 1 98.88 134 GLN B O 1
ATOM 2543 N N . TRP B 1 135 ? -7.828 25.188 1.837 1 98.88 135 TRP B N 1
ATOM 2544 C CA . TRP B 1 135 ? -8.062 23.844 1.306 1 98.88 135 TRP B CA 1
ATOM 2545 C C . TRP B 1 135 ? -8.203 23.875 -0.213 1 98.88 135 TRP B C 1
ATOM 2547 O O . TRP B 1 135 ? -8.984 24.672 -0.752 1 98.88 135 TRP B O 1
ATOM 2557 N N . VAL B 1 136 ? -7.457 23.062 -0.909 1 98.94 136 VAL B N 1
ATOM 2558 C CA . VAL B 1 136 ? -7.477 22.953 -2.363 1 98.94 136 VAL B CA 1
ATOM 2559 C C . VAL B 1 136 ? -8.258 21.703 -2.773 1 98.94 136 VAL B C 1
ATOM 2561 O O . VAL B 1 136 ? -7.762 20.578 -2.668 1 98.94 136 VAL B O 1
ATOM 2564 N N . PRO B 1 137 ? -9.422 21.859 -3.27 1 98.69 137 PRO B N 1
ATOM 2565 C CA . PRO B 1 137 ? -10.297 20.703 -3.504 1 98.69 137 PRO B CA 1
ATOM 2566 C C . PRO B 1 137 ? -9.844 19.844 -4.688 1 98.69 137 PRO B C 1
ATOM 2568 O O . PRO B 1 137 ? -10.109 18.641 -4.719 1 98.69 137 PRO B O 1
ATOM 2571 N N . LYS B 1 138 ? -9.273 20.516 -5.695 1 98.75 138 LYS B N 1
ATOM 2572 C CA . LYS B 1 138 ? -8.805 19.781 -6.863 1 98.75 138 LYS B CA 1
ATOM 2573 C C . LYS B 1 138 ? -7.281 19.719 -6.902 1 98.75 138 LYS B C 1
ATOM 2575 O O . LYS B 1 138 ? -6.633 20.625 -7.41 1 98.75 138 LYS B O 1
ATOM 2580 N N . ALA B 1 139 ? -6.734 18.641 -6.395 1 98.88 139 ALA B N 1
ATOM 2581 C CA . ALA B 1 139 ? -5.297 18.391 -6.344 1 98.88 139 ALA B CA 1
ATOM 2582 C C . ALA B 1 139 ? -5.016 16.922 -6.016 1 98.88 139 ALA B C 1
ATOM 2584 O O . ALA B 1 139 ? -5.695 16.328 -5.18 1 98.88 139 ALA B O 1
ATOM 2585 N N . ARG B 1 140 ? -4.059 16.406 -6.699 1 98.75 140 ARG B N 1
ATOM 2586 C CA . ARG B 1 140 ? -3.537 15.102 -6.293 1 98.75 140 ARG B CA 1
ATOM 2587 C C . ARG B 1 140 ? -2.705 15.219 -5.02 1 98.75 140 ARG B C 1
ATOM 2589 O O . ARG B 1 140 ? -2.824 14.391 -4.121 1 98.75 140 ARG B O 1
ATOM 2596 N N . TRP B 1 141 ? -1.868 16.219 -4.965 1 98.88 141 TRP B N 1
ATOM 2597 C CA . TRP B 1 141 ? -1.223 16.656 -3.734 1 98.88 141 TRP B CA 1
ATOM 2598 C C . TRP B 1 141 ? -0.916 18.156 -3.783 1 98.88 141 TRP B C 1
ATOM 2600 O O . TRP B 1 141 ? -0.992 18.781 -4.848 1 98.88 141 TRP B O 1
ATOM 2610 N N . VAL B 1 142 ? -0.667 18.766 -2.656 1 98.94 142 VAL B N 1
ATOM 2611 C CA . VAL B 1 142 ? -0.325 20.172 -2.518 1 98.94 142 VAL B CA 1
ATOM 2612 C C . VAL B 1 142 ? 0.973 20.312 -1.727 1 98.94 142 VAL B C 1
ATOM 2614 O O . VAL B 1 142 ? 1.184 19.609 -0.734 1 98.94 142 VAL B O 1
ATOM 2617 N N . VAL B 1 143 ? 1.852 21.203 -2.193 1 98.94 143 VAL B N 1
ATOM 2618 C CA . VAL B 1 143 ? 3.059 21.594 -1.467 1 98.94 143 VAL B CA 1
ATOM 2619 C C . VAL B 1 143 ? 2.977 23.062 -1.058 1 98.94 143 VAL B C 1
ATOM 2621 O O . VAL B 1 143 ? 2.736 23.922 -1.896 1 98.94 143 VAL B O 1
ATOM 2624 N N . ASP B 1 144 ? 3.086 23.266 0.176 1 98.88 144 ASP B N 1
ATOM 2625 C CA . ASP B 1 144 ? 3.23 24.609 0.729 1 98.88 144 ASP B CA 1
ATOM 2626 C C . ASP B 1 144 ? 4.445 24.688 1.653 1 98.88 144 ASP B C 1
ATOM 2628 O O . ASP B 1 144 ? 4.355 24.359 2.836 1 98.88 144 ASP B O 1
ATOM 2632 N N . GLY B 1 145 ? 5.582 25.219 1.066 1 98.31 145 GLY B N 1
ATOM 2633 C CA . GLY B 1 145 ? 6.828 25.156 1.813 1 98.31 145 GLY B CA 1
ATOM 2634 C C . GLY B 1 145 ? 7.293 23.734 2.068 1 98.31 145 GLY B C 1
ATOM 2635 O O . GLY B 1 145 ? 7.469 22.953 1.13 1 98.31 145 GLY B O 1
ATOM 2636 N N . ASN B 1 146 ? 7.422 23.438 3.391 1 98.56 146 ASN B N 1
ATOM 2637 C CA . ASN B 1 146 ? 7.906 22.094 3.748 1 98.56 146 ASN B CA 1
ATOM 2638 C C . ASN B 1 146 ? 6.754 21.156 4.09 1 98.56 146 ASN B C 1
ATOM 2640 O O . ASN B 1 146 ? 6.977 20.047 4.586 1 98.56 146 ASN B O 1
ATOM 2644 N N . ILE B 1 147 ? 5.52 21.547 3.783 1 98.88 147 ILE B N 1
ATOM 2645 C CA . ILE B 1 147 ? 4.344 20.734 4.078 1 98.88 147 ILE B CA 1
ATOM 2646 C C . ILE B 1 147 ? 3.797 20.125 2.787 1 98.88 147 ILE B C 1
ATOM 2648 O O . ILE B 1 147 ? 3.5 20.844 1.833 1 98.88 147 ILE B O 1
ATOM 2652 N N . TRP B 1 148 ? 3.729 18.828 2.752 1 98.88 148 TRP B N 1
ATOM 2653 C CA . TRP B 1 148 ? 3.203 18.078 1.623 1 98.88 148 TRP B CA 1
ATOM 2654 C C . TRP B 1 148 ? 1.937 17.328 2.018 1 98.88 148 TRP B C 1
ATOM 2656 O O . TRP B 1 148 ? 1.961 16.484 2.918 1 98.88 148 TRP B O 1
ATOM 2666 N N . THR B 1 149 ? 0.799 17.594 1.417 1 98.94 149 THR B N 1
ATOM 2667 C CA . THR B 1 149 ? -0.44 16.891 1.707 1 98.94 149 THR B CA 1
ATOM 2668 C C . THR B 1 149 ? -0.981 16.203 0.452 1 98.94 149 THR B C 1
ATOM 2670 O O . THR B 1 149 ? -1.185 16.859 -0.574 1 98.94 149 THR B O 1
ATOM 2673 N N . ALA B 1 150 ? -1.188 14.93 0.536 1 98.75 150 ALA B N 1
ATOM 2674 C CA . ALA B 1 150 ? -1.731 14.164 -0.583 1 98.75 150 ALA B CA 1
ATOM 2675 C C . ALA B 1 150 ? -3.215 13.867 -0.378 1 98.75 150 ALA B C 1
ATOM 2677 O O . ALA B 1 150 ? -3.684 13.766 0.759 1 98.75 150 ALA B O 1
ATOM 2678 N N . SER B 1 151 ? -3.895 13.742 -1.49 1 98.44 151 SER B N 1
ATOM 2679 C CA . SER B 1 151 ? -5.277 13.273 -1.485 1 98.44 151 SER B CA 1
ATOM 2680 C C . SER B 1 151 ? -5.359 11.789 -1.143 1 98.44 151 SER B C 1
ATOM 2682 O O . SER B 1 151 ? -4.621 11.305 -0.28 1 98.44 151 SER B O 1
ATOM 2684 N N . GLY B 1 152 ? -6.23 11.047 -1.772 1 95.94 152 GLY B N 1
ATOM 2685 C CA . GLY B 1 152 ? -6.539 9.68 -1.396 1 95.94 152 GLY B CA 1
ATOM 2686 C C . GLY B 1 152 ? -5.371 8.727 -1.576 1 95.94 152 GLY B C 1
ATOM 2687 O O . GLY B 1 152 ? -4.406 9.055 -2.273 1 95.94 152 GLY B O 1
ATOM 2688 N N . VAL B 1 153 ? -5.297 7.676 -1.038 1 93.94 153 VAL B N 1
ATOM 2689 C CA . VAL B 1 153 ? -4.355 6.57 -0.907 1 93.94 153 VAL B CA 1
ATOM 2690 C C . VAL B 1 153 ? -3.373 6.582 -2.076 1 93.94 153 VAL B C 1
ATOM 2692 O O . VAL B 1 153 ? -2.17 6.77 -1.885 1 93.94 153 VAL B O 1
ATOM 2695 N N . THR B 1 154 ? -3.861 6.508 -3.367 1 96.31 154 THR B N 1
ATOM 2696 C CA . THR B 1 154 ? -2.939 6.387 -4.492 1 96.31 154 THR B CA 1
ATOM 2697 C C . THR B 1 154 ? -2.256 7.723 -4.773 1 96.31 154 THR B C 1
ATOM 2699 O O . THR B 1 154 ? -1.152 7.758 -5.324 1 96.31 154 THR B O 1
ATOM 2702 N N . ALA B 1 155 ? -2.898 8.812 -4.371 1 97.62 155 ALA B N 1
ATOM 2703 C CA . ALA B 1 155 ? -2.23 10.109 -4.438 1 97.62 155 ALA B CA 1
ATOM 2704 C C . ALA B 1 155 ? -0.989 10.133 -3.549 1 97.62 155 ALA B C 1
ATOM 2706 O O . ALA B 1 155 ? -0.012 10.82 -3.855 1 97.62 155 ALA B O 1
ATOM 2707 N N . GLY B 1 156 ? -1.067 9.375 -2.494 1 96.94 156 GLY B N 1
ATOM 2708 C CA . GLY B 1 156 ? 0.097 9.242 -1.636 1 96.94 156 GLY B CA 1
ATOM 2709 C C . GLY B 1 156 ? 1.302 8.656 -2.35 1 96.94 156 GLY B C 1
ATOM 2710 O O . GLY B 1 156 ? 2.438 9.062 -2.1 1 96.94 156 GLY B O 1
ATOM 2711 N N . ALA B 1 157 ? 1.023 7.707 -3.205 1 96.38 157 ALA B N 1
ATOM 2712 C CA . ALA B 1 157 ? 2.109 7.109 -3.979 1 96.38 157 ALA B CA 1
ATOM 2713 C C . ALA B 1 157 ? 2.707 8.117 -4.953 1 96.38 157 ALA B C 1
ATOM 2715 O O . ALA B 1 157 ? 3.928 8.195 -5.109 1 96.38 157 ALA B O 1
ATOM 2716 N N . ASP B 1 158 ? 1.859 8.875 -5.582 1 97.88 158 ASP B N 1
ATOM 2717 C CA . ASP B 1 158 ? 2.322 9.898 -6.508 1 97.88 158 ASP B CA 1
ATOM 2718 C C . ASP B 1 158 ? 3.139 10.969 -5.785 1 97.88 158 ASP B C 1
ATOM 2720 O O . ASP B 1 158 ? 4.23 11.328 -6.23 1 97.88 158 ASP B O 1
ATOM 2724 N N . MET B 1 159 ? 2.623 11.391 -4.652 1 98.44 159 MET B N 1
ATOM 2725 C CA . MET B 1 159 ? 3.357 12.367 -3.855 1 98.44 159 MET B CA 1
ATOM 2726 C C . MET B 1 159 ? 4.676 11.789 -3.357 1 98.44 159 MET B C 1
ATOM 2728 O O . MET B 1 159 ? 5.695 12.477 -3.334 1 98.44 159 MET B O 1
ATOM 2732 N N . GLY B 1 160 ? 4.613 10.5 -2.9 1 97.44 160 GLY B N 1
ATOM 2733 C CA . GLY B 1 160 ? 5.824 9.844 -2.441 1 97.44 160 GLY B CA 1
ATOM 2734 C C . GLY B 1 160 ? 6.926 9.82 -3.484 1 97.44 160 GLY B C 1
ATOM 2735 O O . GLY B 1 160 ? 8.094 10.047 -3.164 1 97.44 160 GLY B O 1
ATOM 2736 N N . TYR B 1 161 ? 6.535 9.594 -4.723 1 97.88 161 TYR B N 1
ATOM 2737 C CA . TYR B 1 161 ? 7.512 9.617 -5.805 1 97.88 161 TYR B CA 1
ATOM 2738 C C . TYR B 1 161 ? 8.078 11.016 -5.996 1 97.88 161 TYR B C 1
ATOM 2740 O O . TYR B 1 161 ? 9.297 11.188 -6.121 1 97.88 161 TYR B O 1
ATOM 2748 N N . ALA B 1 162 ? 7.23 12 -6.02 1 98.44 162 ALA B N 1
ATOM 2749 C CA . ALA B 1 162 ? 7.68 13.383 -6.16 1 98.44 162 ALA B CA 1
ATOM 2750 C C . ALA B 1 162 ? 8.617 13.773 -5.02 1 98.44 162 ALA B C 1
ATOM 2752 O O . ALA B 1 162 ? 9.648 14.414 -5.246 1 98.44 162 ALA B O 1
ATOM 2753 N N . PHE B 1 163 ? 8.281 13.375 -3.854 1 98.56 163 PHE B N 1
ATOM 2754 C CA . PHE B 1 163 ? 9.086 13.695 -2.68 1 98.56 163 PHE B CA 1
ATOM 2755 C C . PHE B 1 163 ? 10.445 13.016 -2.752 1 98.56 163 PHE B C 1
ATOM 2757 O O . PHE B 1 163 ? 11.469 13.633 -2.453 1 98.56 163 PHE B O 1
ATOM 2764 N N . MET B 1 164 ? 10.445 11.734 -3.127 1 97.69 164 MET B N 1
ATOM 2765 C CA . MET B 1 164 ? 11.711 11.023 -3.297 1 97.69 164 MET B CA 1
ATOM 2766 C C . MET B 1 164 ? 12.594 11.719 -4.32 1 97.69 164 MET B C 1
ATOM 2768 O O . MET B 1 164 ? 13.812 11.789 -4.148 1 97.69 164 MET B O 1
ATOM 2772 N N . THR B 1 165 ? 11.93 12.133 -5.41 1 98.19 165 THR B N 1
ATOM 2773 C CA . THR B 1 165 ? 12.695 12.867 -6.414 1 98.19 165 THR B CA 1
ATOM 2774 C C . THR B 1 165 ? 13.359 14.094 -5.801 1 98.19 165 THR B C 1
ATOM 2776 O O . THR B 1 165 ? 14.531 14.359 -6.059 1 98.19 165 THR B O 1
ATOM 2779 N N . GLU B 1 166 ? 12.625 14.734 -4.945 1 97.69 166 GLU B N 1
ATOM 2780 C CA . GLU B 1 166 ? 13.102 15.961 -4.305 1 97.69 166 GLU B CA 1
ATOM 2781 C C . GLU B 1 166 ? 14.266 15.664 -3.357 1 97.69 166 GLU B C 1
ATOM 2783 O O . GLU B 1 166 ? 15.266 16.375 -3.361 1 97.69 166 GLU B O 1
ATOM 2788 N N . VAL B 1 167 ? 14.203 14.562 -2.584 1 97.75 167 VAL B N 1
ATOM 2789 C CA . VAL B 1 167 ? 15.141 14.453 -1.471 1 97.75 167 VAL B CA 1
ATOM 2790 C C . VAL B 1 167 ? 16.172 13.359 -1.76 1 97.75 167 VAL B C 1
ATOM 2792 O O . VAL B 1 167 ? 17.297 13.406 -1.257 1 97.75 167 VAL B O 1
ATOM 2795 N N . CYS B 1 168 ? 15.773 12.367 -2.584 1 97.75 168 CYS B N 1
ATOM 2796 C CA . CYS B 1 168 ? 16.656 11.242 -2.824 1 97.75 168 CYS B CA 1
ATOM 2797 C C . CYS B 1 168 ? 17.344 11.359 -4.18 1 97.75 168 CYS B C 1
ATOM 2799 O O . CYS B 1 168 ? 18.328 10.664 -4.453 1 97.75 168 CYS B O 1
ATOM 2801 N N . GLY B 1 169 ? 16.859 12.156 -5.07 1 98.31 169 GLY B N 1
ATOM 2802 C CA . GLY B 1 169 ? 17.422 12.336 -6.395 1 98.31 169 GLY B CA 1
ATOM 2803 C C . GLY B 1 169 ? 16.641 11.617 -7.484 1 98.31 169 GLY B C 1
ATOM 2804 O O . GLY B 1 169 ? 16.062 10.562 -7.246 1 98.31 169 GLY B O 1
ATOM 2805 N N . ASP B 1 170 ? 16.75 12.148 -8.727 1 98.19 170 ASP B N 1
ATOM 2806 C CA . ASP B 1 170 ? 15.961 11.695 -9.867 1 98.19 170 ASP B CA 1
ATOM 2807 C C . ASP B 1 170 ? 16.312 10.258 -10.242 1 98.19 170 ASP B C 1
ATOM 2809 O O . ASP B 1 170 ? 15.414 9.445 -10.484 1 98.19 170 ASP B O 1
ATOM 2813 N N . VAL B 1 171 ? 17.578 9.961 -10.289 1 98.12 171 VAL B N 1
ATOM 2814 C CA . VAL B 1 171 ? 18.016 8.648 -10.742 1 98.12 171 VAL B CA 1
ATOM 2815 C C . VAL B 1 171 ? 17.5 7.574 -9.789 1 9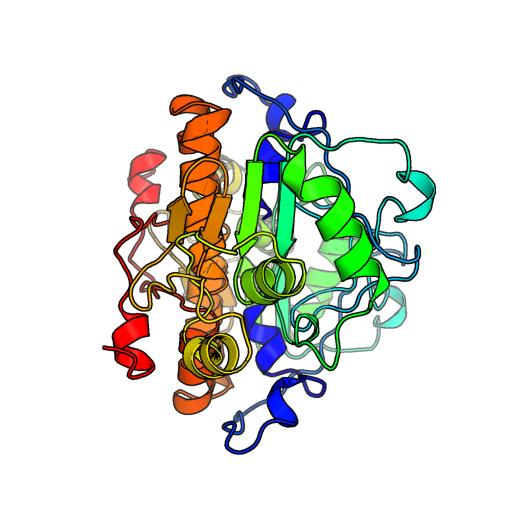8.12 171 VAL B C 1
ATOM 2817 O O . VAL B 1 171 ? 16.938 6.57 -10.227 1 98.12 171 VAL B O 1
ATOM 2820 N N . PHE B 1 172 ? 17.625 7.797 -8.477 1 97.38 172 PHE B N 1
ATOM 2821 C CA . PHE B 1 172 ? 17.172 6.844 -7.473 1 97.38 172 PHE B CA 1
ATOM 2822 C C . PHE B 1 172 ? 15.656 6.691 -7.508 1 97.38 172 PHE B C 1
ATOM 2824 O O . PHE B 1 172 ? 15.141 5.578 -7.582 1 97.38 172 PHE B O 1
ATOM 2831 N N . ALA B 1 173 ? 15 7.824 -7.543 1 97.94 173 ALA B N 1
ATOM 2832 C CA . ALA B 1 173 ? 13.539 7.816 -7.516 1 97.94 173 ALA B CA 1
ATOM 2833 C C . ALA B 1 173 ? 12.977 7.109 -8.742 1 97.94 173 ALA B C 1
ATOM 2835 O O . ALA B 1 173 ? 12.008 6.348 -8.641 1 97.94 173 ALA B O 1
ATOM 2836 N N . THR B 1 174 ? 13.57 7.367 -9.852 1 98 174 THR B N 1
ATOM 2837 C CA . THR B 1 174 ? 13.094 6.75 -11.086 1 98 174 THR B CA 1
ATOM 2838 C C . THR B 1 174 ? 13.297 5.238 -11.055 1 98 174 THR B C 1
ATOM 2840 O O . THR B 1 174 ? 12.438 4.48 -11.508 1 98 174 THR B O 1
ATOM 2843 N N . ARG B 1 175 ? 14.383 4.816 -10.516 1 97.06 175 ARG B N 1
ATOM 2844 C CA . ARG B 1 175 ? 14.617 3.381 -10.383 1 97.06 175 ARG B CA 1
ATOM 2845 C C . ARG B 1 175 ? 13.547 2.732 -9.516 1 97.06 175 ARG B C 1
ATOM 2847 O O . ARG B 1 175 ? 13.016 1.676 -9.859 1 97.06 175 ARG B O 1
ATOM 2854 N N . VAL B 1 176 ? 13.203 3.334 -8.422 1 96.5 176 VAL B N 1
ATOM 2855 C CA . VAL B 1 176 ? 12.18 2.818 -7.52 1 96.5 176 VAL B CA 1
ATOM 2856 C C . VAL B 1 176 ? 10.828 2.787 -8.234 1 96.5 176 VAL B C 1
ATOM 2858 O O . VAL B 1 176 ? 10.125 1.772 -8.203 1 96.5 176 VAL B O 1
ATOM 2861 N N . LYS B 1 177 ? 10.523 3.918 -8.914 1 97.5 177 LYS B N 1
ATOM 2862 C CA . LYS B 1 177 ? 9.281 4.004 -9.672 1 97.5 177 LYS B CA 1
ATOM 2863 C C . LYS B 1 177 ? 9.164 2.854 -10.672 1 97.5 177 LYS B C 1
ATOM 2865 O O . LYS B 1 177 ? 8.102 2.24 -10.797 1 97.5 177 LYS B O 1
ATOM 2870 N N . ASN B 1 178 ? 10.273 2.592 -11.344 1 97.38 178 ASN B N 1
ATOM 2871 C CA . ASN B 1 178 ? 10.289 1.541 -12.352 1 97.38 178 ASN B CA 1
ATOM 2872 C C . ASN B 1 178 ? 10.094 0.162 -11.734 1 97.38 178 ASN B C 1
ATOM 2874 O O . ASN B 1 178 ? 9.422 -0.696 -12.312 1 97.38 178 ASN B O 1
ATOM 2878 N N . ILE B 1 179 ? 10.578 -0.07 -10.562 1 95.75 179 ILE B N 1
ATOM 2879 C CA . ILE B 1 179 ? 10.477 -1.36 -9.891 1 95.75 179 ILE B CA 1
ATOM 2880 C C . ILE B 1 179 ? 9.047 -1.584 -9.414 1 95.75 179 ILE B C 1
ATOM 2882 O O . ILE B 1 179 ? 8.484 -2.666 -9.602 1 95.75 179 ILE B O 1
ATOM 2886 N N . VAL B 1 180 ? 8.453 -0.526 -8.859 1 96.19 180 VAL B N 1
ATOM 2887 C CA . VAL B 1 180 ? 7.102 -0.694 -8.336 1 96.19 180 VAL B CA 1
ATOM 2888 C C . VAL B 1 180 ? 6.078 -0.498 -9.453 1 96.19 180 VAL B C 1
ATOM 2890 O O . VAL B 1 180 ? 4.883 -0.715 -9.258 1 96.19 180 VAL B O 1
ATOM 2893 N N . GLU B 1 181 ? 6.535 0.002 -10.594 1 97.81 181 GLU B N 1
ATOM 2894 C CA . GLU B 1 181 ? 5.754 0.188 -11.812 1 97.81 181 GLU B CA 1
ATOM 2895 C C . GLU B 1 181 ? 4.598 1.159 -11.586 1 97.81 181 GLU B C 1
ATOM 2897 O O . GLU B 1 181 ? 3.453 0.86 -11.93 1 97.81 181 GLU B O 1
ATOM 2902 N N . LEU B 1 182 ? 4.961 2.293 -11.07 1 97.69 182 LEU B N 1
ATOM 2903 C CA . LEU B 1 182 ? 4.016 3.361 -10.766 1 97.69 182 LEU B CA 1
ATOM 2904 C C . LEU B 1 182 ? 3.752 4.219 -12 1 97.69 182 LEU B C 1
ATOM 2906 O O . LEU B 1 182 ? 4.684 4.781 -12.578 1 97.69 182 LEU B O 1
ATOM 2910 N N . HIS B 1 183 ? 2.484 4.301 -12.422 1 96.5 183 HIS B N 1
ATOM 2911 C CA . HIS B 1 183 ? 2.057 5.328 -13.367 1 96.5 183 HIS B CA 1
ATOM 2912 C C . HIS B 1 183 ? 1.937 6.688 -12.68 1 96.5 183 HIS B C 1
ATOM 2914 O O . HIS B 1 183 ? 0.854 7.062 -12.227 1 96.5 183 HIS B O 1
ATOM 2920 N N . ALA B 1 184 ? 2.969 7.363 -12.672 1 95.06 184 ALA B N 1
ATOM 2921 C CA . ALA B 1 184 ? 3.07 8.57 -11.859 1 95.06 184 ALA B CA 1
ATOM 2922 C C . ALA B 1 184 ? 2.191 9.688 -12.422 1 95.06 184 ALA B C 1
ATOM 2924 O O . ALA B 1 184 ? 2.232 9.977 -13.617 1 95.06 184 ALA B O 1
ATOM 2925 N N . SER B 1 185 ? 1.431 10.289 -11.555 1 97.31 185 SER B N 1
ATOM 2926 C CA . SER B 1 185 ? 0.602 11.445 -11.883 1 97.31 185 SER B CA 1
ATOM 2927 C C . SER B 1 185 ? 1.2 12.727 -11.32 1 97.31 185 SER B C 1
ATOM 2929 O O . SER B 1 185 ? 2.049 12.688 -10.43 1 97.31 185 SER B O 1
ATOM 2931 N N . GLY B 1 186 ? 0.824 13.883 -11.945 1 98.12 186 GLY B N 1
ATOM 2932 C CA . GLY B 1 186 ? 1.252 15.172 -11.438 1 98.12 186 GLY B CA 1
ATOM 2933 C C . GLY B 1 186 ? 0.344 15.719 -10.352 1 98.12 186 GLY B C 1
ATOM 2934 O O . GLY B 1 186 ? -0.726 15.164 -10.086 1 98.12 186 GLY B O 1
ATOM 2935 N N . PRO B 1 187 ? 0.768 16.766 -9.703 1 98.56 187 PRO B N 1
ATOM 2936 C CA . PRO B 1 187 ? 0.041 17.281 -8.547 1 98.56 187 PRO B CA 1
ATOM 2937 C C . PRO B 1 187 ? -1.366 17.766 -8.898 1 98.56 187 PRO B C 1
ATOM 2939 O O . PRO B 1 187 ? -2.252 17.781 -8.039 1 98.56 187 PRO B O 1
ATOM 2942 N N . GLU B 1 188 ? -1.653 18.062 -10.18 1 98.06 188 GLU B N 1
ATOM 2943 C CA . GLU B 1 188 ? -2.951 18.609 -10.562 1 98.06 188 GLU B CA 1
ATOM 2944 C C . GLU B 1 188 ? -3.838 17.547 -11.195 1 98.06 188 GLU B C 1
ATOM 2946 O O . GLU B 1 188 ? -4.988 17.812 -11.547 1 98.06 188 GLU B O 1
ATOM 2951 N N . ASP B 1 189 ? -3.281 16.344 -11.367 1 97.69 189 ASP B N 1
ATOM 2952 C CA . ASP B 1 189 ? -4.023 15.258 -12 1 97.69 189 ASP B CA 1
ATOM 2953 C C . ASP B 1 189 ? -5.031 14.641 -11.031 1 97.69 189 ASP B C 1
ATOM 2955 O O . ASP B 1 189 ? -4.789 13.57 -10.477 1 97.69 189 ASP B O 1
ATOM 2959 N N . ASP B 1 190 ? -6.152 15.336 -10.891 1 97.94 190 ASP B N 1
ATOM 2960 C CA . ASP B 1 190 ? -7.145 14.883 -9.922 1 97.94 190 ASP B CA 1
ATOM 2961 C C . ASP B 1 190 ? -8.547 14.867 -10.531 1 97.94 190 ASP B C 1
ATOM 2963 O O . ASP B 1 190 ? -9.258 15.867 -10.477 1 97.94 190 ASP B O 1
ATOM 2967 N N . GLU B 1 191 ? -8.984 13.789 -10.969 1 97.44 191 GLU B N 1
ATOM 2968 C CA . GLU B 1 191 ? -10.336 13.641 -11.5 1 97.44 191 GLU B CA 1
ATOM 2969 C C . GLU B 1 191 ? -11.344 13.438 -10.367 1 97.44 191 GLU B C 1
ATOM 2971 O O . GLU B 1 191 ? -12.555 13.57 -10.578 1 97.44 191 GLU B O 1
ATOM 2976 N N . TYR B 1 192 ? -10.945 13.156 -9.242 1 98.56 192 TYR B N 1
ATOM 2977 C CA . TYR B 1 192 ? -11.844 12.75 -8.172 1 98.56 192 TYR B CA 1
ATOM 2978 C C . TYR B 1 192 ? -12.508 13.953 -7.52 1 98.56 192 TYR B C 1
ATOM 2980 O O . TYR B 1 192 ? -13.539 13.82 -6.859 1 98.56 192 TYR B O 1
ATOM 2988 N N . ALA B 1 193 ? -11.859 15.141 -7.637 1 98.5 193 ALA B N 1
ATOM 2989 C CA . ALA B 1 193 ? -12.562 16.344 -7.215 1 98.5 193 ALA B CA 1
ATOM 2990 C C . ALA B 1 193 ? -13.938 16.438 -7.879 1 98.5 193 ALA B C 1
ATOM 2992 O O . ALA B 1 193 ? -14.922 16.812 -7.234 1 98.5 193 ALA B O 1
ATOM 2993 N N . ASP B 1 194 ? -13.953 16.047 -9.164 1 98.38 194 ASP B N 1
ATOM 2994 C CA . ASP B 1 194 ? -15.211 16.062 -9.898 1 98.38 194 ASP B CA 1
ATOM 2995 C C . ASP B 1 194 ? -16.094 14.883 -9.484 1 98.38 194 ASP B C 1
ATOM 2997 O O . ASP B 1 194 ? -17.312 15.039 -9.312 1 98.38 194 ASP B O 1
ATOM 3001 N N . VAL B 1 195 ? -15.562 13.742 -9.297 1 98.25 195 VAL B N 1
ATOM 3002 C CA . VAL B 1 195 ? -16.281 12.523 -8.93 1 98.25 195 VAL B CA 1
ATOM 3003 C C . VAL B 1 195 ? -17.062 12.758 -7.633 1 98.25 195 VAL B C 1
ATOM 3005 O O . VAL B 1 195 ? -18.203 12.305 -7.492 1 98.25 195 VAL B O 1
ATOM 3008 N N . TRP B 1 196 ? -16.438 13.461 -6.719 1 98.19 196 TRP B N 1
ATOM 3009 C CA . TRP B 1 196 ? -17.062 13.672 -5.418 1 98.19 196 TRP B CA 1
ATOM 3010 C C . TRP B 1 196 ? -17.75 15.031 -5.352 1 98.19 196 TRP B C 1
ATOM 3012 O O . TRP B 1 196 ? -18.125 15.492 -4.273 1 98.19 196 TRP B O 1
ATOM 3022 N N . GLY B 1 197 ? -17.812 15.734 -6.473 1 98.06 197 GLY B N 1
ATOM 3023 C CA . GLY B 1 197 ? -18.625 16.938 -6.613 1 98.06 197 GLY B CA 1
ATOM 3024 C C . GLY B 1 197 ? -18.031 18.156 -5.941 1 98.06 197 GLY B C 1
ATOM 3025 O O . GLY B 1 197 ? -18.75 19 -5.418 1 98.06 197 GLY B O 1
ATOM 3026 N N . LEU B 1 198 ? -16.734 18.203 -5.906 1 98.12 198 LEU B N 1
ATOM 3027 C CA . LEU B 1 198 ? -16.094 19.312 -5.234 1 98.12 198 LEU B CA 1
ATOM 3028 C C . LEU B 1 198 ? -15.828 20.469 -6.207 1 98.12 198 LEU B C 1
ATOM 3030 O O . LEU B 1 198 ? -15.531 21.578 -5.789 1 98.12 198 LEU B O 1
ATOM 3034 N N . VAL B 1 199 ? -15.836 20.172 -7.484 1 95.56 199 VAL B N 1
ATOM 3035 C CA . VAL B 1 199 ? -15.695 21.188 -8.531 1 95.56 199 VAL B CA 1
ATOM 3036 C C . VAL B 1 199 ? -16.688 20.906 -9.656 1 95.56 199 VAL B C 1
ATOM 3038 O O . VAL B 1 199 ? -17.172 19.781 -9.805 1 95.56 199 VAL B O 1
#